Protein AF-A0A7W3LZZ8-F1 (afdb_monomer)

InterPro domains:
  IPR003439 ABC transporter-like, ATP-binding domain [PF00005] (22-126)
  IPR003439 ABC transporter-like, ATP-binding domain [PS50893] (3-242)
  IPR003593 AAA+ ATPase domain [SM00382] (31-153)
  IPR013108 Amidohydrolase 3 [PF07969] (147-336)
  IPR027417 P-loop containing nucleoside triphosphate hydrolase [G3DSA:3.40.50.300] (15-92)
  IPR027417 P-loop containing nucleoside triphosphate hydrolase [SSF52540] (3-135)
  IPR032466 Metal-dependent hydrolase [SSF51556] (204-332)
  IPR050319 ABC Transporter ATP-Binding [PTHR43776] (7-139)

Secondary structure (DSSP, 8-state):
--EEEEEEEEEESSGGG-EEEEEEEEEEE-TT--------TTSSHHHHHHHHTTSS--SEEEEEETTEE-TT--HHHHHHHHHH-----SSSSTTS-TTS-HHHHHHHHH-TTS--TTTTHHHHHHHHHTTT--TTS--EEEEEEP-TT-S-SS-TT-B-SSEEEEEEEEESS--TTTT----SSPPP--HHHHHTTPPTT-----SS-HHHHHHHHHHHHHTTPEEEEEE-SHHHHHHHHHHHHHHHHHSPPSSSS--EEEEE-TT--HHHHHHHHHTTPEEEE-THHHHHHHHIIIIIIS-HHHHTTSS-HHHHHHTT--EEE--TTTTS---HHHHHH-------------------------PPPPPPPPPP-PPP-----

Solvent-accessible surface area (backbone atoms only — not comparable to full-atom values): 22681 Å² total; per-residue (Å²): 107,33,41,36,34,43,45,27,20,31,62,49,76,63,79,98,67,43,45,74,54,38,76,62,40,64,51,75,45,57,54,98,64,87,84,87,87,84,76,63,92,86,68,27,64,70,56,50,57,33,32,71,71,54,76,38,70,55,78,39,59,46,23,28,50,70,82,43,66,46,62,76,54,56,72,70,62,36,52,57,53,50,73,76,53,86,85,84,56,98,59,62,67,85,73,48,61,89,91,49,52,72,55,47,52,44,16,29,75,75,31,78,89,65,57,37,47,76,87,33,40,74,60,40,38,52,56,31,46,77,70,75,37,59,72,82,74,62,66,50,74,42,62,47,71,69,54,97,79,55,71,72,100,66,60,67,52,46,71,54,94,50,43,24,38,48,29,34,35,45,63,32,35,50,38,83,87,67,56,38,26,5,30,90,60,44,39,41,79,33,77,61,26,52,72,59,70,40,57,70,63,40,59,36,60,47,70,54,55,68,67,55,48,38,53,56,48,49,44,41,41,67,65,56,31,24,43,36,33,37,17,32,19,36,47,16,39,48,51,51,53,52,38,50,53,50,46,60,73,76,44,80,65,45,99,63,82,72,51,42,33,39,32,40,39,24,49,49,48,68,71,53,44,44,50,33,42,75,71,56,37,33,46,30,35,34,58,52,54,50,75,78,37,37,63,50,37,20,76,35,36,52,32,57,84,48,40,56,46,46,32,45,61,68,58,43,47,73,64,71,44,73,70,45,79,53,56,67,68,86,79,36,74,92,54,79,61,60,68,73,68,55,73,91,72,64,71,74,78,83,74,88,79,91,84,92,79,92,77,94,74,85,80,81,80,83,74,84,76,85,78,81,79,85,79,84,81,79,85,81,84,82,77,92,128

Foldseek 3Di:
DKKWWAQFWAWDDDDPPIDILDGGDTDIDDPPDDDDDDDDPSNCPVVVVCCSLQNGATPDTFIDDVNHTQNDDDDPVSVVSNLVDDDQDPPNVVVDDPVDDLLQVQQCNVPVPDRDSVVCVVVSQVVCVVVVHHSLNAAAEDAAEQDPVLDDPDAAQPDDRRYGDAAYEAEFWDDLQQLIAQAPAFWDDAPSCVVSVHDHRDHHGTPDDLVRLLSSCLSVQQSQHQYEYEHQYQRSLVSNLVSLVVSVVPPPGDPDQHRAEYEQVFQHDLVSLLSCVVNVYEYEHECCCCVPCLVCVQPGTGHLVRSLRTRPVVSNVVSVHDYHYDNPPPVPDPDPVVRVPDDSPRPDDDDDDDDDDDDDDDDDPPDDDDDDDDDDDDDDDDDDD

Sequence (385 aa):
MTLAAENVTVAFGHGRRAVTVLDDVSLTVPAGTSLGLVGESGSGKSTLAKAMVGLVRPRAGRVLLDGEEVSGLRGARLTAVRRRVQMVSQDPYSSLNPRMTVGRALAEALDPRRADVRAHAAAVARGLEAVALDADAARLRLYEVAGPALRSEVAPGDGDDLVRQVGVKIWADGSPWTGNLAASFPYLDTPATRMLGVPPGHRDRPNHTDAELLGLSLAYYTAGWQLACHANGDQAAEQVLAVWSELLARHPAPPGPPRLRMEHVSAMRPGQFARAHALGITCSLFPDHLHYWGEVIADDLFGPAVAERWAPVGTALATGMRVSLHNDSPVTPSIPCTTSASPPRGCRARAAGSGPASASASPRRCVPRPSTPPGSSTPTTSSAR

Nearest PDB structures (foldseek):
  5lj7-assembly1_A  TM=8.268E-01  e=5.903E-05  Aggregatibacter actinomycetemcomitans
  5lj7-assembly1_B  TM=5.995E-01  e=1.179E-05  Aggregatibacter actinomycetemcomitans
  1l2t-assembly1_B  TM=5.973E-01  e=1.497E-05  Methanocaldococcus jannaschii
  5lil-assembly1_B  TM=5.995E-01  e=1.686E-05  Aggregatibacter actinomycetemcomitans
  3tif-assembly1_B  TM=5.763E-01  e=1.328E-05  Methanocaldococcus jannaschii DSM 2661

Structure (mmCIF, N/CA/C/O backbone):
data_AF-A0A7W3LZZ8-F1
#
_entry.id   AF-A0A7W3LZZ8-F1
#
loop_
_atom_site.group_PDB
_atom_site.id
_atom_site.type_symbol
_atom_site.label_atom_id
_atom_site.label_alt_id
_atom_site.label_comp_id
_atom_site.label_asym_id
_atom_site.label_entity_id
_atom_site.label_seq_id
_atom_site.pdbx_PDB_ins_code
_atom_site.Cartn_x
_atom_site.Cartn_y
_atom_site.Cartn_z
_atom_site.occupancy
_atom_site.B_iso_or_equiv
_atom_site.auth_seq_id
_atom_site.auth_comp_id
_atom_site.auth_asym_id
_atom_site.auth_atom_id
_atom_site.pdbx_PDB_model_num
ATOM 1 N N . MET A 1 1 ? -24.188 6.870 34.800 1.00 78.12 1 MET A N 1
ATOM 2 C CA . MET A 1 1 ? -23.029 5.978 34.917 1.00 78.12 1 MET A CA 1
ATOM 3 C C . MET A 1 1 ? -22.029 6.580 35.883 1.00 78.12 1 MET A C 1
ATOM 5 O O . MET A 1 1 ? -21.268 7.450 35.489 1.00 78.12 1 MET A O 1
ATOM 9 N N . THR A 1 2 ? -22.085 6.168 37.143 1.00 89.06 2 THR A N 1
ATOM 10 C CA . THR A 1 2 ? -21.126 6.530 38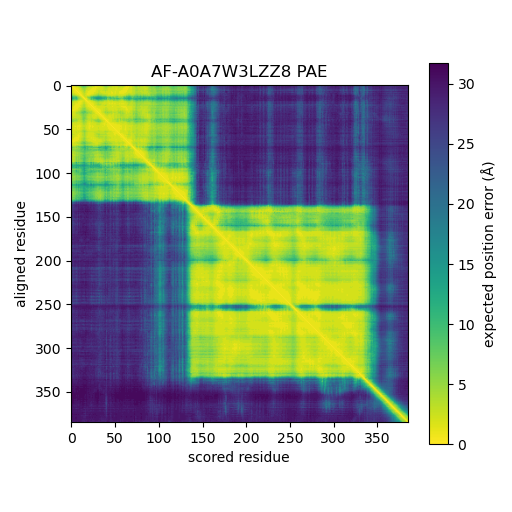.190 1.00 89.06 2 THR A CA 1
ATOM 11 C C . THR A 1 2 ? -20.126 5.392 38.352 1.00 89.06 2 THR A C 1
ATOM 13 O O . THR A 1 2 ? -20.518 4.226 38.384 1.00 89.06 2 THR A O 1
ATOM 16 N N . LEU A 1 3 ? -18.842 5.716 38.454 1.00 90.94 3 LEU A N 1
ATOM 17 C CA . LEU A 1 3 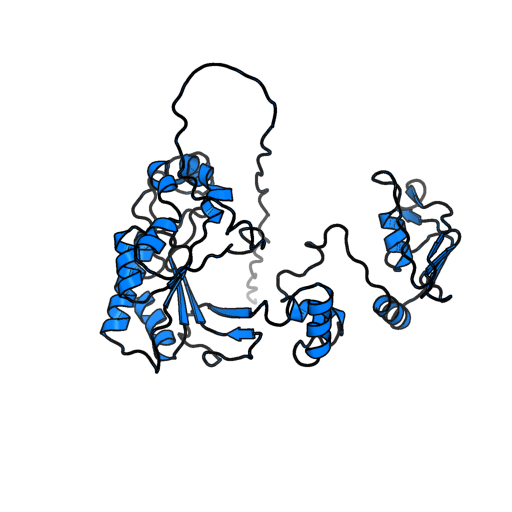? -17.764 4.744 38.616 1.00 90.94 3 LEU A CA 1
ATOM 18 C C . LEU A 1 3 ? -17.008 5.050 39.912 1.00 90.94 3 LEU A C 1
ATOM 20 O O . LEU A 1 3 ? -16.566 6.180 40.100 1.00 90.94 3 LEU A O 1
ATOM 24 N N . ALA A 1 4 ? -16.847 4.068 40.796 1.00 93.75 4 ALA A N 1
ATOM 25 C CA . ALA A 1 4 ? -16.175 4.259 42.079 1.00 93.75 4 ALA A CA 1
ATOM 26 C C . ALA A 1 4 ? -15.146 3.160 42.364 1.00 93.75 4 ALA A C 1
ATOM 28 O O . ALA A 1 4 ? -15.332 1.997 42.010 1.00 93.75 4 ALA A O 1
ATOM 29 N N . ALA A 1 5 ? -14.057 3.545 43.016 1.00 95.12 5 ALA A N 1
ATOM 30 C CA . ALA A 1 5 ? -13.114 2.658 43.677 1.00 95.12 5 ALA A CA 1
ATOM 31 C C . ALA A 1 5 ? -13.191 2.954 45.176 1.00 95.12 5 ALA A C 1
ATOM 33 O O . ALA A 1 5 ? -13.114 4.117 45.570 1.00 95.12 5 ALA A O 1
ATOM 34 N N . GLU A 1 6 ? -13.352 1.920 45.993 1.00 95.88 6 GLU A N 1
ATOM 35 C CA . GLU A 1 6 ? -13.454 2.028 47.447 1.00 95.88 6 GLU A CA 1
ATOM 36 C C . GLU A 1 6 ? -12.376 1.148 48.075 1.00 95.88 6 GLU A C 1
ATOM 38 O O . GLU A 1 6 ? -12.411 -0.080 47.939 1.00 95.88 6 GLU A O 1
ATOM 43 N N . ASN A 1 7 ? -11.409 1.794 48.728 1.00 96.69 7 ASN A N 1
ATOM 44 C CA . ASN A 1 7 ? -10.314 1.160 49.462 1.00 96.69 7 ASN A CA 1
ATOM 45 C C . ASN A 1 7 ? -9.513 0.144 48.628 1.00 96.69 7 ASN A C 1
ATOM 47 O O . ASN A 1 7 ? -9.166 -0.946 49.089 1.00 96.69 7 ASN A O 1
ATOM 51 N N . VAL A 1 8 ? -9.276 0.458 47.349 1.00 96.00 8 VAL A N 1
ATOM 52 C CA . VAL A 1 8 ? -8.687 -0.477 46.385 1.00 96.00 8 VAL A CA 1
ATOM 53 C C . VAL A 1 8 ? -7.187 -0.632 46.621 1.00 96.00 8 VAL A C 1
ATOM 55 O O . VAL A 1 8 ? -6.405 0.290 46.385 1.00 96.00 8 VAL A O 1
ATOM 58 N N . THR A 1 9 ? -6.784 -1.857 46.962 1.00 95.50 9 THR A N 1
ATOM 59 C CA . THR A 1 9 ? -5.377 -2.270 47.050 1.00 95.50 9 THR A CA 1
ATOM 60 C C . THR A 1 9 ? -5.068 -3.310 45.977 1.00 95.50 9 THR A C 1
ATOM 62 O O . THR A 1 9 ? -5.742 -4.339 45.870 1.00 95.50 9 THR A O 1
ATOM 65 N N . VAL A 1 10 ? -4.016 -3.082 45.188 1.00 94.88 10 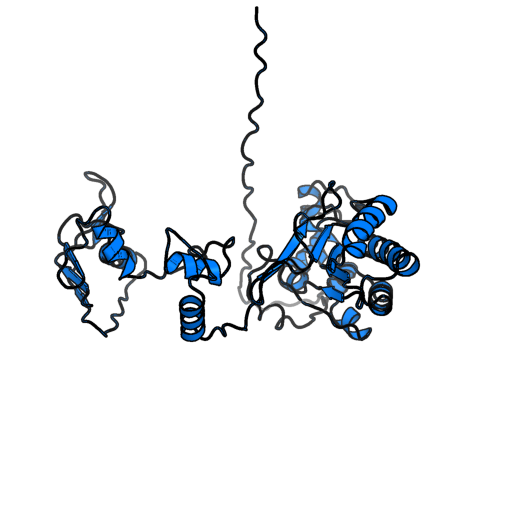VAL A N 1
ATOM 66 C CA . VAL A 1 10 ? -3.532 -4.003 44.146 1.00 94.88 10 VAL A CA 1
ATOM 67 C C . VAL A 1 10 ? -2.060 -4.296 44.382 1.00 94.88 10 VAL A C 1
ATOM 69 O O . VAL A 1 10 ? -1.245 -3.380 44.457 1.00 94.88 10 VAL A O 1
ATOM 72 N N . ALA A 1 11 ? -1.713 -5.581 44.416 1.00 92.12 11 ALA A N 1
ATOM 73 C CA . ALA A 1 11 ? -0.335 -6.047 44.481 1.00 92.12 11 ALA A CA 1
ATOM 74 C C . ALA A 1 11 ? -0.071 -7.107 43.406 1.00 92.12 11 ALA A C 1
ATOM 76 O O . ALA A 1 11 ? -0.936 -7.940 43.132 1.00 92.12 11 ALA A O 1
ATOM 77 N N . PHE A 1 12 ? 1.129 -7.094 42.826 1.00 90.12 12 PHE A N 1
ATOM 78 C CA . PHE A 1 12 ? 1.586 -8.104 41.867 1.00 90.12 12 PHE A CA 1
ATOM 79 C C . PHE A 1 12 ? 2.676 -8.983 42.481 1.00 90.12 12 PHE A C 1
ATOM 81 O O . PHE A 1 12 ? 3.507 -8.505 43.249 1.00 90.12 12 PHE A O 1
ATOM 88 N N . GLY A 1 13 ? 2.699 -10.266 42.117 1.00 86.88 13 GLY A N 1
ATOM 89 C CA . GLY A 1 13 ? 3.614 -11.258 42.690 1.00 86.88 13 GLY A CA 1
ATOM 90 C C . GLY A 1 13 ? 3.001 -12.039 43.858 1.00 86.88 13 GLY A C 1
ATOM 91 O O . GLY A 1 13 ? 1.832 -11.870 44.195 1.00 86.88 13 GLY A O 1
ATOM 92 N N . HIS A 1 14 ? 3.793 -12.929 44.462 1.00 83.00 14 HIS A N 1
ATOM 93 C CA . HIS A 1 14 ? 3.336 -13.860 45.500 1.00 83.00 14 HIS A CA 1
ATOM 94 C C . HIS A 1 14 ? 4.265 -13.841 46.724 1.00 83.00 14 HIS A C 1
ATOM 96 O O . HIS A 1 14 ? 5.479 -13.652 46.604 1.00 83.00 14 HIS A O 1
ATOM 102 N N . GLY A 1 15 ? 3.694 -14.072 47.912 1.00 81.06 15 GLY A N 1
ATOM 103 C CA . GLY A 1 15 ? 4.440 -14.160 49.172 1.00 81.06 15 GLY A CA 1
ATOM 104 C C . GLY A 1 15 ? 5.202 -12.876 49.522 1.00 81.06 15 GLY A C 1
ATOM 105 O O . GLY A 1 15 ? 4.725 -11.772 49.270 1.00 81.06 15 GLY A O 1
ATOM 106 N N . ARG A 1 16 ? 6.412 -13.018 50.082 1.00 81.00 16 ARG A N 1
ATOM 107 C CA . ARG A 1 16 ? 7.270 -11.893 50.517 1.00 81.00 16 ARG A CA 1
ATOM 108 C C . ARG A 1 16 ? 7.828 -11.038 49.365 1.00 81.00 16 ARG A C 1
ATOM 110 O O . ARG A 1 16 ? 8.471 -10.034 49.634 1.00 81.00 16 ARG A O 1
ATOM 117 N N . ARG A 1 17 ? 7.619 -11.435 48.102 1.00 86.56 17 ARG A N 1
ATOM 118 C CA . ARG A 1 17 ? 8.055 -10.696 46.900 1.00 86.56 17 ARG A CA 1
ATOM 119 C C . ARG A 1 17 ? 6.924 -9.906 46.234 1.00 86.56 17 ARG A C 1
ATOM 121 O O . ARG A 1 17 ? 7.135 -9.353 45.160 1.00 86.56 17 ARG A O 1
ATOM 128 N N . ALA A 1 18 ? 5.721 -9.904 46.813 1.00 88.38 18 ALA A N 1
ATOM 129 C CA . ALA A 1 18 ? 4.612 -9.136 46.264 1.00 88.38 18 ALA A CA 1
ATOM 130 C C . ALA A 1 18 ? 4.897 -7.630 46.374 1.00 88.38 18 ALA A C 1
ATOM 132 O O . ALA A 1 18 ? 5.295 -7.150 47.433 1.00 88.38 18 ALA A O 1
ATOM 133 N N . VAL A 1 19 ? 4.670 -6.899 45.286 1.00 91.00 19 VAL A N 1
ATOM 134 C CA . VAL A 1 19 ? 4.833 -5.445 45.217 1.00 91.00 19 VAL A CA 1
ATOM 135 C C . VAL A 1 19 ? 3.452 -4.812 45.176 1.00 91.00 19 VAL A C 1
ATOM 137 O O . VAL A 1 19 ? 2.690 -5.050 44.233 1.00 91.00 19 VAL A O 1
ATOM 140 N N . THR A 1 20 ? 3.125 -4.022 46.196 1.00 92.88 20 THR A N 1
ATOM 141 C CA . THR A 1 20 ? 1.910 -3.201 46.226 1.00 92.88 20 THR A CA 1
ATOM 142 C C . THR A 1 20 ? 2.070 -2.038 45.251 1.00 92.88 20 THR A C 1
ATOM 144 O O . THR A 1 20 ? 3.028 -1.278 45.338 1.00 92.88 20 THR A O 1
ATOM 147 N N . VAL A 1 21 ? 1.147 -1.933 44.296 1.00 95.19 21 VAL A N 1
ATOM 148 C CA . VAL A 1 21 ? 1.124 -0.890 43.257 1.00 95.19 21 VAL A CA 1
ATOM 149 C C . VAL A 1 21 ? 0.016 0.129 43.507 1.00 95.19 21 VAL A C 1
ATOM 151 O O . VAL A 1 21 ? 0.172 1.289 43.144 1.00 95.19 21 VAL A O 1
ATOM 154 N N . LEU A 1 22 ? -1.091 -0.299 44.115 1.00 95.69 22 LEU A N 1
ATOM 155 C CA . LEU A 1 22 ? -2.134 0.579 44.645 1.00 95.69 22 LEU A CA 1
ATOM 156 C C . LEU A 1 22 ? -2.339 0.226 46.109 1.00 95.69 22 LEU A C 1
ATOM 158 O O . LEU A 1 22 ? -2.438 -0.964 46.415 1.00 95.69 22 LEU A O 1
ATOM 162 N N . ASP A 1 23 ? -2.432 1.233 46.964 1.00 95.94 23 ASP A N 1
ATOM 163 C CA . ASP A 1 23 ? -2.621 1.070 48.400 1.00 95.94 23 ASP A CA 1
ATOM 164 C C . ASP A 1 23 ? -3.783 1.954 48.865 1.00 95.94 23 ASP A C 1
ATOM 166 O O . ASP A 1 23 ? -3.701 3.175 48.757 1.00 95.94 23 ASP A O 1
ATOM 170 N N . ASP A 1 24 ? -4.881 1.320 49.285 1.00 96.50 24 ASP A N 1
ATOM 171 C CA . ASP A 1 24 ? -6.087 1.954 49.840 1.00 96.50 24 ASP A CA 1
ATOM 172 C C . ASP A 1 24 ? -6.660 3.120 49.004 1.00 96.50 24 ASP A C 1
ATOM 174 O O . ASP A 1 24 ? -7.053 4.175 49.504 1.00 96.50 24 ASP A O 1
ATOM 178 N N . VAL A 1 25 ? -6.716 2.947 47.681 1.00 96.62 25 VAL A N 1
ATOM 179 C CA . VAL A 1 25 ? -7.151 4.017 46.774 1.00 96.62 25 VAL A CA 1
ATOM 180 C C . VAL A 1 25 ? -8.674 4.115 46.740 1.00 96.62 25 VAL A C 1
ATOM 182 O O . VAL A 1 25 ? -9.355 3.162 46.352 1.00 96.62 25 VAL A O 1
ATOM 185 N N . SER A 1 26 ? -9.201 5.299 47.065 1.00 96.19 26 SER A N 1
ATOM 186 C CA . SER A 1 26 ? -10.628 5.616 46.966 1.00 96.19 26 SER A CA 1
ATOM 187 C C . SER A 1 26 ? -10.879 6.818 46.059 1.00 96.19 26 SER A C 1
ATOM 189 O O . SER A 1 26 ? -10.275 7.874 46.240 1.00 96.19 26 SER A O 1
ATOM 191 N N . LEU A 1 27 ? -11.774 6.669 45.081 1.00 95.31 27 LEU A N 1
ATOM 192 C CA . LEU A 1 27 ? -12.212 7.764 44.210 1.00 95.31 27 LEU A CA 1
ATOM 193 C C . LEU A 1 27 ? -13.601 7.498 43.637 1.00 95.31 27 LEU A C 1
ATOM 195 O O . LEU A 1 27 ? -13.995 6.350 43.451 1.00 95.31 27 LEU A O 1
ATOM 199 N N . THR A 1 28 ? -14.322 8.564 43.299 1.00 94.94 28 THR A N 1
ATOM 200 C CA . THR A 1 28 ? -15.618 8.489 42.615 1.00 94.94 28 THR A CA 1
ATOM 201 C C . THR A 1 28 ? -15.615 9.411 41.403 1.00 94.94 28 THR A C 1
ATOM 203 O O . THR A 1 28 ? -15.209 10.566 41.499 1.00 94.94 28 THR A O 1
ATOM 206 N N . VAL A 1 29 ? -16.088 8.897 40.270 1.00 93.62 29 VAL A N 1
ATOM 207 C CA . VAL A 1 29 ? -16.332 9.636 39.029 1.00 93.62 29 VAL A CA 1
ATOM 208 C C . VAL A 1 29 ? -17.845 9.699 38.813 1.00 93.62 29 VAL A C 1
ATOM 210 O O . VAL A 1 29 ? -18.451 8.685 38.443 1.00 93.62 29 VAL A O 1
ATOM 213 N N . PRO A 1 30 ? -18.485 10.852 39.076 1.00 92.06 30 PRO A N 1
ATOM 214 C CA . PRO A 1 30 ? -19.906 11.038 38.817 1.00 92.06 30 PRO A CA 1
ATOM 215 C C . PRO A 1 30 ? -20.254 10.921 37.331 1.00 92.06 30 PRO A C 1
ATOM 217 O O . PRO A 1 30 ? -19.445 11.222 36.449 1.00 92.06 30 PRO A O 1
ATOM 220 N N . ALA A 1 31 ? -21.499 10.547 37.049 1.00 91.56 31 ALA A N 1
ATOM 221 C CA . ALA A 1 31 ? -22.012 10.502 35.686 1.00 91.56 31 ALA A CA 1
ATOM 222 C C . ALA A 1 31 ? -21.898 11.860 34.975 1.00 91.56 31 ALA A C 1
ATOM 224 O O . ALA A 1 31 ? -22.225 12.894 35.548 1.00 91.56 31 ALA A O 1
ATOM 225 N N . GLY A 1 32 ? -21.464 11.840 33.711 1.00 89.81 32 GLY A N 1
ATOM 226 C CA . GLY A 1 32 ? -21.335 13.050 32.889 1.00 89.81 32 GLY A CA 1
ATOM 227 C C . GLY A 1 32 ? -20.116 13.915 33.217 1.00 89.81 32 GLY A C 1
ATOM 228 O O . GLY A 1 32 ? -20.018 15.025 32.707 1.00 89.81 32 GLY A O 1
ATOM 229 N N . THR A 1 33 ? -19.192 13.424 34.047 1.00 89.50 33 THR A N 1
ATOM 230 C CA . THR A 1 33 ? -17.963 14.143 34.401 1.00 89.50 33 THR A CA 1
ATOM 231 C C . THR A 1 33 ? -16.723 13.458 33.835 1.00 89.50 33 THR A C 1
ATOM 233 O O . THR A 1 33 ? -16.720 12.253 33.577 1.00 89.50 33 THR A O 1
ATOM 236 N N . SER A 1 34 ? -15.657 14.238 33.669 1.00 89.25 34 SER A N 1
ATOM 237 C CA . SER A 1 34 ? -14.332 13.750 33.285 1.00 89.25 34 SER A CA 1
ATOM 238 C C . SER A 1 34 ? -13.378 13.910 34.464 1.00 89.25 34 SER A C 1
ATOM 240 O O . SER A 1 34 ? -13.227 15.013 34.987 1.00 89.25 34 SER A O 1
ATOM 242 N N . LEU A 1 35 ? -12.708 12.827 34.864 1.00 90.50 35 LEU A N 1
ATOM 243 C CA . LEU A 1 35 ? -11.655 12.852 35.881 1.00 90.50 35 LEU A CA 1
ATOM 244 C C . LEU A 1 35 ? -10.285 12.662 35.221 1.00 90.50 35 LEU A C 1
ATOM 246 O O . LEU A 1 35 ? -10.026 11.630 34.602 1.00 90.50 35 LEU A O 1
ATOM 250 N N . GLY A 1 36 ? -9.393 13.638 35.392 1.00 90.69 36 GLY A N 1
ATOM 251 C CA . GLY A 1 36 ? -7.983 13.515 35.022 1.00 90.69 36 GLY A CA 1
ATOM 252 C C . GLY A 1 36 ? -7.151 12.970 36.183 1.00 90.69 36 GLY A C 1
ATOM 253 O O . GLY A 1 36 ? -7.157 13.548 37.265 1.00 90.69 36 GLY A O 1
ATOM 254 N N . LEU A 1 37 ? -6.406 11.883 35.957 1.00 88.00 37 LEU A N 1
ATOM 255 C CA . LEU A 1 37 ? -5.467 11.319 36.932 1.00 88.00 37 LEU A CA 1
ATOM 256 C C . LEU A 1 37 ? -4.023 11.533 36.462 1.00 88.00 37 LEU A C 1
ATOM 258 O O . LEU A 1 37 ? -3.597 10.957 35.460 1.00 88.00 37 LEU A O 1
ATOM 262 N N . VAL A 1 38 ? -3.259 12.331 37.209 1.00 89.31 38 VAL A N 1
ATOM 263 C CA . VAL A 1 38 ? -1.872 12.704 36.885 1.00 89.31 38 VAL A CA 1
ATOM 264 C C . VAL A 1 38 ? -0.921 12.160 37.953 1.00 89.31 38 VAL A C 1
ATOM 266 O O . VAL A 1 38 ? -1.292 12.003 39.110 1.00 89.31 38 VAL A O 1
ATOM 269 N N . GLY A 1 39 ? 0.306 11.825 37.559 1.00 87.88 39 GLY A N 1
ATOM 270 C CA . GLY A 1 39 ? 1.345 11.333 38.462 1.00 87.88 39 GLY A CA 1
ATOM 271 C C . GLY A 1 39 ? 2.546 10.789 37.697 1.00 87.88 39 GLY A C 1
ATOM 272 O O . GLY A 1 39 ? 2.457 10.547 36.490 1.00 87.88 39 GLY A O 1
ATOM 273 N N . GLU A 1 40 ? 3.650 10.545 38.393 1.00 89.50 40 GLU A N 1
ATOM 274 C CA . GLU A 1 40 ? 4.909 10.060 37.811 1.00 89.50 40 GLU A CA 1
ATOM 275 C C . GLU A 1 40 ? 4.777 8.695 37.116 1.00 89.50 40 GLU A C 1
ATOM 277 O O . GLU A 1 40 ? 3.864 7.906 37.390 1.00 89.50 40 GLU A O 1
ATOM 282 N N . SER A 1 41 ? 5.678 8.386 36.179 1.00 85.19 41 SER A N 1
ATOM 283 C CA . SER A 1 41 ? 5.718 7.053 35.564 1.00 85.19 41 SER A CA 1
ATOM 284 C C . SER A 1 41 ? 5.882 5.980 36.647 1.00 85.19 41 SER A C 1
ATOM 286 O O . SER A 1 41 ? 6.714 6.116 37.534 1.00 85.19 41 SER A O 1
ATOM 288 N N . GLY A 1 42 ? 5.062 4.927 36.604 1.00 84.12 42 GLY A N 1
ATOM 289 C CA . GLY A 1 42 ? 5.065 3.875 37.630 1.00 84.12 42 GLY A CA 1
ATOM 290 C C . GLY A 1 42 ? 4.174 4.126 38.854 1.00 84.12 42 GLY A C 1
ATOM 291 O O . GLY A 1 42 ? 3.972 3.199 39.627 1.00 84.12 42 GLY A O 1
ATOM 292 N N . SER A 1 43 ? 3.530 5.292 38.990 1.00 88.25 43 SER A N 1
ATOM 293 C CA . SER A 1 43 ? 2.670 5.631 40.145 1.00 88.25 43 SER A CA 1
ATOM 294 C C . SER A 1 43 ? 1.338 4.853 40.252 1.00 88.25 43 SER A C 1
ATOM 296 O O . SER A 1 43 ? 0.426 5.275 40.953 1.00 88.25 43 SER A O 1
ATOM 298 N N . GLY A 1 44 ? 1.150 3.777 39.483 1.00 90.94 44 GLY A N 1
ATOM 299 C CA . GLY A 1 44 ? -0.055 2.940 39.547 1.00 90.94 44 GLY A CA 1
ATOM 300 C C . GLY A 1 44 ? -1.267 3.402 38.721 1.00 90.94 44 GLY A C 1
ATOM 301 O O . GLY A 1 44 ? -2.237 2.656 38.634 1.00 90.94 44 GLY A O 1
ATOM 302 N N . LYS A 1 45 ? -1.227 4.546 38.019 1.00 93.62 45 LYS A N 1
ATOM 303 C CA . LYS A 1 45 ? -2.365 5.070 37.213 1.00 93.62 45 LYS A CA 1
ATOM 304 C C . LYS A 1 45 ? -2.991 4.038 36.269 1.00 93.62 45 LYS A C 1
ATOM 306 O O . LYS A 1 45 ? -4.197 3.813 36.290 1.00 93.62 45 LYS A O 1
ATOM 311 N N . SER A 1 46 ? -2.163 3.374 35.460 1.00 89.31 46 SER A N 1
ATOM 312 C CA . SER A 1 46 ? -2.633 2.360 34.508 1.00 89.31 46 SER A CA 1
ATOM 313 C C . SER A 1 46 ? -3.168 1.112 35.215 1.00 89.31 46 SER A C 1
ATOM 315 O O . SER A 1 46 ? -4.060 0.449 34.692 1.00 89.31 46 SER A O 1
ATOM 317 N N . THR A 1 47 ? -2.649 0.792 36.402 1.00 91.94 47 THR A N 1
ATOM 318 C CA . THR A 1 47 ? -3.152 -0.300 37.247 1.00 91.94 47 THR A CA 1
ATOM 319 C C . THR A 1 47 ? -4.533 0.035 37.792 1.00 91.94 47 THR A C 1
ATOM 321 O O . THR A 1 47 ? -5.419 -0.812 37.733 1.00 91.94 47 THR A O 1
ATOM 324 N N . LEU A 1 48 ? -4.737 1.272 38.249 1.00 91.62 48 LEU A N 1
ATOM 325 C CA . LEU A 1 48 ? -6.030 1.749 38.728 1.00 91.62 48 LEU A CA 1
ATOM 326 C C . LEU A 1 48 ? -7.062 1.738 37.602 1.00 91.62 48 LEU A C 1
ATOM 328 O O . LEU A 1 48 ? -8.094 1.098 37.752 1.00 91.62 48 LEU A O 1
ATOM 332 N N . ALA A 1 49 ? -6.741 2.307 36.435 1.00 89.56 49 ALA A N 1
ATOM 333 C CA . ALA A 1 49 ? -7.624 2.265 35.267 1.00 89.56 49 ALA A CA 1
ATOM 334 C C . ALA A 1 49 ? -8.026 0.824 34.890 1.00 89.56 49 ALA A C 1
ATOM 336 O O . ALA A 1 49 ? -9.204 0.540 34.685 1.00 89.56 49 ALA A O 1
ATOM 337 N N . LYS A 1 50 ? -7.067 -0.116 34.875 1.00 88.69 50 LYS A N 1
ATOM 338 C CA . LYS A 1 50 ? -7.333 -1.544 34.620 1.00 88.69 50 LYS A CA 1
ATOM 339 C C . LYS A 1 50 ? -8.191 -2.198 35.705 1.00 88.69 50 LYS A C 1
ATOM 341 O O . LYS A 1 50 ? -9.008 -3.059 35.382 1.00 88.69 50 LYS A O 1
ATOM 346 N N . ALA A 1 51 ? -8.010 -1.830 36.972 1.00 89.31 51 ALA A N 1
ATOM 347 C CA . ALA A 1 51 ? -8.847 -2.323 38.061 1.00 89.31 51 ALA A CA 1
ATOM 348 C C . ALA A 1 51 ? -10.288 -1.820 37.915 1.00 89.31 51 ALA A C 1
ATOM 350 O O . ALA A 1 51 ? -11.228 -2.607 38.018 1.00 89.31 51 ALA A O 1
ATOM 351 N N . MET A 1 52 ? -10.452 -0.544 37.560 1.00 87.31 52 MET A N 1
ATOM 352 C CA . MET A 1 52 ? -11.754 0.089 37.361 1.00 87.31 52 MET A CA 1
ATOM 353 C C . MET A 1 52 ? -12.590 -0.565 36.245 1.00 87.31 52 MET A C 1
ATOM 355 O O . MET A 1 52 ? -13.811 -0.619 36.346 1.00 87.31 52 MET A O 1
ATOM 359 N N . VAL A 1 53 ? -11.950 -1.121 35.208 1.00 84.19 53 VAL A N 1
ATOM 360 C CA . VAL A 1 53 ? -12.625 -1.855 34.113 1.00 84.19 53 VAL A CA 1
ATOM 361 C C . VAL A 1 53 ? -12.672 -3.382 34.320 1.00 84.19 53 VAL A C 1
ATOM 363 O O . VAL A 1 53 ? -13.065 -4.131 33.422 1.00 84.19 53 VAL A O 1
ATOM 366 N N . GLY A 1 54 ? -12.233 -3.881 35.481 1.00 83.75 54 GLY A N 1
ATOM 367 C CA . GLY A 1 54 ? -12.227 -5.314 35.793 1.00 83.75 54 GLY A CA 1
ATOM 368 C C . GLY A 1 54 ? -11.222 -6.144 34.978 1.00 83.75 54 GLY A C 1
ATOM 369 O O . GLY A 1 54 ? -11.472 -7.319 34.696 1.00 83.75 54 GLY A O 1
ATOM 370 N N . LEU A 1 55 ? -10.105 -5.548 34.549 1.00 84.81 55 LEU A N 1
ATOM 371 C CA . LEU A 1 55 ? -8.961 -6.254 33.946 1.00 84.81 55 LEU A CA 1
ATOM 372 C C . LEU A 1 55 ? -7.921 -6.677 34.990 1.00 84.81 55 LEU A C 1
ATOM 374 O O . LEU A 1 55 ? -7.201 -7.650 34.784 1.00 84.81 55 LEU A O 1
ATOM 378 N N . VAL A 1 56 ? -7.848 -5.958 36.109 1.00 89.31 56 VAL A N 1
ATOM 379 C CA . VAL A 1 56 ? -7.011 -6.298 37.265 1.00 89.31 56 VAL A CA 1
ATOM 380 C C . VAL A 1 56 ? -7.921 -6.476 38.470 1.00 89.31 56 VAL A C 1
ATOM 382 O O . VAL A 1 56 ? -8.753 -5.620 38.752 1.00 89.31 56 VAL A O 1
ATOM 385 N N . ARG A 1 57 ? -7.782 -7.595 39.182 1.00 88.31 57 ARG A N 1
ATOM 386 C CA . ARG A 1 57 ? -8.570 -7.852 40.387 1.00 88.31 57 ARG A CA 1
ATOM 387 C C . ARG A 1 57 ? -7.884 -7.214 41.603 1.00 88.31 57 ARG A C 1
ATOM 389 O O . ARG A 1 57 ? -6.721 -7.541 41.846 1.00 88.31 57 ARG A O 1
ATOM 396 N N . PRO A 1 58 ? -8.572 -6.354 42.374 1.00 91.88 58 PRO A N 1
ATOM 397 C CA . PRO A 1 58 ? -8.070 -5.884 43.660 1.00 91.88 58 PRO A CA 1
ATOM 398 C C . PRO A 1 58 ? -7.823 -7.041 44.631 1.00 91.88 58 PRO A C 1
ATOM 400 O O . PRO A 1 58 ? -8.537 -8.045 44.618 1.00 91.88 58 PRO A O 1
ATOM 403 N N . ARG A 1 59 ? -6.811 -6.892 45.488 1.00 91.00 59 ARG A N 1
ATOM 404 C CA . ARG A 1 59 ? -6.570 -7.795 46.620 1.00 91.00 59 ARG A CA 1
ATOM 405 C C . ARG A 1 59 ? -7.451 -7.436 47.817 1.00 91.00 59 ARG A C 1
ATOM 407 O O . ARG A 1 59 ? -7.833 -8.329 48.565 1.00 91.00 59 ARG A O 1
ATOM 414 N N . ALA A 1 60 ? -7.756 -6.152 47.972 1.00 92.88 60 ALA A N 1
ATOM 415 C CA . ALA A 1 60 ? -8.697 -5.610 48.943 1.00 92.88 60 ALA A CA 1
ATOM 416 C C . ALA A 1 60 ? -9.455 -4.426 48.323 1.00 92.88 60 ALA A C 1
ATOM 418 O O . ALA A 1 60 ? -9.028 -3.889 47.294 1.00 92.88 60 ALA A O 1
ATOM 419 N N . GLY A 1 61 ? -10.574 -4.058 48.946 1.00 93.88 61 GLY A N 1
ATOM 420 C CA . GLY A 1 61 ? -11.495 -3.054 48.422 1.00 93.88 61 GLY A CA 1
ATOM 421 C C . GLY A 1 61 ? -12.348 -3.568 47.268 1.00 93.88 61 GLY A C 1
ATOM 422 O O . GLY A 1 61 ? -12.347 -4.760 46.944 1.00 93.88 61 GLY A O 1
ATOM 423 N N . ARG A 1 62 ? -13.089 -2.651 46.646 1.00 93.38 62 ARG A N 1
ATOM 424 C CA . ARG A 1 62 ? -14.014 -2.964 45.552 1.00 93.38 62 ARG A CA 1
ATOM 425 C C . ARG A 1 62 ? -14.098 -1.848 44.522 1.00 93.38 62 ARG A C 1
ATOM 427 O O . ARG A 1 62 ? -13.850 -0.681 44.813 1.00 93.38 62 ARG A O 1
ATOM 434 N N . VAL A 1 63 ? -14.465 -2.231 43.305 1.00 93.00 63 VAL A N 1
ATOM 435 C CA . VAL A 1 63 ? -14.771 -1.309 42.206 1.00 93.00 63 VAL A CA 1
ATOM 436 C C . VAL A 1 63 ? -16.254 -1.416 41.903 1.00 93.00 63 VAL A C 1
ATOM 438 O O . VAL A 1 63 ? -16.747 -2.523 41.703 1.00 93.00 63 VAL A O 1
ATOM 441 N N . LEU A 1 64 ? -16.947 -0.286 41.835 1.00 91.81 64 LEU A N 1
ATOM 442 C CA . LEU A 1 64 ? -18.382 -0.198 41.592 1.00 91.81 64 LEU A CA 1
ATOM 443 C C . LEU A 1 64 ? -18.660 0.528 40.276 1.00 91.81 64 LEU A C 1
ATOM 445 O O . LEU A 1 64 ? -18.089 1.587 40.013 1.00 91.81 64 LEU A O 1
ATOM 449 N N . LEU A 1 65 ? -19.591 -0.004 39.489 1.00 89.69 65 LEU A N 1
ATOM 450 C CA . LEU A 1 65 ? -20.160 0.657 38.325 1.00 89.69 65 LEU A CA 1
ATOM 451 C C . LEU A 1 65 ? -21.678 0.757 38.481 1.00 89.69 65 LEU A C 1
ATOM 453 O O . LEU A 1 65 ? -22.367 -0.256 38.491 1.00 89.69 65 LEU A O 1
ATOM 457 N N . ASP A 1 66 ? -22.199 1.979 38.600 1.00 88.31 66 ASP A N 1
ATOM 458 C CA . ASP A 1 66 ? -23.606 2.250 38.936 1.00 88.31 66 ASP A CA 1
ATOM 459 C C . ASP A 1 66 ? -24.089 1.449 40.162 1.00 88.31 66 ASP A C 1
ATOM 461 O O . ASP A 1 66 ? -25.199 0.926 40.194 1.00 88.31 66 ASP A O 1
ATOM 465 N N . GLY A 1 67 ? -23.218 1.326 41.170 1.00 87.25 67 GLY A N 1
ATOM 466 C CA . GLY A 1 67 ? -23.480 0.567 42.396 1.00 87.25 67 GLY A CA 1
ATOM 467 C C . GLY A 1 67 ? -23.291 -0.951 42.275 1.00 87.25 67 GLY A C 1
ATOM 468 O O . GLY A 1 67 ? -23.299 -1.635 43.294 1.00 87.25 67 GLY A O 1
ATOM 469 N N . GLU A 1 68 ? -23.074 -1.497 41.074 1.00 88.00 68 GLU A N 1
ATOM 470 C CA . GLU A 1 68 ? -22.763 -2.917 40.885 1.00 88.00 68 GLU A CA 1
ATOM 471 C C . GLU A 1 68 ? -21.258 -3.167 41.036 1.00 88.00 68 GLU A C 1
ATOM 473 O O . GLU A 1 68 ? -20.439 -2.554 40.349 1.00 88.00 68 GLU A O 1
ATOM 478 N N . GLU A 1 69 ? -20.873 -4.092 41.917 1.00 89.50 69 GLU A N 1
ATOM 479 C CA . GLU A 1 69 ? -19.468 -4.447 42.093 1.00 89.50 69 GLU A CA 1
ATOM 480 C C . GLU A 1 69 ? -18.905 -5.178 40.866 1.00 89.50 69 GLU A C 1
ATOM 482 O O . GLU A 1 69 ? -19.357 -6.262 40.505 1.00 89.50 69 GLU A O 1
ATOM 487 N N . VAL A 1 70 ? -17.853 -4.614 40.270 1.00 84.81 70 VAL A N 1
ATOM 488 C CA . VAL A 1 70 ? -17.137 -5.141 39.101 1.00 84.81 70 VAL A CA 1
ATOM 489 C C . VAL A 1 70 ? -16.096 -6.196 39.504 1.00 84.81 70 VAL A C 1
ATOM 491 O O . VAL A 1 70 ? -15.888 -7.170 38.776 1.00 84.81 70 VAL A O 1
ATOM 494 N N . SER A 1 71 ? -15.465 -6.046 40.678 1.00 71.31 71 SER A N 1
ATOM 495 C CA . SER A 1 71 ? -14.297 -6.816 41.159 1.00 71.31 71 SER A CA 1
ATOM 496 C C . SER A 1 71 ? -14.529 -8.313 41.449 1.00 71.31 71 SER A C 1
ATOM 498 O O . SER A 1 71 ? -13.578 -9.038 41.766 1.00 71.31 71 SER A O 1
ATOM 500 N N . GLY A 1 72 ? -15.751 -8.817 41.264 1.00 72.88 72 GLY A N 1
ATOM 501 C CA . GLY A 1 72 ? -16.111 -10.230 41.440 1.00 72.88 72 GLY A CA 1
ATOM 502 C C . GLY A 1 72 ? -16.904 -10.849 40.286 1.00 72.88 72 GLY A C 1
ATOM 503 O O . GLY A 1 72 ? -17.209 -12.043 40.337 1.00 72.88 72 GLY A O 1
ATOM 504 N N . LEU A 1 73 ? -17.243 -10.079 39.246 1.00 82.06 73 LEU A N 1
ATOM 505 C CA . LEU A 1 73 ? -18.125 -10.561 38.183 1.00 82.06 73 LEU A CA 1
ATOM 506 C C . LEU A 1 73 ? -17.448 -11.619 37.309 1.00 82.06 73 LEU A C 1
ATOM 508 O O . LEU A 1 73 ? -16.254 -11.567 37.016 1.00 82.06 73 LEU A O 1
ATOM 512 N N . ARG A 1 74 ? -18.248 -12.581 36.842 1.00 81.25 74 ARG A N 1
ATOM 513 C CA . ARG A 1 74 ? -17.822 -13.649 35.928 1.00 81.25 74 ARG A CA 1
ATOM 514 C C . ARG A 1 74 ? -18.843 -13.851 34.811 1.00 81.25 74 ARG A C 1
ATOM 516 O O . ARG A 1 74 ? -19.998 -13.434 34.918 1.00 81.25 74 ARG A O 1
ATOM 523 N N . GLY A 1 75 ? -18.404 -14.500 33.733 1.00 84.56 75 GLY A N 1
ATOM 524 C CA . GLY A 1 75 ? -19.267 -14.943 32.637 1.00 84.56 75 GLY A CA 1
ATOM 525 C C . GLY A 1 75 ? -20.080 -13.814 31.993 1.00 84.56 75 GLY A C 1
ATOM 526 O O . GLY A 1 75 ? -19.544 -12.767 31.619 1.00 84.56 75 GLY A O 1
ATOM 527 N N . ALA A 1 76 ? -21.389 -14.037 31.858 1.00 83.94 76 ALA A N 1
ATOM 528 C CA . ALA A 1 76 ? -22.296 -13.115 31.176 1.00 83.94 76 ALA A CA 1
ATOM 529 C C . ALA A 1 76 ? -22.410 -11.749 31.875 1.00 83.94 76 ALA A C 1
ATOM 531 O O . ALA A 1 76 ? -22.448 -10.732 31.188 1.00 83.94 76 ALA A O 1
ATOM 532 N N . ARG A 1 77 ? -22.384 -11.703 33.216 1.00 83.19 77 ARG A N 1
ATOM 533 C CA . ARG A 1 77 ? -22.476 -10.439 33.974 1.00 83.19 77 ARG A CA 1
ATOM 534 C C . ARG A 1 77 ? -21.254 -9.550 33.756 1.00 83.19 77 ARG A C 1
ATOM 536 O O . ARG A 1 77 ? -21.401 -8.371 33.459 1.00 83.19 77 ARG A O 1
ATOM 543 N N . LEU A 1 78 ? -20.053 -10.135 33.792 1.00 82.50 78 LEU A N 1
ATOM 544 C CA . LEU A 1 78 ? -18.821 -9.407 33.463 1.00 82.50 78 LEU A CA 1
ATOM 545 C C . LEU A 1 78 ? -18.837 -8.908 32.011 1.00 82.50 78 LEU A C 1
ATOM 547 O O . LEU A 1 78 ? -18.417 -7.789 31.732 1.00 82.50 78 LEU A O 1
ATOM 551 N N . THR A 1 79 ? -19.348 -9.727 31.087 1.00 80.81 79 THR A N 1
ATOM 552 C CA . THR A 1 79 ? -19.487 -9.346 29.673 1.00 80.81 79 THR A CA 1
ATOM 553 C C . THR A 1 79 ? -20.447 -8.167 29.499 1.00 80.81 79 THR A C 1
ATOM 555 O O . THR A 1 79 ? -20.142 -7.242 28.752 1.00 80.81 79 THR A O 1
ATOM 558 N N . ALA A 1 80 ? -21.581 -8.166 30.206 1.00 82.75 80 ALA A N 1
ATOM 559 C CA . ALA A 1 80 ? -22.559 -7.081 30.165 1.00 82.75 80 ALA A CA 1
ATOM 560 C C . ALA A 1 80 ? -21.972 -5.759 30.684 1.00 82.75 80 ALA A C 1
ATOM 562 O O . ALA A 1 80 ? -22.135 -4.725 30.040 1.00 82.75 80 ALA A O 1
ATOM 563 N N . VAL A 1 81 ? -21.218 -5.798 31.787 1.00 82.44 81 VAL A N 1
ATOM 564 C CA . VAL A 1 81 ? -20.507 -4.622 32.313 1.00 82.44 81 VAL A CA 1
ATOM 565 C C . VAL A 1 81 ? -19.449 -4.120 31.328 1.00 82.44 81 VAL A C 1
ATOM 567 O O . VAL A 1 81 ? -19.413 -2.930 31.027 1.00 82.44 81 VAL A O 1
ATOM 570 N N . ARG A 1 82 ? -18.641 -5.011 30.740 1.00 79.62 82 ARG A N 1
ATOM 571 C CA . ARG A 1 82 ? -17.616 -4.632 29.749 1.00 79.62 82 ARG A CA 1
ATOM 572 C C . ARG A 1 82 ? -18.184 -4.034 28.461 1.00 79.62 82 ARG A C 1
ATOM 574 O O . ARG A 1 82 ? -17.481 -3.294 27.795 1.00 79.62 82 ARG A O 1
ATOM 581 N N . ARG A 1 83 ? -19.449 -4.290 28.116 1.00 81.00 83 ARG A N 1
ATOM 582 C CA . ARG A 1 83 ? -20.115 -3.601 26.992 1.00 81.00 83 ARG A CA 1
ATOM 583 C C . ARG A 1 83 ? -20.454 -2.140 27.299 1.00 81.00 83 ARG A C 1
ATOM 585 O O . ARG A 1 83 ? -20.638 -1.358 26.375 1.00 81.00 83 ARG A O 1
ATOM 592 N N . ARG A 1 84 ? -20.538 -1.772 28.581 1.00 83.12 84 ARG A N 1
ATOM 593 C CA . ARG A 1 84 ? -20.869 -0.415 29.046 1.00 83.12 84 ARG A CA 1
ATOM 594 C C . ARG A 1 84 ? -19.633 0.452 29.277 1.00 83.12 84 ARG A C 1
ATOM 596 O O . ARG A 1 84 ? -19.771 1.661 29.408 1.00 83.12 84 ARG A O 1
ATOM 603 N N . VAL A 1 85 ? -18.446 -0.153 29.343 1.00 81.12 85 VAL A N 1
ATOM 604 C CA . VAL A 1 85 ? -17.184 0.536 29.631 1.00 81.12 85 VAL A CA 1
ATOM 605 C C . VAL A 1 85 ? -16.199 0.279 28.500 1.00 81.12 85 VAL A C 1
ATOM 607 O O . VAL A 1 85 ? -15.870 -0.869 28.227 1.00 81.12 85 VAL A O 1
ATOM 610 N N . GLN A 1 86 ? -15.692 1.341 27.879 1.00 79.62 86 GLN A N 1
ATOM 611 C CA . GLN A 1 86 ? -14.664 1.240 26.845 1.00 79.62 86 GLN A CA 1
ATOM 612 C C . GLN A 1 86 ? -13.333 1.769 27.371 1.00 79.62 86 GLN A C 1
ATOM 614 O O . GLN A 1 86 ? -13.277 2.833 27.986 1.00 79.62 86 GLN A O 1
ATOM 619 N N . MET A 1 87 ? -12.261 1.011 27.140 1.00 79.94 87 MET A N 1
ATOM 620 C CA . MET A 1 87 ? -10.901 1.410 27.488 1.00 79.94 87 MET A CA 1
ATOM 621 C C . MET A 1 87 ? -10.126 1.713 26.210 1.00 79.94 87 MET A C 1
ATOM 623 O O . MET A 1 87 ? -9.952 0.833 25.373 1.00 79.94 87 MET A O 1
ATOM 627 N N . VAL A 1 88 ? -9.612 2.935 26.097 1.00 78.12 88 VAL A N 1
ATOM 628 C CA . VAL A 1 88 ? -8.652 3.309 25.052 1.00 78.12 88 VAL A CA 1
ATOM 629 C C . VAL A 1 88 ? -7.245 3.162 25.630 1.00 78.12 88 VAL A C 1
ATOM 631 O O . VAL A 1 88 ? -6.938 3.713 26.690 1.00 78.12 88 VAL A O 1
ATOM 634 N N . SER A 1 89 ? -6.400 2.358 24.985 1.00 67.62 89 SER A N 1
ATOM 635 C CA . SER A 1 89 ? -5.019 2.129 25.419 1.00 67.62 89 SER A CA 1
ATOM 636 C C . SER A 1 89 ? -4.134 3.351 25.158 1.00 67.62 89 SER A C 1
ATOM 638 O O . SER A 1 89 ? -4.376 4.123 24.238 1.00 67.62 89 SER A O 1
ATOM 640 N N . GLN A 1 90 ? -3.071 3.503 25.957 1.00 66.88 90 GLN A N 1
ATOM 641 C CA . GLN A 1 90 ? -2.068 4.564 25.759 1.00 66.88 90 GLN A CA 1
ATOM 642 C C . GLN A 1 90 ? -1.384 4.477 24.390 1.00 66.88 90 GLN A C 1
ATOM 644 O O . GLN A 1 90 ? -1.050 5.502 23.808 1.00 66.88 90 GLN A O 1
ATOM 649 N N . ASP A 1 91 ? -1.189 3.256 23.893 1.00 66.62 91 ASP A N 1
ATOM 650 C CA . ASP A 1 91 ? -0.827 2.995 22.507 1.00 66.62 91 ASP A CA 1
ATOM 651 C C . ASP A 1 91 ? -2.081 2.503 21.769 1.00 66.62 91 ASP A C 1
ATOM 653 O O . ASP A 1 91 ? -2.460 1.337 21.925 1.00 66.62 91 ASP A O 1
ATOM 657 N N . PRO A 1 92 ? -2.785 3.379 21.035 1.00 50.03 92 PRO A N 1
ATOM 658 C CA . PRO A 1 92 ? -3.984 2.997 20.299 1.00 50.03 92 PRO A CA 1
ATOM 659 C C . PRO A 1 92 ? -3.664 2.135 19.069 1.00 50.03 92 PRO A C 1
ATOM 661 O O . PRO A 1 92 ? -4.562 1.503 18.529 1.00 50.03 92 PRO A O 1
ATOM 664 N N . TYR A 1 93 ? -2.407 2.078 18.612 1.00 50.59 93 TYR A N 1
ATOM 665 C CA . TYR A 1 93 ? -2.050 1.344 17.398 1.00 50.59 93 TYR A CA 1
ATOM 666 C C . TYR A 1 93 ? -1.885 -0.151 17.662 1.00 50.59 93 TYR A C 1
ATOM 668 O O . TYR A 1 93 ? -2.339 -0.963 16.861 1.00 50.59 93 TYR A O 1
ATOM 676 N N . SER A 1 94 ? -1.301 -0.534 18.802 1.00 53.69 94 SER A N 1
ATOM 677 C CA . SER A 1 94 ? -1.183 -1.950 19.187 1.00 53.69 94 SER A CA 1
ATOM 678 C C . SER A 1 94 ? -2.503 -2.596 19.615 1.00 53.69 94 SER A C 1
ATOM 680 O O . SER A 1 94 ? -2.578 -3.824 19.681 1.00 53.69 94 SER A O 1
ATOM 682 N N . SER A 1 95 ? -3.545 -1.807 19.897 1.00 55.88 95 SER A N 1
ATOM 683 C CA . SER A 1 95 ? -4.886 -2.319 20.208 1.00 55.88 95 SER A CA 1
ATOM 684 C C . SER A 1 95 ? -5.772 -2.513 18.977 1.00 55.88 95 SER A C 1
ATOM 686 O O . SER A 1 95 ? -6.786 -3.205 19.072 1.00 55.88 95 SER A O 1
ATOM 688 N N . LEU A 1 96 ? -5.382 -1.972 17.820 1.00 61.75 96 LEU A N 1
ATOM 689 C CA . LEU A 1 96 ? -6.055 -2.217 16.550 1.00 61.75 96 LEU A CA 1
ATOM 690 C C . LEU A 1 96 ? -5.472 -3.457 15.874 1.00 61.75 96 LEU A C 1
ATOM 692 O O . LEU A 1 96 ? -4.259 -3.633 15.778 1.00 61.75 96 LEU A O 1
ATOM 696 N N . ASN A 1 97 ? -6.345 -4.318 15.356 1.00 60.28 97 ASN A N 1
ATOM 697 C CA . ASN A 1 97 ? -5.918 -5.432 14.523 1.00 60.28 97 ASN A CA 1
ATOM 698 C C . ASN A 1 97 ? -5.666 -4.919 13.093 1.00 60.28 97 ASN A C 1
ATOM 700 O O . ASN A 1 97 ? -6.633 -4.598 12.402 1.00 60.28 97 ASN A O 1
ATOM 704 N N . PRO A 1 98 ? -4.413 -4.887 12.599 1.00 51.69 98 PRO A N 1
ATOM 705 C CA . PRO A 1 98 ? -4.105 -4.338 11.276 1.00 51.69 98 PRO A CA 1
ATOM 706 C C . PRO A 1 98 ? -4.693 -5.171 10.128 1.00 51.69 98 PRO A C 1
ATOM 708 O O . PRO A 1 98 ? -4.738 -4.714 8.992 1.00 51.69 98 PRO A O 1
ATOM 711 N N . ARG A 1 99 ? -5.162 -6.396 10.407 1.00 54.22 99 ARG A N 1
ATOM 712 C CA . ARG A 1 99 ? -5.876 -7.240 9.436 1.00 54.22 99 ARG A CA 1
ATOM 713 C C . ARG A 1 99 ? -7.367 -6.911 9.340 1.00 54.22 99 ARG A C 1
ATOM 715 O O . ARG A 1 99 ? -8.069 -7.509 8.528 1.00 54.22 99 ARG A O 1
ATOM 722 N N . MET A 1 100 ? -7.874 -6.017 10.187 1.00 55.00 100 MET A N 1
ATOM 723 C CA . MET A 1 100 ? -9.270 -5.599 10.199 1.00 55.00 100 MET A CA 1
ATOM 724 C C . MET A 1 100 ? -9.417 -4.213 9.589 1.00 55.00 100 MET A C 1
ATOM 726 O O . MET A 1 100 ? -8.640 -3.300 9.850 1.00 55.00 100 MET A O 1
ATOM 730 N N . THR A 1 101 ? -10.461 -4.051 8.785 1.00 61.53 101 THR A N 1
ATOM 731 C CA . THR A 1 101 ? -10.875 -2.735 8.300 1.00 61.53 101 THR A CA 1
ATOM 732 C C . THR A 1 101 ? -11.433 -1.920 9.465 1.00 61.53 101 THR A C 1
ATOM 734 O O . THR A 1 101 ? -11.925 -2.495 10.439 1.00 61.53 101 THR A O 1
ATOM 737 N N . VAL A 1 102 ? -11.439 -0.589 9.352 1.00 67.25 102 VAL A N 1
ATOM 738 C CA . VAL A 1 102 ? -12.058 0.284 10.367 1.00 67.25 102 VAL A CA 1
ATOM 739 C C . VAL A 1 102 ? -13.525 -0.097 10.589 1.00 67.25 102 VAL A C 1
ATOM 741 O O . VAL A 1 102 ? -13.950 -0.281 11.725 1.00 67.25 102 VAL A O 1
ATOM 744 N N . GLY A 1 103 ? -14.280 -0.331 9.509 1.00 70.81 103 GLY A N 1
ATOM 745 C CA . GLY A 1 103 ? -15.668 -0.789 9.600 1.00 70.81 103 GLY A CA 1
ATOM 746 C C . GLY A 1 103 ? -15.817 -2.127 10.331 1.00 70.81 103 GLY A C 1
ATOM 747 O O . GLY A 1 103 ? -16.731 -2.280 11.134 1.00 70.81 103 GLY A O 1
ATOM 748 N N . ARG A 1 104 ? -14.901 -3.084 10.119 1.00 74.25 104 ARG A N 1
ATOM 749 C CA . ARG A 1 104 ? -14.920 -4.386 10.804 1.00 74.25 104 ARG A CA 1
ATOM 750 C C . ARG A 1 104 ? -14.518 -4.273 12.274 1.00 74.25 104 ARG A C 1
ATOM 752 O O . ARG A 1 104 ? -15.112 -4.961 13.094 1.00 74.25 104 ARG A O 1
ATOM 759 N N . ALA A 1 105 ? -13.557 -3.412 12.609 1.00 75.38 105 ALA A N 1
ATOM 760 C CA . ALA A 1 105 ? -13.183 -3.120 13.994 1.00 75.38 105 ALA A CA 1
ATOM 761 C C . ALA A 1 105 ? -14.346 -2.473 14.762 1.00 75.38 105 ALA A C 1
ATOM 763 O O . ALA A 1 105 ? -14.658 -2.876 15.880 1.00 75.38 105 ALA A O 1
ATOM 764 N N . LEU A 1 106 ? -15.053 -1.532 14.128 1.00 79.38 106 LEU A N 1
ATOM 765 C CA . LEU A 1 106 ? -16.258 -0.924 14.692 1.00 79.38 106 LEU A CA 1
ATOM 766 C C . LEU A 1 106 ? -17.411 -1.933 14.804 1.00 79.38 106 LEU A C 1
ATOM 768 O O . LEU A 1 106 ? -18.074 -1.985 15.835 1.00 79.38 106 LEU A O 1
ATOM 772 N N . ALA A 1 107 ? -17.627 -2.779 13.794 1.00 82.06 107 ALA A N 1
ATOM 773 C CA . ALA A 1 107 ? -18.637 -3.836 13.845 1.00 82.06 107 ALA A CA 1
ATOM 774 C C . ALA A 1 107 ? -18.342 -4.878 14.940 1.00 82.06 107 ALA A C 1
ATOM 776 O O . ALA A 1 107 ? -19.263 -5.309 15.627 1.00 82.06 107 ALA A O 1
ATOM 777 N N . GLU A 1 108 ? -17.075 -5.246 15.152 1.00 84.81 108 GLU A N 1
ATOM 778 C CA . GLU A 1 108 ? -16.659 -6.130 16.250 1.00 84.81 108 GLU A CA 1
ATOM 779 C C . GLU A 1 108 ? -16.866 -5.478 17.622 1.00 84.81 108 GLU A C 1
ATOM 781 O O . GLU A 1 108 ? -17.317 -6.141 18.555 1.00 84.81 108 GLU A O 1
ATOM 786 N N . ALA A 1 109 ? -16.601 -4.175 17.750 1.00 80.44 109 ALA A N 1
ATOM 787 C CA . ALA A 1 109 ? -16.880 -3.442 18.982 1.00 80.44 109 ALA A CA 1
ATOM 788 C C . ALA A 1 109 ? -18.388 -3.397 19.309 1.00 80.44 109 ALA A C 1
ATOM 790 O O . ALA A 1 109 ? -18.763 -3.406 20.484 1.00 80.44 109 ALA A O 1
ATOM 791 N N . LEU A 1 110 ? -19.250 -3.378 18.284 1.00 82.69 110 LEU A N 1
ATOM 792 C CA . L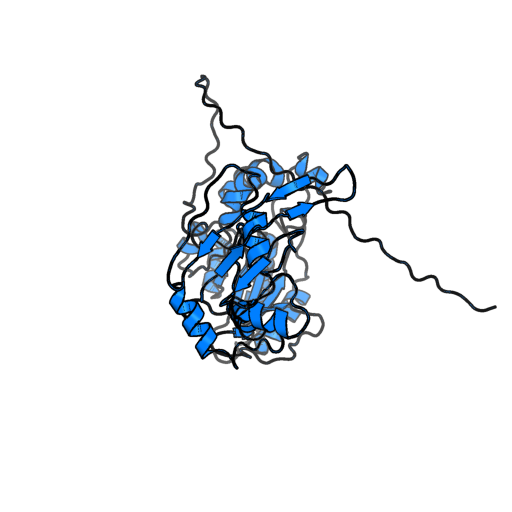EU A 1 110 ? -20.711 -3.396 18.424 1.00 82.69 110 LEU A CA 1
ATOM 793 C C . LEU A 1 110 ? -21.249 -4.795 18.758 1.00 82.69 110 LEU A C 1
ATOM 795 O O . LEU A 1 110 ? -22.019 -4.949 19.712 1.00 82.69 110 LEU A O 1
ATOM 799 N N . ASP A 1 111 ? -20.828 -5.817 18.010 1.00 84.75 111 ASP A N 1
ATOM 800 C CA . ASP A 1 111 ? -21.143 -7.216 18.293 1.00 84.75 111 ASP A CA 1
ATOM 801 C C . ASP A 1 111 ? -19.915 -8.128 18.108 1.00 84.75 111 ASP A C 1
ATOM 803 O O . ASP A 1 111 ? -19.667 -8.648 17.015 1.00 84.75 111 ASP A O 1
ATOM 807 N N . PRO A 1 112 ? -19.181 -8.435 19.193 1.00 76.81 112 PRO A N 1
ATOM 808 C CA . PRO A 1 112 ? -17.984 -9.269 19.107 1.00 76.81 112 PRO A CA 1
ATOM 809 C C . PRO A 1 112 ? -18.284 -10.739 18.774 1.00 76.81 112 PRO A C 1
ATOM 811 O O . PRO A 1 112 ? -17.361 -11.509 18.527 1.00 76.81 112 PRO A O 1
ATOM 814 N N . ARG A 1 113 ? -19.555 -11.175 18.792 1.00 79.06 113 ARG A N 1
ATOM 815 C CA . ARG A 1 113 ? -19.945 -12.544 18.405 1.00 79.06 113 ARG A CA 1
ATOM 816 C C . ARG A 1 113 ? -20.411 -12.634 16.955 1.00 79.06 113 ARG A C 1
ATOM 818 O O . ARG A 1 113 ? -20.394 -13.729 16.396 1.00 79.06 113 ARG A O 1
ATOM 825 N N . ARG A 1 114 ? -20.869 -11.523 16.374 1.00 80.69 114 ARG A N 1
ATOM 826 C CA . ARG A 1 114 ? -21.427 -11.443 15.016 1.00 80.69 114 ARG A CA 1
ATOM 827 C C . ARG A 1 114 ? -21.028 -10.126 14.351 1.00 80.69 114 ARG A C 1
ATOM 829 O O . ARG A 1 114 ? -21.877 -9.325 13.983 1.00 80.69 114 ARG A O 1
ATOM 836 N N . ALA A 1 115 ? -19.724 -9.915 14.203 1.00 78.38 115 ALA A N 1
ATOM 837 C CA . ALA A 1 115 ? -19.189 -8.712 13.580 1.00 78.38 115 ALA A CA 1
ATOM 838 C C . ALA A 1 115 ? -19.547 -8.668 12.083 1.00 78.38 115 ALA A C 1
ATOM 840 O O . ALA A 1 115 ? -18.865 -9.276 11.256 1.00 78.38 115 ALA A O 1
ATOM 841 N N . ASP A 1 116 ? -20.609 -7.939 11.742 1.00 80.31 116 ASP A N 1
ATOM 842 C CA . ASP A 1 116 ? -21.074 -7.737 10.370 1.00 80.31 116 ASP A CA 1
ATOM 843 C C . ASP A 1 116 ? -21.219 -6.237 10.078 1.00 80.31 116 ASP A C 1
ATOM 845 O O . ASP A 1 116 ? -22.006 -5.520 10.697 1.00 80.31 116 ASP A O 1
ATOM 849 N N . VAL A 1 117 ? -20.432 -5.750 9.118 1.00 69.81 117 VAL A N 1
ATOM 850 C CA . VAL A 1 117 ? -20.395 -4.327 8.758 1.00 69.81 117 VAL A CA 1
ATOM 851 C C . VAL A 1 117 ? -21.718 -3.867 8.143 1.00 69.81 117 VAL A C 1
ATOM 853 O O . VAL A 1 117 ? -22.151 -2.751 8.416 1.00 69.81 117 VAL A O 1
ATOM 856 N N . ARG A 1 118 ? -22.387 -4.715 7.352 1.00 70.88 118 ARG A N 1
ATOM 857 C CA . ARG A 1 118 ? -23.660 -4.381 6.697 1.00 70.88 118 ARG A CA 1
ATOM 858 C C . ARG A 1 118 ? -24.791 -4.344 7.711 1.00 70.88 118 ARG A C 1
ATOM 860 O O . ARG A 1 118 ? -25.543 -3.373 7.749 1.00 70.88 118 ARG A O 1
ATOM 867 N N . ALA A 1 119 ? -24.866 -5.350 8.580 1.00 75.31 119 ALA A N 1
ATOM 868 C CA . ALA A 1 119 ? -25.869 -5.401 9.643 1.00 75.31 119 ALA A CA 1
ATOM 869 C C . ALA A 1 119 ? -25.737 -4.224 10.628 1.00 75.31 119 ALA A C 1
ATOM 871 O O . ALA A 1 119 ? -26.719 -3.812 11.247 1.00 75.31 119 ALA A O 1
ATOM 872 N N . HIS A 1 120 ? -24.533 -3.659 10.758 1.00 77.69 120 HIS A N 1
ATOM 873 C CA . HIS A 1 120 ? -24.234 -2.551 11.663 1.00 77.69 120 HIS A CA 1
ATOM 874 C C . HIS A 1 120 ? -23.947 -1.217 10.963 1.00 77.69 120 HIS A C 1
ATOM 876 O O . HIS A 1 120 ? -23.503 -0.278 11.624 1.00 77.69 120 HIS A O 1
ATOM 882 N N . ALA A 1 121 ? -24.244 -1.088 9.666 1.00 73.31 121 ALA A N 1
ATOM 883 C CA . ALA A 1 121 ? -23.814 0.043 8.841 1.00 73.31 121 ALA A CA 1
ATOM 884 C C . ALA A 1 121 ? -24.168 1.412 9.445 1.00 73.31 121 ALA A C 1
ATOM 886 O O . ALA A 1 121 ? -23.309 2.282 9.557 1.00 73.31 121 ALA A O 1
ATOM 887 N N . ALA A 1 122 ? -25.401 1.587 9.931 1.00 77.94 122 ALA A N 1
ATOM 888 C CA . ALA A 1 122 ? -25.838 2.849 10.532 1.00 77.94 122 ALA A CA 1
ATOM 889 C C . ALA A 1 122 ? -25.087 3.198 11.832 1.00 77.94 122 ALA A C 1
ATOM 891 O O . ALA A 1 122 ? -24.844 4.367 12.118 1.00 77.94 122 ALA A O 1
ATOM 892 N N . ALA A 1 123 ? -24.731 2.199 12.643 1.00 77.06 123 ALA A N 1
ATOM 893 C CA . ALA A 1 123 ? -23.982 2.412 13.880 1.00 77.06 123 ALA A CA 1
ATOM 894 C C . ALA A 1 123 ? -22.492 2.656 13.606 1.00 77.06 123 ALA A C 1
ATOM 896 O O . ALA A 1 123 ? -21.892 3.514 14.248 1.00 77.06 123 ALA A O 1
ATOM 897 N N . VAL A 1 124 ? -21.926 1.954 12.621 1.00 75.88 124 VAL A N 1
ATOM 898 C CA . VAL A 1 124 ? -20.564 2.184 12.126 1.00 75.88 124 VAL A CA 1
ATOM 899 C C . VAL A 1 124 ? -20.434 3.602 11.564 1.00 75.88 124 VAL A C 1
ATOM 901 O O . VAL A 1 124 ? -19.519 4.316 11.961 1.00 75.88 124 VAL A O 1
ATOM 904 N N . ALA A 1 125 ? -21.377 4.043 10.727 1.00 71.56 125 ALA A N 1
ATOM 905 C CA . ALA A 1 125 ? -21.388 5.390 10.153 1.00 71.56 125 ALA A CA 1
ATOM 906 C C . ALA A 1 125 ? -21.436 6.481 11.234 1.00 71.56 125 ALA A C 1
ATOM 908 O O . ALA A 1 125 ? -20.586 7.365 11.240 1.00 71.56 125 ALA A O 1
ATOM 909 N N . ARG A 1 126 ? -22.348 6.367 12.211 1.00 75.62 126 ARG A N 1
ATOM 910 C CA . ARG A 1 126 ? -22.402 7.302 13.352 1.00 75.62 126 ARG A CA 1
ATOM 911 C C . ARG A 1 126 ? -21.111 7.314 14.171 1.00 75.62 126 ARG A C 1
ATOM 913 O O . ARG A 1 126 ? -20.710 8.360 14.665 1.00 75.62 126 ARG A O 1
ATOM 920 N N . GLY A 1 127 ? -20.481 6.152 14.352 1.00 72.06 127 GLY A N 1
ATOM 921 C CA . GLY A 1 127 ? -19.214 6.040 15.075 1.00 72.06 127 GLY A CA 1
ATOM 922 C C . GLY A 1 127 ? -18.068 6.757 14.361 1.00 72.06 127 GLY A C 1
ATOM 923 O O . GLY A 1 127 ? -17.273 7.420 15.018 1.00 72.06 127 GLY A O 1
ATOM 924 N N . LEU A 1 128 ? -18.016 6.653 13.030 1.00 70.62 128 LEU A N 1
ATOM 925 C CA . LEU A 1 128 ? -17.055 7.367 12.187 1.00 70.62 128 LEU A CA 1
ATOM 926 C C . LEU A 1 128 ? -17.300 8.881 12.217 1.00 70.62 128 LEU A C 1
ATOM 928 O O . LEU A 1 128 ? -16.375 9.646 12.485 1.00 70.62 128 LEU A O 1
ATOM 932 N N . GLU A 1 129 ? -18.553 9.306 12.057 1.00 71.56 129 GLU A N 1
ATOM 933 C CA . GLU A 1 129 ? -18.947 10.718 12.110 1.00 71.56 129 GLU A CA 1
ATOM 934 C C . GLU A 1 129 ? -18.580 11.361 13.458 1.00 71.56 129 GLU A C 1
ATOM 936 O O . GLU A 1 129 ? -18.010 12.451 13.503 1.00 71.56 129 GLU A O 1
ATOM 941 N N . ALA A 1 130 ? -18.811 10.650 14.568 1.00 71.75 130 ALA A N 1
ATOM 942 C CA . ALA A 1 130 ? -18.475 11.119 15.913 1.00 71.75 130 ALA A CA 1
ATOM 943 C C . ALA A 1 130 ? -16.969 11.363 16.133 1.00 71.75 130 ALA A C 1
ATOM 945 O O . ALA A 1 130 ? -16.600 12.100 17.048 1.00 71.75 130 ALA A O 1
ATOM 946 N N . VAL A 1 131 ? -16.101 10.762 15.312 1.00 69.06 131 VAL A N 1
ATOM 947 C CA . VAL A 1 131 ? -14.645 10.988 15.326 1.00 69.06 131 VAL A CA 1
ATOM 948 C C . VAL A 1 131 ? -14.165 11.813 14.128 1.00 69.06 131 VAL A C 1
ATOM 950 O O . VAL A 1 131 ? -12.974 11.808 13.821 1.00 69.06 131 VAL A O 1
ATOM 953 N N . ALA A 1 132 ? -15.079 12.531 13.467 1.00 64.19 132 ALA A N 1
ATOM 954 C CA . ALA A 1 132 ? -14.815 13.356 12.290 1.00 64.19 132 ALA A CA 1
ATOM 955 C C . ALA A 1 132 ? -14.170 12.584 11.120 1.00 64.19 132 ALA A C 1
ATOM 957 O O . ALA A 1 132 ? -13.381 13.137 10.353 1.00 64.19 132 ALA A O 1
ATOM 958 N N . LEU A 1 133 ? -14.504 11.299 10.982 1.00 59.22 133 LEU A N 1
ATOM 959 C CA . LEU A 1 133 ? -14.228 10.512 9.786 1.00 59.22 133 LEU A CA 1
ATOM 960 C C . LEU A 1 133 ? -15.522 10.420 8.977 1.00 59.22 133 LEU A C 1
ATOM 962 O O . LEU A 1 133 ? -16.496 9.827 9.436 1.00 59.22 133 LEU A O 1
ATOM 966 N N . ASP A 1 134 ? -15.544 10.988 7.772 1.00 53.72 134 ASP A N 1
ATOM 967 C CA . ASP A 1 134 ? -16.705 10.840 6.892 1.00 53.72 134 ASP A CA 1
ATOM 968 C C . ASP A 1 134 ? -16.916 9.359 6.553 1.00 53.72 134 ASP A C 1
ATOM 970 O O . ASP A 1 134 ? -15.973 8.642 6.204 1.00 53.72 134 ASP A O 1
ATOM 974 N N . ALA A 1 135 ? -18.170 8.903 6.599 1.00 50.22 135 ALA A N 1
ATOM 975 C CA . ALA A 1 135 ? -18.547 7.551 6.174 1.00 50.22 135 ALA A CA 1
ATOM 976 C C . ALA A 1 135 ? -18.148 7.266 4.707 1.00 50.22 135 ALA A C 1
ATOM 978 O O . ALA A 1 135 ? -17.942 6.111 4.334 1.00 50.22 135 ALA A O 1
ATOM 979 N N . ASP A 1 136 ? -17.958 8.327 3.913 1.00 49.34 136 ASP A N 1
ATOM 980 C CA . ASP A 1 136 ? -17.509 8.305 2.519 1.00 49.34 136 ASP A CA 1
ATOM 981 C C . ASP A 1 136 ? -15.979 8.427 2.336 1.00 49.34 136 ASP A C 1
ATOM 983 O O . ASP A 1 136 ? -15.481 8.265 1.217 1.00 49.34 136 ASP A O 1
ATOM 987 N N . ALA A 1 137 ? -15.202 8.695 3.396 1.00 50.19 137 ALA A N 1
ATOM 988 C CA . ALA A 1 137 ? -13.773 9.022 3.287 1.00 50.19 137 ALA A CA 1
ATOM 989 C C . ALA A 1 137 ? -12.858 7.820 3.002 1.00 50.19 137 ALA A C 1
ATOM 991 O O . ALA A 1 137 ? -11.705 8.006 2.605 1.00 50.19 137 ALA A O 1
ATOM 992 N N . ALA A 1 138 ? -13.334 6.585 3.187 1.00 53.72 138 ALA A N 1
ATOM 993 C CA . ALA A 1 138 ? -12.517 5.389 3.007 1.00 53.72 138 ALA A CA 1
ATOM 994 C C . ALA A 1 138 ? -13.284 4.280 2.281 1.00 53.72 138 ALA A C 1
ATOM 996 O O . ALA A 1 138 ? -14.231 3.700 2.803 1.00 53.72 138 ALA A O 1
ATOM 997 N N . ARG A 1 139 ? -12.813 3.935 1.079 1.00 62.41 139 ARG A N 1
ATOM 998 C CA . ARG A 1 139 ? -13.266 2.760 0.325 1.00 62.41 139 ARG A CA 1
ATOM 999 C C . ARG A 1 139 ? -12.164 1.717 0.331 1.00 62.41 139 ARG A C 1
ATOM 1001 O O . ARG A 1 139 ? -11.032 2.014 -0.046 1.00 62.41 139 ARG A O 1
ATOM 1008 N N . LEU A 1 140 ? -12.494 0.487 0.695 1.00 61.31 140 LEU A N 1
ATOM 1009 C CA . LEU A 1 140 ? -11.577 -0.634 0.589 1.00 61.31 140 LEU A CA 1
ATOM 1010 C C . LEU A 1 140 ? -11.637 -1.219 -0.819 1.00 61.31 140 LEU A C 1
ATOM 1012 O O . LEU A 1 140 ? -12.685 -1.639 -1.312 1.00 61.31 140 LEU A O 1
ATOM 1016 N N . ARG A 1 141 ? -10.480 -1.252 -1.469 1.00 70.19 141 ARG A N 1
ATOM 1017 C CA . ARG A 1 141 ? -10.313 -1.792 -2.814 1.00 70.19 141 ARG A CA 1
ATOM 1018 C C . ARG A 1 141 ? -9.361 -2.973 -2.725 1.00 70.19 141 ARG A C 1
ATOM 1020 O O . ARG A 1 141 ? -8.173 -2.790 -2.482 1.00 70.19 141 ARG A O 1
ATOM 1027 N N . LEU A 1 142 ? -9.914 -4.174 -2.849 1.00 75.69 142 LEU A N 1
ATOM 1028 C CA . LEU A 1 142 ? -9.172 -5.422 -2.720 1.00 75.69 142 LEU A CA 1
ATOM 1029 C C . LEU A 1 142 ? -8.585 -5.832 -4.068 1.00 75.69 142 LEU A C 1
ATOM 1031 O O . LEU A 1 142 ? -9.218 -5.652 -5.116 1.00 75.69 142 LEU A O 1
ATOM 1035 N N . TYR A 1 143 ? -7.383 -6.398 -4.003 1.00 79.44 143 TYR A N 1
ATOM 1036 C CA . TYR A 1 143 ? -6.715 -7.030 -5.129 1.00 79.44 143 TYR A CA 1
ATOM 1037 C C . TYR A 1 143 ? -6.464 -8.493 -4.797 1.00 79.44 143 TYR A C 1
ATOM 1039 O O . TYR A 1 143 ? -5.887 -8.802 -3.754 1.00 79.44 143 TYR A O 1
ATOM 1047 N N . GLU A 1 144 ? -6.886 -9.378 -5.690 1.00 84.75 144 GLU A N 1
ATOM 1048 C CA . GLU A 1 144 ? -6.539 -10.794 -5.621 1.00 84.75 144 GLU A CA 1
ATOM 1049 C C . GLU A 1 144 ? -5.136 -11.004 -6.188 1.00 84.75 144 GLU A C 1
ATOM 1051 O O . GLU A 1 144 ? -4.765 -10.373 -7.172 1.00 84.75 144 GLU A O 1
ATOM 1056 N N . VAL A 1 145 ? -4.335 -11.875 -5.585 1.00 86.69 145 VAL A N 1
ATOM 1057 C CA . VAL A 1 145 ? -3.034 -12.242 -6.156 1.00 86.69 145 VAL A CA 1
ATOM 1058 C C . VAL A 1 145 ? -3.256 -13.166 -7.347 1.00 86.69 145 VAL A C 1
ATOM 1060 O O . VAL A 1 145 ? -3.925 -14.187 -7.206 1.00 86.69 145 VAL A O 1
ATOM 1063 N N . ALA A 1 146 ? -2.682 -12.829 -8.505 1.00 83.44 146 ALA A N 1
ATOM 1064 C CA . ALA A 1 146 ? -2.724 -13.703 -9.670 1.00 83.44 146 ALA A CA 1
ATOM 1065 C C . ALA A 1 146 ? -2.125 -15.073 -9.322 1.00 83.44 146 ALA A C 1
ATOM 1067 O O . ALA A 1 146 ? -1.044 -15.159 -8.737 1.00 83.44 146 ALA A O 1
ATOM 1068 N N . GLY A 1 147 ? -2.833 -16.140 -9.686 1.00 81.50 147 GLY A N 1
ATOM 1069 C CA . GLY A 1 147 ? -2.466 -17.504 -9.320 1.00 81.50 147 GLY A CA 1
ATOM 1070 C C . GLY A 1 147 ? -2.441 -18.461 -10.511 1.00 81.50 147 GLY A C 1
ATOM 1071 O O . GLY A 1 147 ? -2.927 -18.129 -11.593 1.00 81.50 147 GLY A O 1
ATOM 1072 N N . PRO A 1 148 ? -1.940 -19.694 -10.312 1.00 82.94 148 PRO A N 1
ATOM 1073 C CA . PRO A 1 148 ? -1.798 -20.694 -11.375 1.00 82.94 148 PRO A CA 1
ATOM 1074 C C . PRO A 1 148 ? -3.137 -21.144 -11.977 1.00 82.94 148 PRO A C 1
ATOM 1076 O O . PRO A 1 148 ? -3.164 -21.716 -13.061 1.00 82.94 148 PRO A O 1
ATOM 1079 N N . ALA A 1 149 ? -4.255 -20.885 -11.293 1.00 86.25 149 ALA A N 1
ATOM 1080 C CA . ALA A 1 149 ? -5.592 -21.167 -11.805 1.00 86.25 149 ALA A CA 1
ATOM 1081 C C . ALA A 1 149 ? -6.024 -20.219 -12.941 1.00 86.25 149 ALA A C 1
ATOM 1083 O O . ALA A 1 149 ? -6.997 -20.531 -13.627 1.00 86.25 149 ALA A O 1
ATOM 1084 N N . LEU A 1 150 ? -5.331 -19.081 -13.126 1.00 90.31 150 LEU A N 1
ATOM 1085 C CA . LEU A 1 150 ? -5.603 -18.072 -14.162 1.00 90.31 150 LEU A CA 1
ATOM 1086 C C . LEU A 1 150 ? -7.073 -17.621 -14.216 1.00 90.31 150 LEU A C 1
ATOM 1088 O O . LEU A 1 150 ? -7.621 -17.331 -15.277 1.00 90.31 150 LEU A O 1
ATOM 1092 N N . ARG A 1 151 ? -7.736 -17.600 -13.061 1.00 88.69 151 ARG A N 1
ATOM 1093 C CA . ARG A 1 151 ? -9.127 -17.176 -12.892 1.00 88.69 151 ARG A CA 1
ATOM 1094 C C . ARG A 1 151 ? -9.355 -16.733 -11.454 1.00 88.69 151 ARG A C 1
ATOM 1096 O O . ARG A 1 151 ? -8.574 -17.098 -10.580 1.00 88.69 151 ARG A O 1
ATOM 1103 N N . SER A 1 152 ? -10.430 -15.986 -11.242 1.00 83.94 152 SER A N 1
ATOM 1104 C CA . SER A 1 152 ? -10.954 -15.648 -9.918 1.00 83.94 152 SER A CA 1
ATOM 1105 C C . SER A 1 152 ? -12.252 -16.421 -9.675 1.00 83.94 152 SER A C 1
ATOM 1107 O O . SER A 1 152 ? -12.943 -16.787 -10.629 1.00 83.94 152 SER A O 1
ATOM 1109 N N . GLU A 1 153 ? -12.577 -16.687 -8.411 1.00 85.06 153 GLU A N 1
ATOM 1110 C CA . GLU A 1 153 ? -13.856 -17.293 -8.010 1.00 85.06 153 GLU A CA 1
ATOM 1111 C C . GLU A 1 153 ? -15.010 -16.279 -7.991 1.00 85.06 153 GLU A C 1
ATOM 1113 O O . GLU A 1 153 ? -16.176 -16.670 -8.006 1.00 85.06 153 GLU A O 1
ATOM 1118 N N . VAL A 1 154 ? -14.692 -14.981 -7.984 1.00 82.06 154 VAL A N 1
ATOM 1119 C CA . VAL A 1 154 ? -15.667 -13.884 -7.968 1.00 82.06 154 VAL A CA 1
ATOM 1120 C C . VAL A 1 154 ? -15.625 -13.085 -9.273 1.00 82.06 154 VAL A C 1
ATOM 1122 O O . VAL A 1 154 ? -14.714 -13.229 -10.089 1.00 82.06 154 VAL A O 1
ATOM 1125 N N . ALA A 1 155 ? -16.628 -12.235 -9.492 1.00 85.25 155 ALA A N 1
ATOM 1126 C CA . ALA A 1 155 ? -16.674 -11.342 -10.646 1.00 85.25 155 ALA A CA 1
ATOM 1127 C C . ALA A 1 155 ? -15.933 -10.015 -10.370 1.00 85.25 155 ALA A C 1
ATOM 1129 O O . ALA A 1 155 ? -15.871 -9.564 -9.221 1.00 85.25 155 ALA A O 1
ATOM 1130 N N . PRO A 1 156 ? -15.413 -9.327 -11.405 1.00 84.69 156 PRO A N 1
ATOM 1131 C CA . PRO A 1 156 ? -14.857 -7.990 -11.240 1.00 84.69 156 PRO A CA 1
ATOM 1132 C C . PRO A 1 156 ? -15.861 -7.022 -10.614 1.00 84.69 156 PRO A C 1
ATOM 1134 O O . PRO A 1 156 ? -16.972 -6.844 -11.111 1.00 84.69 156 PRO A O 1
ATOM 1137 N N . GLY A 1 157 ? -15.445 -6.343 -9.547 1.00 79.19 157 GLY A N 1
ATOM 1138 C CA . GLY A 1 157 ? -16.288 -5.385 -8.836 1.00 79.19 157 GLY A CA 1
ATOM 1139 C C . GLY A 1 157 ? -17.201 -6.002 -7.779 1.00 79.19 157 GLY A C 1
ATOM 1140 O O . GLY A 1 157 ? -17.959 -5.239 -7.179 1.00 79.19 157 GLY A O 1
ATOM 1141 N N . ASP A 1 158 ? -17.108 -7.315 -7.527 1.00 76.81 158 ASP A N 1
ATOM 1142 C CA . ASP A 1 158 ? -17.844 -7.979 -6.449 1.00 76.81 158 ASP A CA 1
ATOM 1143 C C . ASP A 1 158 ? -17.640 -7.250 -5.109 1.00 76.81 158 ASP A C 1
ATOM 1145 O O . ASP A 1 158 ? -16.517 -6.872 -4.744 1.00 76.81 158 ASP A O 1
ATOM 1149 N N . GLY A 1 159 ? -18.752 -6.977 -4.420 1.00 76.06 159 GLY A N 1
ATOM 1150 C CA . GLY A 1 159 ? -18.807 -6.125 -3.232 1.00 76.06 159 GLY A CA 1
ATOM 1151 C C . GLY A 1 159 ? -19.858 -5.006 -3.296 1.00 76.06 159 GLY A C 1
ATOM 1152 O O . GLY A 1 159 ? -20.861 -5.102 -3.996 1.00 76.06 159 GLY A O 1
ATOM 1153 N N . ASP A 1 160 ? -19.650 -3.937 -2.527 1.00 69.25 160 ASP A N 1
ATOM 1154 C CA . ASP A 1 160 ? -20.534 -2.766 -2.395 1.00 69.25 160 ASP A CA 1
ATOM 1155 C C . ASP A 1 160 ? -19.735 -1.450 -2.428 1.00 69.25 160 ASP A C 1
ATOM 1157 O O . ASP A 1 160 ? -18.547 -1.456 -2.717 1.00 69.25 160 ASP A O 1
ATOM 1161 N N . ASP A 1 161 ? -20.355 -0.287 -2.231 1.00 59.94 161 ASP A N 1
ATOM 1162 C CA . ASP A 1 161 ? -19.644 1.000 -2.357 1.00 59.94 161 ASP A CA 1
ATOM 1163 C C . ASP A 1 161 ? -18.484 1.189 -1.362 1.00 59.94 161 ASP A C 1
ATOM 1165 O O . ASP A 1 161 ? -17.567 1.975 -1.635 1.00 59.94 161 ASP A O 1
ATOM 1169 N N . LEU A 1 162 ? -18.480 0.440 -0.254 1.00 59.16 162 LEU A N 1
ATOM 1170 C CA . LEU A 1 162 ? -17.466 0.522 0.794 1.00 59.16 162 LEU A CA 1
ATOM 1171 C C . LEU A 1 162 ? -16.340 -0.490 0.590 1.00 59.16 162 LEU A C 1
ATOM 1173 O O . LEU A 1 162 ? -15.182 -0.158 0.839 1.00 59.16 162 LEU A O 1
ATOM 1177 N N . VAL A 1 163 ? -16.646 -1.704 0.125 1.00 66.31 163 VAL A N 1
ATOM 1178 C CA . VAL A 1 163 ? -15.652 -2.757 -0.126 1.00 66.31 163 VAL A CA 1
ATOM 1179 C C . VAL A 1 163 ? -15.898 -3.396 -1.483 1.00 66.31 163 VAL A C 1
ATOM 1181 O O . VAL A 1 163 ? -16.949 -3.990 -1.687 1.00 66.31 163 VAL A O 1
ATOM 1184 N N . ARG A 1 164 ? -14.913 -3.341 -2.390 1.00 71.94 164 ARG A N 1
ATOM 1185 C CA . ARG A 1 164 ? -14.966 -4.068 -3.674 1.00 71.94 164 ARG A CA 1
ATOM 1186 C C . ARG A 1 164 ? -13.666 -4.774 -3.989 1.00 71.94 164 ARG A C 1
ATOM 1188 O O . ARG A 1 164 ? -12.597 -4.168 -3.862 1.00 71.94 164 ARG A O 1
ATOM 1195 N N . GLN A 1 165 ? -13.762 -5.989 -4.514 1.00 79.44 165 GLN A N 1
ATOM 1196 C CA . GLN A 1 165 ? -12.658 -6.602 -5.238 1.00 79.44 165 GLN A CA 1
ATOM 1197 C C . GLN A 1 165 ? -12.590 -5.988 -6.632 1.00 79.44 165 GLN A C 1
ATOM 1199 O O . GLN A 1 165 ? -13.495 -6.137 -7.448 1.00 79.44 165 GLN A O 1
ATOM 1204 N N . VAL A 1 166 ? -11.537 -5.218 -6.898 1.00 82.88 166 VAL A N 1
ATOM 1205 C CA . VAL A 1 166 ? -11.481 -4.377 -8.103 1.00 82.88 166 VAL A CA 1
ATOM 1206 C C . VAL A 1 166 ? -10.448 -4.790 -9.119 1.00 82.88 166 VAL A C 1
ATOM 1208 O O . VAL A 1 166 ? -10.520 -4.303 -10.253 1.00 82.88 166 VAL A O 1
ATOM 1211 N N . GLY A 1 167 ? -9.493 -5.620 -8.718 1.00 89.81 167 GLY A N 1
ATOM 1212 C CA . GLY A 1 167 ? -8.358 -5.947 -9.551 1.00 89.81 167 GLY A CA 1
ATOM 1213 C C . GLY A 1 167 ? -7.588 -7.164 -9.086 1.00 89.81 167 GLY A C 1
ATOM 1214 O O . GLY A 1 167 ? -7.900 -7.796 -8.079 1.00 89.81 167 GLY A O 1
ATOM 1215 N N . VAL A 1 168 ? -6.552 -7.445 -9.857 1.00 92.94 168 VAL A N 1
ATOM 1216 C CA . VAL A 1 168 ? -5.632 -8.554 -9.677 1.00 92.94 168 VAL A CA 1
ATOM 1217 C C . VAL A 1 168 ? -4.220 -7.995 -9.598 1.00 92.94 168 VAL A C 1
ATOM 1219 O O . VAL A 1 168 ? -3.852 -7.094 -10.355 1.00 92.94 168 VAL A O 1
ATOM 1222 N N . LYS A 1 169 ? -3.443 -8.502 -8.647 1.00 94.44 169 LYS A N 1
ATOM 1223 C CA . LYS A 1 169 ? -2.070 -8.109 -8.368 1.00 94.44 169 LYS A CA 1
ATOM 1224 C C . LYS A 1 169 ? -1.103 -9.136 -8.956 1.00 94.44 169 LYS A C 1
ATOM 1226 O O . LYS A 1 169 ? -1.220 -10.330 -8.691 1.00 94.44 169 LYS A O 1
ATOM 1231 N N . ILE A 1 170 ? -0.133 -8.647 -9.719 1.00 96.12 170 ILE A N 1
ATOM 1232 C CA . ILE A 1 170 ? 0.966 -9.407 -10.327 1.00 96.12 170 ILE A CA 1
ATOM 1233 C C . ILE A 1 170 ? 2.292 -8.846 -9.787 1.00 96.12 170 ILE A C 1
ATOM 1235 O O . ILE A 1 170 ? 2.367 -7.654 -9.475 1.00 96.12 170 ILE A O 1
ATOM 1239 N N . TRP A 1 171 ? 3.336 -9.673 -9.686 1.00 95.94 171 TRP A N 1
ATOM 1240 C CA . TRP A 1 171 ? 4.691 -9.250 -9.310 1.00 95.94 171 TRP A CA 1
ATOM 1241 C C . TRP A 1 171 ? 5.695 -9.554 -10.417 1.00 95.94 171 TRP A C 1
ATOM 1243 O O . TRP A 1 171 ? 6.056 -10.709 -10.613 1.00 95.94 171 TRP A O 1
ATOM 1253 N N . ALA A 1 172 ? 6.172 -8.523 -11.113 1.00 96.94 172 ALA A N 1
ATOM 1254 C CA . ALA A 1 172 ? 7.188 -8.665 -12.153 1.00 96.94 172 ALA A CA 1
ATOM 1255 C C . ALA A 1 172 ? 8.610 -8.799 -11.589 1.00 96.94 172 ALA A C 1
ATOM 1257 O O . ALA A 1 172 ? 9.449 -9.413 -12.234 1.00 96.94 172 ALA A O 1
ATOM 1258 N N . ASP A 1 173 ? 8.888 -8.273 -10.398 1.00 97.50 173 ASP A N 1
ATOM 1259 C CA . ASP A 1 173 ? 10.156 -8.443 -9.679 1.00 97.50 173 ASP A CA 1
ATOM 1260 C C . ASP A 1 173 ? 9.958 -8.442 -8.158 1.00 97.50 173 ASP A C 1
ATOM 1262 O O . ASP A 1 173 ? 8.834 -8.599 -7.665 1.00 97.50 173 ASP A O 1
ATOM 1266 N N . GLY A 1 174 ? 11.065 -8.357 -7.420 1.00 91.94 174 GLY A N 1
ATOM 1267 C CA . GLY A 1 174 ? 11.085 -8.250 -5.973 1.00 91.94 174 GLY A CA 1
ATOM 1268 C C . GLY A 1 174 ? 11.536 -6.879 -5.464 1.00 91.94 174 GLY A C 1
ATOM 1269 O O . GLY A 1 174 ? 11.190 -5.820 -5.981 1.00 91.94 174 GLY A O 1
ATOM 1270 N N . SER A 1 175 ? 12.289 -6.893 -4.371 1.00 91.38 175 SER A N 1
ATOM 1271 C CA . SER A 1 175 ? 12.542 -5.726 -3.534 1.00 91.38 175 SER A CA 1
ATOM 1272 C C . SER A 1 175 ? 14.030 -5.375 -3.462 1.00 91.38 175 SER A C 1
ATOM 1274 O O . SER A 1 175 ? 14.864 -6.280 -3.352 1.00 91.38 175 SER A O 1
ATOM 1276 N N . PRO A 1 176 ? 14.385 -4.071 -3.407 1.00 91.38 176 PRO A N 1
ATOM 1277 C CA . PRO A 1 176 ? 15.755 -3.635 -3.147 1.00 91.38 176 PRO A CA 1
ATOM 1278 C C . PRO A 1 176 ? 16.305 -4.193 -1.826 1.00 91.38 176 PRO A C 1
ATOM 1280 O O . PRO A 1 176 ? 17.501 -4.425 -1.690 1.00 91.38 176 PRO A O 1
ATOM 1283 N N . TRP A 1 177 ? 15.429 -4.450 -0.852 1.00 90.19 177 TRP A N 1
ATOM 1284 C CA . TRP A 1 177 ? 15.805 -4.913 0.486 1.00 90.19 177 TRP A CA 1
ATOM 1285 C C . TRP A 1 177 ? 16.135 -6.407 0.540 1.00 90.19 177 TRP A C 1
ATOM 1287 O O . TRP A 1 177 ? 16.725 -6.866 1.511 1.00 90.19 177 TRP A O 1
ATOM 1297 N N . THR A 1 178 ? 15.724 -7.171 -0.472 1.00 89.44 178 THR A N 1
ATOM 1298 C CA . THR A 1 178 ? 15.922 -8.627 -0.541 1.00 89.44 178 THR A CA 1
ATOM 1299 C C . THR A 1 178 ? 17.021 -9.003 -1.532 1.00 89.44 178 THR A C 1
ATOM 1301 O O . THR A 1 178 ? 17.471 -10.143 -1.537 1.00 89.44 178 THR A O 1
ATOM 1304 N N . GLY A 1 179 ? 17.475 -8.059 -2.359 1.00 90.88 179 GLY A N 1
ATOM 1305 C CA . GLY A 1 179 ? 18.470 -8.326 -3.391 1.00 90.88 179 GLY A CA 1
ATOM 1306 C C . GLY A 1 179 ? 17.886 -8.762 -4.731 1.00 90.88 179 GLY A C 1
ATOM 1307 O O . GLY A 1 179 ? 18.635 -8.863 -5.692 1.00 90.88 179 GLY A O 1
ATOM 1308 N N . ASN A 1 180 ? 16.566 -8.947 -4.831 1.00 92.94 180 ASN A N 1
ATOM 1309 C CA . ASN A 1 180 ? 15.894 -9.506 -6.009 1.00 92.94 180 ASN A CA 1
ATOM 1310 C C . ASN A 1 180 ? 15.152 -8.464 -6.862 1.00 92.94 180 ASN A C 1
ATOM 1312 O O . ASN A 1 180 ? 14.053 -8.683 -7.373 1.00 92.94 180 ASN A O 1
ATOM 1316 N N . LEU A 1 181 ? 15.755 -7.283 -6.977 1.00 94.88 181 LEU A N 1
ATOM 1317 C CA . LEU A 1 181 ? 15.261 -6.194 -7.814 1.00 94.88 181 LEU A CA 1
ATOM 1318 C C . LEU A 1 181 ? 15.751 -6.396 -9.252 1.00 94.88 181 LEU A C 1
ATOM 1320 O O . LEU A 1 181 ? 16.962 -6.458 -9.484 1.00 94.88 181 LEU A O 1
ATOM 1324 N N . ALA A 1 182 ? 14.837 -6.420 -10.221 1.00 97.12 182 ALA A N 1
ATOM 1325 C CA . ALA A 1 182 ? 15.195 -6.566 -11.628 1.00 97.12 182 ALA A CA 1
ATOM 1326 C C . ALA A 1 182 ? 15.559 -5.203 -12.234 1.00 97.12 182 ALA A C 1
ATOM 1328 O O . ALA A 1 182 ? 14.716 -4.500 -12.804 1.00 97.12 182 ALA A O 1
ATOM 1329 N N . ALA A 1 183 ? 16.826 -4.812 -12.093 1.00 96.69 183 ALA A N 1
ATOM 1330 C CA . ALA A 1 183 ? 17.329 -3.511 -12.521 1.00 96.69 183 ALA A CA 1
ATOM 1331 C C . ALA A 1 183 ? 18.516 -3.606 -13.492 1.00 96.69 183 ALA A C 1
ATOM 1333 O O . ALA A 1 183 ? 19.300 -4.553 -13.512 1.00 96.69 183 ALA A O 1
ATOM 1334 N N . SER A 1 184 ? 18.665 -2.572 -14.315 1.00 95.62 184 SER A N 1
ATOM 1335 C CA . SER A 1 184 ? 19.759 -2.423 -15.281 1.00 95.62 184 SER A CA 1
ATOM 1336 C C . SER A 1 184 ? 21.100 -2.051 -14.647 1.00 95.62 184 SER A C 1
ATOM 1338 O O . SER A 1 184 ? 22.140 -2.138 -15.303 1.00 95.62 184 SER A O 1
ATOM 1340 N N . PHE A 1 185 ? 21.076 -1.611 -13.393 1.00 95.31 185 PHE A N 1
ATOM 1341 C CA . PHE A 1 185 ? 22.233 -1.235 -12.595 1.00 95.31 185 PHE A CA 1
ATOM 1342 C C . PHE A 1 185 ? 22.475 -2.287 -11.505 1.00 95.31 185 PHE A C 1
ATOM 1344 O O . PHE A 1 185 ? 21.526 -2.916 -11.040 1.00 95.31 185 PHE A O 1
ATOM 1351 N N . PRO A 1 186 ? 23.741 -2.517 -11.122 1.00 95.44 186 PRO A N 1
ATOM 1352 C CA . PRO A 1 186 ? 24.076 -3.513 -10.117 1.00 95.44 186 PRO A CA 1
ATOM 1353 C C . PRO A 1 186 ? 23.863 -3.000 -8.688 1.00 95.44 186 PRO A C 1
ATOM 1355 O O . PRO A 1 186 ? 23.923 -1.794 -8.441 1.00 95.44 186 PRO A O 1
ATOM 1358 N N . TYR A 1 187 ? 23.728 -3.931 -7.744 1.00 95.31 187 TYR A N 1
ATOM 1359 C CA . TYR A 1 187 ? 23.978 -3.645 -6.331 1.00 95.31 187 TYR A CA 1
ATOM 1360 C C . TYR A 1 187 ? 25.460 -3.321 -6.095 1.00 95.31 187 TYR A C 1
ATOM 1362 O O . TYR A 1 187 ? 26.356 -3.933 -6.690 1.00 95.31 187 TYR A O 1
ATOM 1370 N N . LEU A 1 188 ? 25.714 -2.371 -5.198 1.00 94.25 188 LEU A N 1
ATOM 1371 C CA . LEU A 1 188 ? 27.040 -2.048 -4.691 1.00 94.25 188 LEU A CA 1
ATOM 1372 C C . LEU A 1 188 ? 27.591 -3.193 -3.836 1.00 94.25 188 LEU A C 1
ATOM 1374 O O . LEU A 1 188 ? 26.847 -3.966 -3.236 1.00 94.25 188 LEU A O 1
ATOM 1378 N N . ASP A 1 189 ? 28.916 -3.275 -3.744 1.00 94.88 189 ASP A N 1
ATOM 1379 C CA . ASP A 1 189 ? 29.591 -4.186 -2.822 1.00 94.88 189 ASP A CA 1
ATOM 1380 C C . ASP A 1 189 ? 29.835 -3.497 -1.471 1.00 94.88 189 ASP A C 1
ATOM 1382 O O . ASP A 1 189 ? 30.860 -2.845 -1.258 1.00 94.88 189 ASP A O 1
ATOM 1386 N N . THR A 1 190 ? 28.869 -3.615 -0.562 1.00 94.31 190 THR A N 1
ATOM 1387 C CA . THR A 1 190 ? 28.878 -2.974 0.757 1.00 94.31 190 THR A CA 1
ATOM 1388 C C . THR A 1 190 ? 28.668 -4.015 1.856 1.00 94.31 190 THR A C 1
ATOM 1390 O O . THR A 1 190 ? 28.202 -5.128 1.596 1.00 94.31 190 THR A O 1
ATOM 1393 N N . PRO A 1 191 ? 28.986 -3.702 3.126 1.00 93.62 191 PRO A N 1
ATOM 1394 C CA . PRO A 1 191 ? 28.638 -4.586 4.235 1.00 93.62 191 PRO A CA 1
ATOM 1395 C C . PRO A 1 191 ? 27.144 -4.945 4.263 1.00 93.62 191 PRO A C 1
ATOM 1397 O O . PRO A 1 191 ? 26.806 -6.086 4.567 1.00 93.62 191 PRO A O 1
ATOM 1400 N N . ALA A 1 192 ? 26.264 -4.005 3.901 1.00 90.12 192 ALA A N 1
ATOM 1401 C CA . ALA A 1 192 ? 24.824 -4.228 3.856 1.00 90.12 192 ALA A CA 1
ATOM 1402 C C . ALA A 1 192 ? 24.430 -5.252 2.780 1.00 90.12 192 ALA A C 1
ATOM 1404 O O . ALA A 1 192 ? 23.734 -6.216 3.089 1.00 90.12 192 ALA A O 1
ATOM 1405 N N . THR A 1 193 ? 24.912 -5.109 1.542 1.00 92.12 193 THR A N 1
ATOM 1406 C CA . THR A 1 193 ? 24.569 -6.046 0.455 1.00 92.12 193 THR A CA 1
ATOM 1407 C C . THR A 1 193 ? 25.160 -7.436 0.682 1.00 92.12 193 THR A C 1
ATOM 1409 O O . THR A 1 193 ? 24.483 -8.438 0.445 1.00 92.12 193 THR A O 1
ATOM 1412 N N . ARG A 1 194 ? 26.355 -7.528 1.279 1.00 92.19 194 ARG A N 1
ATOM 1413 C CA . ARG A 1 194 ? 26.929 -8.811 1.723 1.00 92.19 194 ARG A CA 1
ATOM 1414 C C . ARG A 1 194 ? 26.086 -9.487 2.806 1.00 92.19 194 ARG A C 1
ATOM 1416 O O . ARG A 1 194 ? 25.917 -10.702 2.762 1.00 92.19 194 ARG A O 1
ATOM 1423 N N . MET A 1 195 ? 25.529 -8.727 3.757 1.00 89.62 195 MET A N 1
ATOM 1424 C CA . MET A 1 195 ? 24.611 -9.268 4.775 1.00 89.62 195 MET A CA 1
ATOM 1425 C C . MET A 1 195 ? 23.303 -9.798 4.176 1.00 89.62 195 MET A C 1
ATOM 1427 O O . MET A 1 195 ? 22.727 -10.734 4.725 1.00 89.62 195 MET A O 1
ATOM 1431 N N . LEU A 1 196 ? 22.854 -9.234 3.052 1.00 86.50 196 LEU A N 1
ATOM 1432 C CA . LEU A 1 196 ? 21.704 -9.733 2.291 1.00 86.50 196 LEU A CA 1
ATOM 1433 C C . LEU A 1 196 ? 22.029 -10.989 1.462 1.00 86.50 196 LEU A C 1
ATOM 1435 O O . LEU A 1 196 ? 21.132 -11.565 0.857 1.00 86.50 196 LEU A O 1
ATOM 1439 N N . GLY A 1 197 ? 23.295 -11.420 1.417 1.00 90.44 197 GLY A N 1
ATOM 1440 C CA . GLY A 1 197 ? 23.738 -12.517 0.555 1.00 90.44 197 GLY A CA 1
ATOM 1441 C C . GLY A 1 197 ? 23.809 -12.136 -0.927 1.00 90.44 197 GLY A C 1
ATOM 1442 O O . GLY A 1 197 ? 23.846 -13.018 -1.782 1.00 90.44 197 GLY A O 1
ATOM 1443 N N . VAL A 1 198 ? 23.831 -10.837 -1.239 1.00 89.56 198 VAL A N 1
ATOM 1444 C CA . VAL A 1 198 ? 23.879 -10.322 -2.609 1.00 89.56 198 VAL A CA 1
ATOM 1445 C C . VAL A 1 198 ? 25.340 -10.219 -3.054 1.00 89.56 198 VAL A C 1
ATOM 1447 O O . VAL A 1 198 ? 26.114 -9.494 -2.422 1.00 89.56 198 VAL A O 1
ATOM 1450 N N . PRO A 1 199 ? 25.759 -10.932 -4.115 1.00 87.75 199 PRO A N 1
ATOM 1451 C CA . PRO A 1 199 ? 27.141 -10.873 -4.568 1.00 87.75 199 PRO A CA 1
ATOM 1452 C C . PRO A 1 199 ? 27.484 -9.501 -5.182 1.00 87.75 199 PRO A C 1
ATOM 1454 O O . PRO A 1 199 ? 26.608 -8.826 -5.729 1.00 87.75 199 PRO A O 1
ATOM 1457 N N . PRO A 1 200 ? 28.763 -9.085 -5.152 1.00 85.00 200 PRO A N 1
ATOM 1458 C CA . PRO A 1 200 ? 29.218 -7.860 -5.809 1.00 85.00 200 PRO A CA 1
ATOM 1459 C C . PRO A 1 200 ? 28.782 -7.800 -7.277 1.00 85.00 200 PRO A C 1
ATOM 1461 O O . PRO A 1 200 ? 28.988 -8.753 -8.029 1.00 85.00 200 PRO A O 1
ATOM 1464 N N . GLY A 1 201 ? 28.193 -6.682 -7.704 1.00 83.31 201 GLY A N 1
ATOM 1465 C CA . GLY A 1 201 ? 27.771 -6.511 -9.096 1.00 83.31 201 GLY A CA 1
ATOM 1466 C C . GLY A 1 201 ? 26.468 -7.231 -9.472 1.00 83.31 201 GLY A C 1
ATOM 1467 O O . GLY A 1 201 ? 26.107 -7.225 -10.651 1.00 83.31 201 GLY A O 1
ATOM 1468 N N . HIS A 1 202 ? 25.768 -7.845 -8.511 1.00 89.56 202 HIS A N 1
ATOM 1469 C CA . HIS A 1 202 ? 24.529 -8.583 -8.755 1.00 89.56 202 HIS A CA 1
ATOM 1470 C C . HIS A 1 202 ? 23.455 -7.720 -9.427 1.00 89.56 202 HIS A C 1
ATOM 1472 O O . HIS A 1 202 ? 23.246 -6.560 -9.065 1.00 89.56 202 HIS A O 1
ATOM 1478 N N . ARG A 1 203 ? 22.750 -8.332 -10.379 1.00 92.38 203 ARG A N 1
ATOM 1479 C CA . ARG A 1 203 ? 21.522 -7.836 -11.001 1.00 92.38 203 ARG A CA 1
ATOM 1480 C C . ARG A 1 203 ? 20.558 -9.004 -11.045 1.00 92.38 203 ARG A C 1
ATOM 1482 O O . ARG A 1 203 ? 20.925 -10.048 -11.589 1.00 92.38 203 ARG A O 1
ATOM 1489 N N . ASP A 1 204 ? 19.368 -8.830 -10.492 1.00 92.56 204 ASP A N 1
ATOM 1490 C CA . ASP A 1 204 ? 18.338 -9.848 -10.646 1.00 92.56 204 ASP A CA 1
ATOM 1491 C C . ASP A 1 204 ? 17.577 -9.649 -11.965 1.00 92.56 204 ASP A C 1
ATOM 1493 O O . ASP A 1 204 ? 17.790 -8.690 -12.716 1.00 92.56 204 ASP A O 1
ATOM 1497 N N . ARG A 1 205 ? 16.696 -10.594 -12.262 1.00 93.62 205 ARG A N 1
ATOM 1498 C CA . ARG A 1 205 ? 15.858 -10.661 -13.452 1.00 93.62 205 ARG A CA 1
ATOM 1499 C C . ARG A 1 205 ? 14.380 -10.636 -13.062 1.00 93.62 205 ARG A C 1
ATOM 1501 O O . ARG A 1 205 ? 14.049 -10.915 -11.912 1.00 93.62 205 ARG A O 1
ATOM 1508 N N . PRO A 1 206 ? 13.482 -10.332 -14.009 1.00 96.56 206 PRO A N 1
ATOM 1509 C CA . PRO A 1 206 ? 12.056 -10.437 -13.750 1.00 96.56 206 PRO A CA 1
ATOM 1510 C C . PRO A 1 206 ? 11.637 -11.850 -13.306 1.00 96.56 206 PRO A C 1
ATOM 1512 O O . PRO A 1 206 ? 12.229 -12.849 -13.722 1.00 96.56 206 PRO A O 1
ATOM 1515 N N . ASN A 1 207 ? 10.586 -11.925 -12.489 1.00 95.38 207 ASN A N 1
ATOM 1516 C CA . ASN A 1 207 ? 10.029 -13.158 -11.921 1.00 95.38 207 ASN A CA 1
ATOM 1517 C C . ASN A 1 207 ? 9.406 -14.085 -12.975 1.00 95.38 207 ASN A C 1
ATOM 1519 O O . ASN A 1 207 ? 9.209 -15.271 -12.713 1.00 95.38 207 ASN A O 1
ATOM 1523 N N . HIS A 1 208 ? 9.051 -13.534 -14.135 1.00 95.50 208 HIS A N 1
ATOM 1524 C CA . HIS A 1 208 ? 8.319 -14.214 -15.194 1.00 95.50 208 HIS A CA 1
ATOM 1525 C C . HIS A 1 208 ? 9.044 -14.065 -16.527 1.00 95.50 208 HIS A C 1
ATOM 1527 O O . HIS A 1 208 ? 9.706 -13.060 -16.792 1.00 95.50 208 HIS A O 1
ATOM 1533 N N . THR A 1 209 ? 8.866 -15.043 -17.403 1.00 97.38 209 THR A N 1
ATOM 1534 C CA . THR A 1 209 ? 9.094 -14.858 -18.837 1.00 97.38 209 THR A CA 1
ATOM 1535 C C . THR A 1 209 ? 7.998 -13.976 -19.443 1.00 97.38 209 THR A C 1
ATOM 1537 O O . THR A 1 209 ? 6.898 -13.862 -18.897 1.00 97.38 209 THR A O 1
ATOM 1540 N N . ASP A 1 210 ? 8.264 -13.392 -20.612 1.00 97.62 210 ASP A N 1
ATOM 1541 C CA . ASP A 1 210 ? 7.286 -12.559 -21.326 1.00 97.62 210 ASP A CA 1
ATOM 1542 C C . ASP A 1 210 ? 5.990 -13.332 -21.619 1.00 97.62 210 ASP A C 1
ATOM 1544 O O . ASP A 1 210 ? 4.893 -12.801 -21.455 1.00 97.62 210 ASP A O 1
ATOM 1548 N N . ALA A 1 211 ? 6.110 -14.615 -21.980 1.00 96.44 211 ALA A N 1
ATOM 1549 C CA . ALA A 1 211 ? 4.974 -15.491 -22.258 1.00 96.44 211 ALA A CA 1
ATOM 1550 C C . ALA A 1 211 ? 4.131 -15.785 -21.005 1.00 96.44 211 ALA A C 1
ATOM 1552 O O . ALA A 1 211 ? 2.902 -15.759 -21.071 1.00 96.44 211 ALA A O 1
ATOM 1553 N N . GLU A 1 212 ? 4.769 -16.029 -19.856 1.00 96.38 212 GLU A N 1
ATOM 1554 C CA . GLU A 1 212 ? 4.067 -16.244 -18.583 1.00 96.38 212 GLU A CA 1
ATOM 1555 C C . GLU A 1 212 ? 3.347 -14.975 -18.124 1.00 96.38 212 GLU A C 1
ATOM 1557 O O . GLU A 1 212 ? 2.172 -15.033 -17.754 1.00 96.38 212 GLU A O 1
ATOM 1562 N N . LEU A 1 213 ? 4.018 -13.820 -18.195 1.00 97.50 213 LEU A N 1
ATOM 1563 C CA . LEU A 1 213 ? 3.422 -12.538 -17.824 1.00 97.50 213 LEU A CA 1
ATOM 1564 C C . LEU A 1 213 ? 2.257 -12.170 -18.751 1.00 97.50 213 LEU A C 1
ATOM 1566 O O . LEU A 1 213 ? 1.236 -11.659 -18.278 1.00 97.50 213 LEU A O 1
ATOM 1570 N N . LEU A 1 214 ? 2.382 -12.451 -20.053 1.00 96.69 214 LEU A N 1
ATOM 1571 C CA . LEU A 1 214 ? 1.308 -12.251 -21.023 1.00 96.69 214 LEU A CA 1
ATOM 1572 C C . LEU A 1 214 ? 0.121 -13.165 -20.721 1.00 96.69 214 LEU A C 1
ATOM 1574 O O . LEU A 1 214 ? -1.004 -12.678 -20.676 1.00 96.69 214 LEU A O 1
ATOM 1578 N N . GLY A 1 215 ? 0.358 -14.455 -20.465 1.00 95.25 215 GLY A N 1
ATOM 1579 C CA . GLY A 1 215 ? -0.691 -15.416 -20.119 1.00 95.25 215 GLY A CA 1
ATOM 1580 C C . GLY A 1 215 ? -1.449 -15.027 -18.848 1.00 95.25 215 GLY A C 1
ATOM 1581 O O . GLY A 1 215 ? -2.681 -14.992 -18.852 1.00 95.25 215 GLY A O 1
ATOM 1582 N N . LEU A 1 216 ? -0.719 -14.647 -17.792 1.00 95.06 216 LEU A N 1
ATOM 1583 C CA . LEU A 1 216 ? -1.292 -14.115 -16.552 1.00 95.06 216 LEU A CA 1
ATOM 1584 C C . LEU A 1 216 ? -2.126 -12.861 -16.819 1.00 95.06 216 LEU A C 1
ATOM 1586 O O . LEU A 1 216 ? -3.280 -12.779 -16.405 1.00 95.06 216 LEU A O 1
ATOM 1590 N N . SER A 1 217 ? -1.562 -11.890 -17.538 1.00 95.88 217 SER A N 1
ATOM 1591 C CA . SER A 1 217 ? -2.244 -10.623 -17.812 1.00 95.88 217 SER A CA 1
ATOM 1592 C C . SER A 1 217 ? -3.501 -10.837 -18.654 1.00 95.88 217 SER A C 1
ATOM 1594 O O . SER A 1 217 ? -4.555 -10.305 -18.320 1.00 95.88 217 SER A O 1
ATOM 1596 N N . LEU A 1 218 ? -3.417 -11.647 -19.712 1.00 94.69 218 LEU A N 1
ATOM 1597 C CA . LEU A 1 218 ? -4.508 -11.899 -20.651 1.00 94.69 218 LEU A CA 1
ATOM 1598 C C . LEU A 1 218 ? -5.723 -12.536 -19.974 1.00 94.69 218 LEU A C 1
ATOM 1600 O O . LEU A 1 218 ? -6.854 -12.107 -20.224 1.00 94.69 218 LEU A O 1
ATOM 1604 N N . ALA A 1 219 ? -5.490 -13.522 -19.104 1.00 93.12 219 ALA A N 1
ATOM 1605 C CA . ALA A 1 219 ? -6.549 -14.254 -18.418 1.00 93.12 219 ALA A CA 1
ATOM 1606 C C . ALA A 1 219 ? -7.462 -13.323 -17.604 1.00 93.12 219 ALA A C 1
ATOM 1608 O O . ALA A 1 219 ? -8.686 -13.397 -17.693 1.00 93.12 219 ALA A O 1
ATOM 1609 N N . TYR A 1 220 ? -6.871 -12.387 -16.861 1.00 92.88 220 TYR A N 1
ATOM 1610 C CA . TYR A 1 220 ? -7.629 -11.450 -16.034 1.00 92.88 220 TYR A CA 1
ATOM 1611 C C . TYR A 1 220 ? -8.081 -10.204 -16.811 1.00 92.88 220 TYR A C 1
ATOM 1613 O O . TYR A 1 220 ? -9.176 -9.694 -16.567 1.00 92.88 220 TYR A O 1
ATOM 1621 N N . TYR A 1 221 ? -7.289 -9.743 -17.783 1.00 92.62 221 TYR A N 1
ATOM 1622 C CA . TYR A 1 221 ? -7.632 -8.608 -18.642 1.00 92.62 221 TYR A CA 1
ATOM 1623 C C . TYR A 1 221 ? -8.919 -8.855 -19.431 1.00 92.62 221 TYR A C 1
ATOM 1625 O O . TYR A 1 221 ? -9.832 -8.033 -19.398 1.00 92.62 221 TYR A O 1
ATOM 1633 N N . THR A 1 222 ? -9.022 -10.008 -20.096 1.00 89.88 222 THR A N 1
ATOM 1634 C CA . THR A 1 222 ? -10.208 -10.372 -20.893 1.00 89.88 222 THR A CA 1
ATOM 1635 C C . THR A 1 222 ? -11.443 -10.609 -20.029 1.00 89.88 222 THR A C 1
ATOM 1637 O O . THR A 1 222 ? -12.560 -10.345 -20.468 1.00 89.88 222 THR A O 1
ATOM 1640 N N . ALA A 1 223 ? -11.245 -11.016 -18.775 1.00 89.25 223 ALA A N 1
ATOM 1641 C CA . ALA A 1 223 ? -12.303 -11.136 -17.781 1.00 89.25 223 ALA A CA 1
ATOM 1642 C C . ALA A 1 223 ? -12.742 -9.787 -17.172 1.00 89.25 223 ALA A C 1
ATOM 1644 O O . ALA A 1 223 ? -13.647 -9.776 -16.344 1.00 89.25 223 ALA A O 1
ATOM 1645 N N . GLY A 1 224 ? -12.146 -8.651 -17.562 1.00 90.06 224 GLY A N 1
ATOM 1646 C CA . GLY A 1 224 ? -12.565 -7.312 -17.121 1.00 90.06 224 GLY A CA 1
ATOM 1647 C C . GLY A 1 224 ? -11.948 -6.829 -15.807 1.00 90.06 224 GLY A C 1
ATOM 1648 O O . GLY A 1 224 ? -12.393 -5.825 -15.242 1.00 90.06 224 GLY A O 1
ATOM 1649 N N . TRP A 1 225 ? -10.917 -7.510 -15.304 1.00 91.44 225 TRP A N 1
ATOM 1650 C CA . TRP A 1 225 ? -10.215 -7.093 -14.093 1.00 91.44 225 TRP A CA 1
ATOM 1651 C C . TRP A 1 225 ? -9.321 -5.872 -14.329 1.00 91.44 225 TRP A C 1
ATOM 1653 O O . TRP A 1 225 ? -8.702 -5.722 -15.381 1.00 91.44 225 TRP A O 1
ATOM 1663 N N . GLN A 1 226 ? -9.176 -5.022 -13.305 1.00 93.06 226 GLN A N 1
ATOM 1664 C CA . GLN A 1 226 ? -8.028 -4.114 -13.256 1.00 93.06 226 GLN A CA 1
ATOM 1665 C C . GLN A 1 226 ? -6.761 -4.920 -12.986 1.00 93.06 226 GLN A C 1
ATOM 1667 O O . GLN A 1 226 ? -6.732 -5.704 -12.042 1.00 93.06 226 GLN A O 1
ATOM 1672 N N . LEU A 1 227 ? -5.698 -4.670 -13.741 1.00 96.06 227 LEU A N 1
ATOM 1673 C CA . LEU A 1 227 ? -4.389 -5.249 -13.459 1.00 96.06 227 LEU A CA 1
ATOM 1674 C C . LEU A 1 227 ? -3.534 -4.247 -12.687 1.00 96.06 227 LEU A C 1
ATOM 1676 O O . LEU A 1 227 ? -3.395 -3.096 -13.099 1.00 96.06 227 LEU A O 1
ATOM 1680 N N . ALA A 1 228 ? -2.955 -4.692 -11.577 1.00 96.75 228 ALA A N 1
ATOM 1681 C CA . ALA A 1 228 ? -1.937 -3.977 -10.822 1.00 96.75 228 ALA A CA 1
ATOM 1682 C C . ALA A 1 228 ? -0.650 -4.805 -10.831 1.00 96.75 228 ALA A C 1
ATOM 1684 O O . ALA A 1 228 ? -0.615 -5.896 -10.272 1.00 96.75 228 ALA A O 1
ATOM 1685 N N . CYS A 1 229 ? 0.417 -4.311 -11.450 1.00 98.06 229 CYS A N 1
ATOM 1686 C CA . CYS A 1 229 ? 1.687 -5.029 -11.522 1.00 98.06 229 CYS A CA 1
ATOM 1687 C C . CYS A 1 229 ? 2.750 -4.326 -10.675 1.00 98.06 229 CYS A C 1
ATOM 1689 O O . CYS A 1 229 ? 3.051 -3.156 -10.898 1.00 98.06 229 CYS A O 1
ATOM 1691 N N . HIS A 1 230 ? 3.310 -5.023 -9.688 1.00 98.00 230 HIS A N 1
ATOM 1692 C CA . HIS A 1 230 ? 4.535 -4.595 -9.016 1.00 98.00 230 HIS A CA 1
ATOM 1693 C C . HIS A 1 230 ? 5.695 -4.681 -10.004 1.00 98.00 230 HIS A C 1
ATOM 1695 O O . HIS A 1 230 ? 5.962 -5.760 -10.525 1.00 98.00 230 HIS A O 1
ATOM 1701 N N . ALA A 1 231 ? 6.343 -3.545 -10.254 1.00 97.75 231 ALA A N 1
ATOM 1702 C CA . ALA A 1 231 ? 7.520 -3.438 -11.105 1.00 97.75 231 ALA A CA 1
ATOM 1703 C C . ALA A 1 231 ? 8.402 -2.323 -10.544 1.00 97.75 231 ALA A C 1
ATOM 1705 O O . ALA A 1 231 ? 8.201 -1.143 -10.843 1.00 97.75 231 ALA A O 1
ATOM 1706 N N . ASN A 1 232 ? 9.314 -2.683 -9.648 1.00 96.56 232 ASN A N 1
ATOM 1707 C CA . ASN A 1 232 ? 10.088 -1.701 -8.905 1.00 96.56 232 ASN A CA 1
ATOM 1708 C C . ASN A 1 232 ? 11.388 -1.327 -9.634 1.00 96.56 232 ASN A C 1
ATOM 1710 O O . ASN A 1 232 ? 11.758 -0.148 -9.679 1.00 96.56 232 ASN A O 1
ATOM 1714 N N . GLY A 1 233 ? 12.049 -2.319 -10.234 1.00 97.75 233 GLY A N 1
ATOM 1715 C CA . GLY A 1 233 ? 13.222 -2.162 -11.084 1.00 97.75 233 GLY A CA 1
ATOM 1716 C C . GLY A 1 233 ? 12.870 -1.734 -12.513 1.00 97.75 233 GLY A C 1
ATOM 1717 O O . GLY A 1 233 ? 11.766 -1.966 -13.010 1.00 97.75 233 GLY A O 1
ATOM 1718 N N . ASP A 1 234 ? 13.814 -1.097 -13.208 1.00 97.94 234 ASP A N 1
ATOM 1719 C CA . ASP A 1 234 ? 13.575 -0.564 -14.552 1.00 97.94 234 ASP A CA 1
ATOM 1720 C C . ASP A 1 234 ? 13.517 -1.647 -15.635 1.00 97.94 234 ASP A C 1
ATOM 1722 O O . ASP A 1 234 ? 12.857 -1.442 -16.652 1.00 97.94 234 ASP A O 1
ATOM 1726 N N . GLN A 1 235 ? 14.150 -2.805 -15.416 1.00 98.19 235 GLN A N 1
ATOM 1727 C CA . GLN A 1 235 ? 14.054 -3.949 -16.331 1.00 98.19 235 GLN A CA 1
ATOM 1728 C C . GLN A 1 235 ? 12.708 -4.666 -16.192 1.00 98.19 235 GLN A C 1
ATOM 1730 O O . GLN A 1 235 ? 12.085 -4.987 -17.201 1.00 98.19 235 GLN A O 1
ATOM 1735 N N . ALA A 1 236 ? 12.204 -4.849 -14.967 1.00 98.38 236 ALA A N 1
ATOM 1736 C CA . ALA A 1 236 ? 10.843 -5.352 -14.766 1.00 98.38 236 ALA A CA 1
ATOM 1737 C C . ALA A 1 236 ? 9.793 -4.402 -15.345 1.00 98.38 236 ALA A C 1
ATOM 1739 O O . ALA A 1 236 ? 8.863 -4.842 -16.019 1.00 98.38 236 ALA A O 1
ATOM 1740 N N . ALA A 1 237 ? 9.963 -3.093 -15.143 1.00 98.38 237 ALA A N 1
ATOM 1741 C CA . ALA A 1 237 ? 9.074 -2.110 -15.746 1.00 98.38 237 ALA A CA 1
ATOM 1742 C C . ALA A 1 237 ? 9.096 -2.176 -17.281 1.00 98.38 237 ALA A C 1
ATOM 1744 O O . ALA A 1 237 ? 8.039 -2.092 -17.905 1.00 98.38 237 ALA A O 1
ATOM 1745 N N . GLU A 1 238 ? 10.270 -2.374 -17.891 1.00 98.50 238 GLU A N 1
ATOM 1746 C CA . GLU A 1 238 ? 10.380 -2.551 -19.341 1.00 98.50 238 GLU A CA 1
ATOM 1747 C C . GLU A 1 238 ? 9.625 -3.791 -19.825 1.00 98.50 238 GLU A C 1
ATOM 1749 O O . GLU A 1 238 ? 8.857 -3.698 -20.784 1.00 98.50 238 GLU A O 1
ATOM 1754 N N . GLN A 1 239 ? 9.782 -4.924 -19.135 1.00 98.62 239 GLN A N 1
ATOM 1755 C CA . GLN A 1 239 ? 9.073 -6.157 -19.472 1.00 98.62 239 GLN A CA 1
ATOM 1756 C C . GLN A 1 239 ? 7.553 -5.965 -19.411 1.00 98.62 239 GLN A C 1
ATOM 1758 O O . GLN A 1 239 ? 6.846 -6.316 -20.355 1.00 98.62 239 GLN A O 1
ATOM 1763 N N . VAL A 1 240 ? 7.043 -5.361 -18.333 1.00 98.69 240 VAL A N 1
ATOM 1764 C CA . VAL A 1 240 ? 5.605 -5.089 -18.181 1.00 98.69 240 VAL A CA 1
ATOM 1765 C C . VAL A 1 240 ? 5.100 -4.186 -19.304 1.00 98.69 240 VAL A C 1
ATOM 1767 O O . VAL A 1 240 ? 4.069 -4.480 -19.904 1.00 98.69 240 VAL A O 1
ATOM 1770 N N . LEU A 1 241 ? 5.829 -3.117 -19.640 1.00 98.62 241 LEU A N 1
ATOM 1771 C CA . LEU A 1 241 ? 5.458 -2.216 -20.735 1.00 98.62 241 LEU A CA 1
ATOM 1772 C C . LEU A 1 241 ? 5.459 -2.917 -22.097 1.00 98.62 241 LEU A C 1
ATOM 1774 O O . LEU A 1 241 ? 4.575 -2.655 -22.913 1.00 98.62 241 LEU A O 1
ATOM 1778 N N . ALA A 1 242 ? 6.428 -3.797 -22.353 1.00 98.38 242 ALA A N 1
ATOM 1779 C CA . ALA A 1 242 ? 6.484 -4.596 -23.572 1.00 98.38 242 ALA A CA 1
ATOM 1780 C C . ALA A 1 242 ? 5.286 -5.545 -23.678 1.00 98.38 242 ALA A C 1
ATOM 1782 O O . ALA A 1 242 ? 4.535 -5.476 -24.654 1.00 98.38 242 ALA A O 1
ATOM 1783 N N . VAL A 1 243 ? 5.051 -6.343 -22.637 1.00 98.31 243 VAL A N 1
ATOM 1784 C CA . VAL A 1 243 ? 3.963 -7.324 -22.593 1.00 98.31 243 VAL A CA 1
ATOM 1785 C C . VAL A 1 243 ? 2.593 -6.654 -22.656 1.00 98.31 243 VAL A C 1
ATOM 1787 O O . VAL A 1 243 ? 1.719 -7.108 -23.390 1.00 98.31 243 VAL A O 1
ATOM 1790 N N . TRP A 1 244 ? 2.375 -5.550 -21.939 1.00 97.56 244 TRP A N 1
ATOM 1791 C CA . TRP A 1 244 ? 1.086 -4.854 -21.975 1.00 97.56 244 TRP A CA 1
ATOM 1792 C C . TRP A 1 244 ? 0.862 -4.078 -23.273 1.00 97.56 244 TRP A C 1
ATOM 1794 O O . TRP A 1 244 ? -0.276 -3.981 -23.725 1.00 97.56 244 TRP A O 1
ATOM 1804 N N . SER A 1 245 ? 1.921 -3.590 -23.923 1.00 96.88 245 SER A N 1
ATOM 1805 C CA . SER A 1 245 ? 1.817 -3.050 -25.282 1.00 96.88 245 SER A CA 1
ATOM 1806 C C . SER A 1 245 ? 1.356 -4.122 -26.272 1.00 96.88 245 SER A C 1
ATOM 1808 O O . SER A 1 245 ? 0.515 -3.839 -27.122 1.00 96.88 245 SER A O 1
ATOM 1810 N N . GLU A 1 246 ? 1.880 -5.347 -26.162 1.00 96.06 246 GLU A N 1
ATOM 1811 C CA . GLU A 1 246 ? 1.443 -6.487 -26.976 1.00 96.06 246 GLU A CA 1
ATOM 1812 C C . GLU A 1 246 ? -0.000 -6.894 -26.654 1.00 96.06 246 GLU A C 1
ATOM 1814 O O . GLU A 1 246 ? -0.808 -7.059 -27.570 1.00 96.06 246 GLU A O 1
ATOM 1819 N N . LEU A 1 247 ? -0.338 -7.000 -25.366 1.00 95.25 247 LEU A N 1
ATOM 1820 C CA . LEU A 1 247 ? -1.680 -7.325 -24.883 1.00 95.25 247 LEU A CA 1
ATOM 1821 C C . LEU A 1 247 ? -2.729 -6.379 -25.480 1.00 95.25 247 LEU A C 1
ATOM 1823 O O . LEU A 1 247 ? -3.696 -6.842 -26.078 1.00 95.25 247 LEU A O 1
ATOM 1827 N N . LEU A 1 248 ? -2.508 -5.066 -25.362 1.00 93.56 248 LEU A N 1
ATOM 1828 C CA . LEU A 1 248 ? -3.423 -4.035 -25.859 1.00 93.56 248 LEU A CA 1
ATOM 1829 C C . LEU A 1 248 ? -3.527 -4.020 -27.388 1.00 93.56 248 LEU A C 1
ATOM 1831 O O . LEU A 1 248 ? -4.587 -3.712 -27.926 1.00 93.56 248 LEU A O 1
ATOM 1835 N N . ALA A 1 249 ? -2.443 -4.350 -28.094 1.00 93.25 249 ALA A N 1
ATOM 1836 C CA . ALA A 1 249 ? -2.443 -4.408 -29.553 1.00 93.25 249 ALA A CA 1
ATOM 1837 C C . ALA A 1 249 ? -3.203 -5.629 -30.096 1.00 93.25 249 ALA A C 1
ATOM 1839 O O . ALA A 1 249 ? -3.809 -5.549 -31.163 1.00 93.25 249 ALA A O 1
ATOM 1840 N N . ARG A 1 250 ? -3.152 -6.766 -29.389 1.00 91.75 250 ARG A N 1
ATOM 1841 C CA . ARG A 1 250 ? -3.720 -8.043 -29.856 1.00 91.75 250 ARG A CA 1
ATOM 1842 C C . ARG A 1 250 ? -5.111 -8.342 -29.315 1.00 91.75 250 ARG A C 1
ATOM 1844 O O . ARG A 1 250 ? -5.839 -9.118 -29.931 1.00 91.75 250 ARG A O 1
ATOM 1851 N N . HIS A 1 251 ? -5.481 -7.755 -28.182 1.00 86.75 251 HIS A N 1
ATOM 1852 C CA . HIS A 1 251 ? -6.714 -8.087 -27.480 1.00 86.75 251 HIS A CA 1
ATOM 1853 C C . HIS A 1 251 ? -7.486 -6.806 -27.147 1.00 86.75 251 HIS A C 1
ATOM 1855 O O . HIS A 1 251 ? -7.064 -6.056 -26.265 1.00 86.75 251 HIS A O 1
ATOM 1861 N N . PRO A 1 252 ? -8.611 -6.527 -27.832 1.00 73.81 252 PRO A N 1
ATOM 1862 C CA . PRO A 1 252 ? -9.442 -5.381 -27.492 1.00 73.81 252 PRO A CA 1
ATOM 1863 C C . PRO A 1 252 ? -10.004 -5.526 -26.072 1.00 73.81 252 PRO A C 1
ATOM 1865 O O . PRO A 1 252 ? -10.341 -6.628 -25.630 1.00 73.81 252 PRO A O 1
ATOM 1868 N N . ALA A 1 253 ? -10.096 -4.402 -25.359 1.00 68.44 253 ALA A N 1
ATOM 1869 C CA . ALA A 1 253 ? -10.589 -4.373 -23.989 1.00 68.44 253 ALA A CA 1
ATOM 1870 C C . ALA A 1 253 ? -12.053 -4.855 -23.904 1.00 68.44 253 ALA A C 1
ATOM 1872 O O . ALA A 1 253 ? -12.851 -4.539 -24.795 1.00 68.44 253 ALA A O 1
ATOM 1873 N N . PRO A 1 254 ? -12.454 -5.540 -22.816 1.00 69.19 254 PRO A N 1
ATOM 1874 C CA . PRO A 1 254 ? -13.866 -5.617 -22.435 1.00 69.19 254 PRO A CA 1
ATOM 1875 C C . PRO A 1 254 ? -14.446 -4.195 -22.247 1.00 69.19 254 PRO A C 1
ATOM 1877 O O . PRO A 1 254 ? -13.677 -3.242 -22.125 1.00 69.19 254 PRO A O 1
ATOM 1880 N N . PRO A 1 255 ? -15.781 -4.001 -22.247 1.00 69.31 255 PRO A N 1
ATOM 1881 C CA . PRO A 1 255 ? -16.398 -2.677 -22.376 1.00 69.31 255 PRO A CA 1
ATOM 1882 C C . PRO A 1 255 ? -15.849 -1.647 -21.373 1.00 69.31 255 PRO A C 1
ATOM 1884 O O . PRO A 1 255 ? -16.084 -1.738 -20.169 1.00 69.31 255 PRO A O 1
ATOM 1887 N N . GLY A 1 256 ? -15.132 -0.649 -21.900 1.00 71.44 256 GLY A N 1
ATOM 1888 C CA . GLY A 1 256 ? -14.491 0.423 -21.138 1.00 71.44 256 GLY A CA 1
ATOM 1889 C C . GLY A 1 256 ? -12.997 0.578 -21.455 1.00 71.44 256 GLY A C 1
ATOM 1890 O O . GLY A 1 256 ? -12.414 -0.235 -22.170 1.00 71.44 256 GLY A O 1
ATOM 1891 N N . PRO A 1 257 ? -12.351 1.647 -20.958 1.00 72.75 257 PRO A N 1
ATOM 1892 C CA . PRO A 1 257 ? -10.911 1.807 -21.097 1.00 72.75 257 PRO A CA 1
ATOM 1893 C C . PRO A 1 257 ? -10.161 0.744 -20.272 1.00 72.75 257 PRO A C 1
ATOM 1895 O O . PRO A 1 257 ? -10.613 0.381 -19.180 1.00 72.75 257 PRO A O 1
ATOM 1898 N N . PRO A 1 258 ? -8.993 0.274 -20.746 1.00 81.75 258 PRO A N 1
ATOM 1899 C CA . PRO A 1 258 ? -8.180 -0.689 -20.017 1.00 81.75 258 PRO A CA 1
ATOM 1900 C C . PRO A 1 258 ? -7.769 -0.131 -18.647 1.00 81.75 258 PRO A C 1
ATOM 1902 O O . PRO A 1 258 ? -7.269 0.988 -18.527 1.00 81.75 258 PRO A O 1
ATOM 1905 N N . ARG A 1 259 ? -7.982 -0.920 -17.589 1.00 91.06 259 ARG A N 1
ATOM 1906 C CA . ARG A 1 259 ? -7.647 -0.549 -16.207 1.00 91.06 259 ARG A CA 1
ATOM 1907 C C . ARG A 1 259 ? -6.300 -1.163 -15.835 1.00 91.06 259 ARG A C 1
ATOM 1909 O O . ARG A 1 259 ? -6.247 -2.224 -15.222 1.00 91.06 259 ARG A O 1
ATOM 1916 N N . LEU A 1 260 ? -5.218 -0.503 -16.235 1.00 95.12 260 LEU A N 1
ATOM 1917 C CA . LEU A 1 260 ? -3.848 -0.973 -16.019 1.00 95.12 260 LEU A CA 1
ATOM 1918 C C . LEU A 1 260 ? -3.101 -0.059 -15.044 1.00 95.12 260 LEU A C 1
ATOM 1920 O O . LEU A 1 260 ? -3.137 1.168 -15.176 1.00 95.12 260 LEU A O 1
ATOM 1924 N N . ARG A 1 261 ? -2.416 -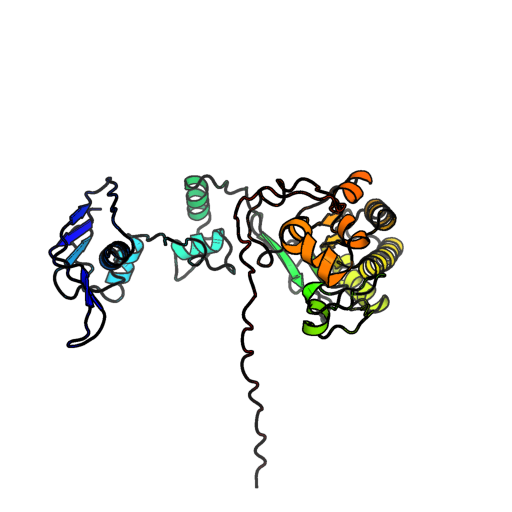0.656 -14.065 1.00 96.62 261 ARG A N 1
ATOM 1925 C CA . ARG A 1 261 ? -1.651 0.056 -13.038 1.00 96.62 261 ARG A CA 1
ATOM 1926 C C . ARG A 1 261 ? -0.292 -0.596 -12.800 1.00 96.62 261 ARG A C 1
ATOM 1928 O O . ARG A 1 261 ? -0.210 -1.809 -12.645 1.00 96.62 261 ARG A O 1
ATOM 1935 N N . MET A 1 262 ? 0.760 0.210 -12.726 1.00 98.06 262 MET A N 1
ATOM 1936 C CA . MET A 1 262 ? 2.094 -0.233 -12.306 1.00 98.06 262 MET A CA 1
ATOM 1937 C C . MET A 1 262 ? 2.421 0.334 -10.928 1.00 98.06 262 MET A C 1
ATOM 1939 O O . MET A 1 262 ? 2.140 1.499 -10.653 1.00 98.06 262 MET A O 1
ATOM 1943 N N . GLU A 1 263 ? 2.998 -0.488 -10.061 1.00 97.12 263 GLU A N 1
ATOM 1944 C CA . GLU A 1 263 ? 3.203 -0.196 -8.642 1.00 97.12 263 GLU A CA 1
ATOM 1945 C C . GLU A 1 263 ? 4.689 -0.021 -8.325 1.00 97.12 263 GLU A C 1
ATOM 1947 O O . GLU A 1 263 ? 5.535 -0.758 -8.832 1.00 97.12 263 GLU A O 1
ATOM 1952 N N . HIS A 1 264 ? 4.970 0.920 -7.425 1.00 96.25 264 HIS A N 1
ATOM 1953 C CA . HIS A 1 264 ? 6.279 1.407 -6.972 1.00 96.25 264 HIS A CA 1
ATOM 1954 C C . HIS A 1 264 ? 7.055 2.163 -8.039 1.00 96.25 264 HIS A C 1
ATOM 1956 O O . HIS A 1 264 ? 7.344 3.342 -7.831 1.00 96.25 264 HIS A O 1
ATOM 1962 N N . VAL A 1 265 ? 7.360 1.504 -9.164 1.00 97.56 265 VAL A N 1
ATOM 1963 C CA . VAL A 1 265 ? 8.032 2.089 -10.335 1.00 97.56 265 VAL A CA 1
ATOM 1964 C C . VAL A 1 265 ? 9.270 2.916 -9.976 1.00 97.56 265 VAL A C 1
ATOM 1966 O O . VAL A 1 265 ? 9.568 3.930 -10.610 1.00 97.56 265 VAL A O 1
ATOM 1969 N N . SER A 1 266 ? 9.987 2.509 -8.922 1.00 96.62 266 SER A N 1
ATOM 1970 C CA . SER A 1 266 ? 10.970 3.384 -8.282 1.00 96.62 266 SER A CA 1
ATOM 1971 C C . SER A 1 266 ? 12.172 3.658 -9.178 1.00 96.62 266 SER A C 1
ATOM 1973 O O . SER A 1 266 ? 12.714 4.756 -9.132 1.00 96.62 266 SER A O 1
ATOM 1975 N N . ALA A 1 267 ? 12.576 2.696 -10.005 1.00 97.12 267 ALA A N 1
ATOM 1976 C CA . ALA A 1 267 ? 13.705 2.846 -10.916 1.00 97.12 267 ALA A CA 1
ATOM 1977 C C . ALA A 1 267 ? 13.306 3.274 -12.343 1.00 97.12 267 ALA A C 1
ATOM 1979 O O . ALA A 1 267 ? 14.190 3.439 -13.186 1.00 97.12 267 ALA A O 1
ATOM 1980 N N . MET A 1 268 ? 12.007 3.446 -12.643 1.00 97.50 268 MET A N 1
ATOM 1981 C CA . MET A 1 268 ? 11.550 3.751 -14.006 1.00 97.50 268 MET A CA 1
ATOM 1982 C C . MET A 1 268 ? 12.194 5.021 -14.573 1.00 97.50 268 MET A C 1
ATOM 1984 O O . MET A 1 268 ? 12.358 6.041 -13.902 1.00 97.50 268 MET A O 1
ATOM 1988 N N . ARG A 1 269 ? 12.517 4.966 -15.865 1.00 96.19 269 ARG A N 1
ATOM 1989 C CA . ARG A 1 269 ? 13.164 6.053 -16.612 1.00 96.19 269 ARG A CA 1
ATOM 1990 C C . ARG A 1 269 ? 12.128 6.971 -17.278 1.00 96.19 269 ARG A C 1
ATOM 1992 O O . ARG A 1 269 ? 11.019 6.519 -17.565 1.00 96.19 269 ARG A O 1
ATOM 1999 N N . PRO A 1 270 ? 12.481 8.221 -17.645 1.00 96.50 270 PRO A N 1
ATOM 2000 C CA . PRO A 1 270 ? 11.552 9.152 -18.298 1.00 96.50 270 PRO A CA 1
ATOM 2001 C C . PRO A 1 270 ? 10.834 8.579 -19.530 1.00 96.50 270 PRO A C 1
ATOM 2003 O O . PRO A 1 270 ? 9.618 8.705 -19.649 1.00 96.50 270 PRO A O 1
ATOM 2006 N N . GLY A 1 271 ? 11.559 7.877 -20.411 1.00 97.62 271 GLY A N 1
ATOM 2007 C CA . GLY A 1 271 ? 10.964 7.239 -21.593 1.00 97.62 271 GLY A CA 1
ATOM 2008 C C . GLY A 1 271 ? 9.961 6.131 -21.251 1.00 97.62 271 GLY A C 1
ATOM 2009 O O . GLY A 1 271 ? 8.96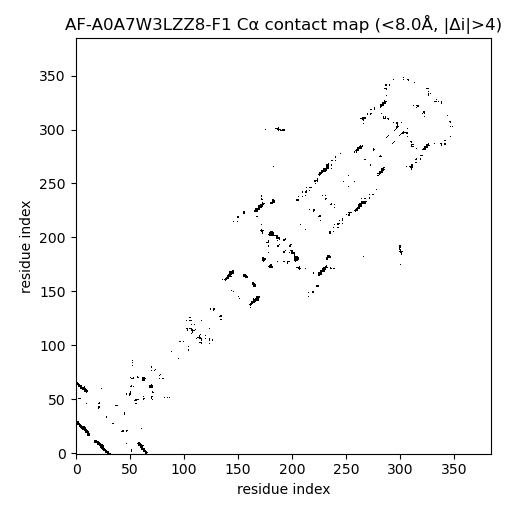9 5.959 -21.953 1.00 97.62 271 GLY A O 1
ATOM 2010 N N . GLN A 1 272 ? 10.168 5.429 -20.135 1.00 98.38 272 GLN A N 1
ATOM 2011 C CA . GLN A 1 272 ? 9.254 4.390 -19.667 1.00 98.38 272 GLN A CA 1
ATOM 2012 C C . GLN A 1 272 ? 7.970 5.003 -19.094 1.00 98.38 272 GLN A C 1
ATOM 2014 O O . GLN A 1 272 ? 6.887 4.502 -19.381 1.00 98.38 272 GLN A O 1
ATOM 2019 N N . PHE A 1 273 ? 8.054 6.126 -18.367 1.00 98.44 273 PHE A N 1
ATOM 2020 C CA . PHE A 1 273 ? 6.860 6.877 -17.951 1.00 98.44 273 PHE A CA 1
ATOM 2021 C C . PHE A 1 273 ? 6.083 7.422 -19.153 1.00 98.44 273 PHE A C 1
ATOM 2023 O O . PHE A 1 273 ? 4.862 7.299 -19.192 1.00 98.44 273 PHE A O 1
ATOM 2030 N N . ALA A 1 274 ? 6.770 7.973 -20.158 1.00 97.94 274 ALA A N 1
ATOM 2031 C CA . ALA A 1 274 ? 6.117 8.456 -21.375 1.00 97.94 274 ALA A CA 1
ATOM 2032 C C . ALA A 1 274 ? 5.375 7.323 -22.107 1.00 97.94 274 ALA A C 1
ATOM 2034 O O . ALA A 1 274 ? 4.223 7.490 -22.509 1.00 97.94 274 ALA A O 1
ATOM 2035 N N . ARG A 1 275 ? 5.997 6.141 -22.212 1.00 98.06 275 ARG A N 1
ATOM 2036 C CA . ARG A 1 275 ? 5.367 4.945 -22.785 1.00 98.06 275 ARG A CA 1
ATOM 2037 C C . ARG A 1 275 ? 4.180 4.458 -21.949 1.00 98.06 275 ARG A C 1
ATOM 2039 O O . ARG A 1 275 ? 3.135 4.161 -22.518 1.00 98.06 275 ARG A O 1
ATOM 2046 N N . ALA A 1 276 ? 4.306 4.423 -20.621 1.00 97.81 276 ALA A N 1
ATOM 2047 C CA . ALA A 1 276 ? 3.204 4.076 -19.722 1.00 97.81 276 ALA A CA 1
ATOM 2048 C C . ALA A 1 276 ? 2.004 5.016 -19.921 1.00 97.81 276 ALA A C 1
ATOM 2050 O O . ALA A 1 276 ? 0.873 4.555 -20.074 1.00 97.81 276 ALA A O 1
ATOM 2051 N N . HIS A 1 277 ? 2.262 6.327 -19.997 1.00 97.06 277 HIS A N 1
ATOM 2052 C CA . HIS A 1 277 ? 1.232 7.332 -20.239 1.00 97.06 277 HIS A CA 1
ATOM 2053 C C . HIS A 1 277 ? 0.521 7.118 -21.580 1.00 97.06 277 HIS A C 1
ATOM 2055 O O . HIS A 1 277 ? -0.708 7.100 -21.618 1.00 97.06 277 HIS A O 1
ATOM 2061 N N . ALA A 1 278 ? 1.283 6.899 -22.658 1.00 96.00 278 ALA A N 1
ATOM 2062 C CA . ALA A 1 278 ? 0.741 6.662 -23.996 1.00 96.00 278 ALA A CA 1
ATOM 2063 C C . ALA A 1 278 ? -0.140 5.401 -24.072 1.00 96.00 278 ALA A C 1
ATOM 2065 O O . ALA A 1 278 ? -1.105 5.369 -24.830 1.00 96.00 278 ALA A O 1
ATOM 2066 N N . LEU A 1 279 ? 0.159 4.382 -23.260 1.00 93.94 279 LEU A N 1
ATOM 2067 C CA . LEU A 1 279 ? -0.635 3.154 -23.140 1.00 93.94 279 LEU A CA 1
ATOM 2068 C C . LEU A 1 279 ? -1.840 3.290 -22.186 1.00 93.94 279 LEU A C 1
ATOM 2070 O O . LEU A 1 279 ? -2.582 2.328 -21.998 1.00 93.94 279 LEU A O 1
ATOM 2074 N N . GLY A 1 280 ? -2.039 4.453 -21.555 1.00 93.69 280 GLY A N 1
ATOM 2075 C CA . GLY A 1 280 ? -3.109 4.672 -20.577 1.00 93.69 280 GLY A CA 1
ATOM 2076 C C . GLY A 1 280 ? -2.876 3.991 -19.221 1.00 93.69 280 GLY A C 1
ATOM 2077 O O . GLY A 1 280 ? -3.818 3.821 -18.447 1.00 93.69 280 GLY A O 1
ATOM 2078 N N . ILE A 1 281 ? -1.637 3.602 -18.914 1.00 95.88 281 ILE A N 1
ATOM 2079 C CA . ILE A 1 281 ? -1.269 2.943 -17.658 1.00 95.88 281 ILE A CA 1
ATOM 2080 C C . ILE A 1 281 ? -1.134 3.993 -16.550 1.00 95.88 281 ILE A C 1
ATOM 2082 O O . ILE A 1 281 ? -0.451 5.005 -16.706 1.00 95.88 281 ILE A O 1
ATOM 2086 N N . THR A 1 282 ? -1.758 3.739 -15.397 1.00 95.56 282 THR A N 1
ATOM 2087 C CA . THR A 1 282 ? -1.567 4.566 -14.195 1.00 95.56 282 THR A CA 1
ATOM 2088 C C . THR A 1 282 ? -0.339 4.098 -13.422 1.00 95.56 282 THR A C 1
ATOM 2090 O O . THR A 1 282 ? -0.243 2.929 -13.056 1.00 95.56 282 THR A O 1
ATOM 2093 N N . CYS A 1 283 ? 0.578 5.002 -13.091 1.00 97.12 283 CYS A N 1
ATOM 2094 C CA . CYS A 1 283 ? 1.697 4.683 -12.207 1.00 97.12 283 CYS A CA 1
ATOM 2095 C C . CYS A 1 283 ? 1.360 5.035 -10.754 1.00 97.12 283 CYS A C 1
ATOM 2097 O O . CYS A 1 283 ? 0.936 6.158 -10.460 1.00 97.12 283 CYS A O 1
ATOM 2099 N N . SER A 1 284 ? 1.590 4.092 -9.836 1.00 95.25 284 SER A N 1
ATOM 2100 C CA . SER A 1 284 ? 1.597 4.369 -8.409 1.00 95.25 284 SER A CA 1
ATOM 2101 C C . SER A 1 284 ? 2.993 4.426 -7.834 1.00 95.25 284 SER A C 1
ATOM 2103 O O . SER A 1 284 ? 3.685 3.416 -7.790 1.00 95.25 284 SER A O 1
ATOM 2105 N N . LEU A 1 285 ? 3.355 5.585 -7.300 1.00 93.94 285 LEU A N 1
ATOM 2106 C CA . LEU A 1 285 ? 4.682 5.827 -6.756 1.00 93.94 285 LEU A CA 1
ATOM 2107 C C . LEU A 1 285 ? 4.680 5.788 -5.228 1.00 93.94 285 LEU A C 1
ATOM 2109 O O . LEU A 1 285 ? 3.676 6.108 -4.588 1.00 93.94 285 LEU A O 1
ATOM 2113 N N . PHE A 1 286 ? 5.833 5.428 -4.673 1.00 91.56 286 PHE A N 1
ATOM 2114 C CA . PHE A 1 286 ? 6.077 5.342 -3.238 1.00 91.56 286 PHE A CA 1
ATOM 2115 C C . PHE A 1 286 ? 7.193 6.312 -2.823 1.00 91.56 286 PHE A C 1
ATOM 2117 O O . PHE A 1 286 ? 8.350 5.907 -2.709 1.00 91.56 286 PHE A O 1
ATOM 2124 N N . PRO A 1 287 ? 6.897 7.609 -2.638 1.00 86.06 287 PRO A N 1
ATOM 2125 C CA . PRO A 1 287 ? 7.930 8.599 -2.337 1.00 86.06 287 PRO A CA 1
ATOM 2126 C C . PRO A 1 287 ? 8.570 8.390 -0.958 1.00 86.06 287 PRO A C 1
ATOM 2128 O O . PRO A 1 287 ? 9.730 8.757 -0.774 1.00 86.06 287 PRO A O 1
ATOM 2131 N N . ASP A 1 288 ? 7.882 7.742 -0.009 1.00 85.56 288 ASP A N 1
ATOM 2132 C CA . ASP A 1 288 ? 8.455 7.488 1.318 1.00 85.56 288 ASP A CA 1
ATOM 2133 C C . ASP A 1 288 ? 9.658 6.525 1.263 1.00 85.56 288 ASP A C 1
ATOM 2135 O O . ASP A 1 288 ? 10.430 6.484 2.222 1.00 85.56 288 ASP A O 1
ATOM 2139 N N . HIS A 1 289 ? 9.896 5.829 0.134 1.00 83.94 289 HIS A N 1
ATOM 2140 C CA . HIS A 1 289 ? 11.168 5.136 -0.098 1.00 83.94 289 HIS A CA 1
ATOM 2141 C C . HIS A 1 289 ? 12.368 6.063 0.126 1.00 83.94 289 HIS A C 1
ATOM 2143 O O . HIS A 1 289 ? 13.350 5.673 0.756 1.00 83.94 289 HIS A O 1
ATOM 2149 N N . LEU A 1 290 ? 12.270 7.303 -0.355 1.00 86.75 290 LEU A N 1
ATOM 2150 C CA . LEU A 1 290 ? 13.314 8.308 -0.193 1.00 86.75 290 LEU A CA 1
ATOM 2151 C C . LEU A 1 290 ? 13.388 8.818 1.246 1.00 86.75 290 LEU A C 1
ATOM 2153 O O . LEU A 1 290 ? 14.480 9.040 1.760 1.00 86.75 290 LEU A O 1
ATOM 2157 N N . HIS A 1 291 ? 12.238 8.994 1.902 1.00 84.56 291 HIS A N 1
ATOM 2158 C CA . HIS A 1 291 ? 12.182 9.515 3.266 1.00 84.56 291 HIS A CA 1
ATOM 2159 C C . HIS A 1 291 ? 12.819 8.559 4.281 1.00 84.56 291 HIS A C 1
ATOM 2161 O O . HIS A 1 291 ? 13.615 8.994 5.111 1.00 84.56 291 HIS A O 1
ATOM 2167 N N . TYR A 1 292 ? 12.480 7.270 4.213 1.00 85.25 292 TYR A N 1
ATOM 2168 C CA . TYR A 1 292 ? 12.953 6.281 5.183 1.00 85.25 292 TYR A CA 1
ATOM 2169 C C . TYR A 1 292 ? 14.284 5.638 4.795 1.00 85.25 292 TYR A C 1
ATOM 2171 O O . TYR A 1 292 ? 15.047 5.256 5.681 1.00 85.25 292 TYR A O 1
ATOM 2179 N N . TRP A 1 293 ? 14.573 5.516 3.495 1.00 91.56 293 TRP A N 1
ATOM 2180 C CA . TRP A 1 293 ? 15.710 4.728 3.017 1.00 91.56 293 TRP A CA 1
ATOM 2181 C C . TRP A 1 293 ? 16.537 5.400 1.918 1.00 91.56 293 TRP A C 1
ATOM 2183 O O . TRP A 1 293 ? 17.385 4.739 1.326 1.00 91.56 293 TRP A O 1
ATOM 2193 N N . GLY A 1 294 ? 16.356 6.696 1.647 1.00 90.50 294 GLY A N 1
ATOM 2194 C CA . GLY A 1 294 ? 17.131 7.401 0.619 1.00 90.50 294 GLY A CA 1
ATOM 2195 C C . GLY A 1 294 ? 18.648 7.299 0.824 1.00 90.50 294 GLY A C 1
ATOM 2196 O O . GLY A 1 294 ? 19.375 7.066 -0.138 1.00 90.50 294 GLY A O 1
ATOM 2197 N N . GLU A 1 295 ? 19.117 7.389 2.074 1.00 92.06 295 GLU A N 1
ATOM 2198 C CA . GLU A 1 295 ? 20.538 7.210 2.422 1.00 92.06 295 GLU A CA 1
ATOM 2199 C C . GLU A 1 295 ? 21.008 5.771 2.171 1.00 92.06 295 GLU A C 1
ATOM 2201 O O . GLU A 1 295 ? 22.040 5.570 1.549 1.00 92.06 295 GLU A O 1
ATOM 2206 N N . VAL A 1 296 ? 20.216 4.762 2.545 1.00 93.31 296 VAL A N 1
ATOM 2207 C CA . VAL A 1 296 ? 20.546 3.344 2.297 1.00 93.31 296 VAL A CA 1
ATOM 2208 C C . VAL A 1 296 ? 20.602 3.051 0.792 1.00 93.31 296 VAL A C 1
ATOM 2210 O O . VAL A 1 296 ? 21.497 2.365 0.307 1.00 93.31 296 VAL A O 1
ATOM 2213 N N . ILE A 1 297 ? 19.673 3.605 0.013 1.00 94.19 297 ILE A N 1
ATOM 2214 C CA . ILE A 1 297 ? 19.667 3.481 -1.451 1.00 94.19 297 ILE A CA 1
ATOM 2215 C C . ILE A 1 297 ? 20.937 4.109 -2.047 1.00 94.19 297 ILE A C 1
ATOM 2217 O O . ILE A 1 297 ? 21.553 3.514 -2.935 1.00 94.19 297 ILE A O 1
ATOM 2221 N N . ALA A 1 298 ? 21.335 5.288 -1.559 1.00 94.44 298 ALA A N 1
ATOM 2222 C CA . ALA A 1 298 ? 22.493 6.026 -2.054 1.00 94.44 298 ALA A CA 1
ATOM 2223 C C . ALA A 1 298 ? 23.832 5.404 -1.638 1.00 94.44 298 ALA A C 1
ATOM 2225 O O . ALA A 1 298 ? 24.705 5.237 -2.486 1.00 94.44 298 ALA A O 1
ATOM 2226 N N . ASP A 1 299 ? 23.987 5.050 -0.368 1.00 94.06 299 ASP A N 1
ATOM 2227 C CA . ASP A 1 299 ? 25.286 4.719 0.218 1.00 94.06 299 ASP A CA 1
ATOM 2228 C C . ASP A 1 299 ? 25.519 3.206 0.286 1.00 94.06 299 ASP A C 1
ATOM 2230 O O . ASP A 1 299 ? 26.644 2.742 0.092 1.00 94.06 299 ASP A O 1
ATOM 2234 N N . ASP A 1 300 ? 24.458 2.427 0.515 1.00 93.81 300 ASP A N 1
ATOM 2235 C CA . ASP A 1 300 ? 24.567 0.991 0.770 1.00 93.81 300 ASP A CA 1
ATOM 2236 C C . ASP A 1 300 ? 24.187 0.128 -0.441 1.00 93.81 300 ASP A C 1
ATOM 2238 O O . ASP A 1 300 ? 24.797 -0.925 -0.639 1.00 93.81 300 ASP A O 1
ATOM 2242 N N . LEU A 1 301 ? 23.191 0.532 -1.245 1.00 94.50 301 LEU A N 1
ATOM 2243 C CA . LEU A 1 301 ? 22.611 -0.337 -2.280 1.00 94.50 301 LEU A CA 1
ATOM 2244 C C . LEU A 1 301 ? 23.033 -0.012 -3.711 1.00 94.50 301 LEU A C 1
ATOM 2246 O O . LEU A 1 301 ? 23.483 -0.921 -4.400 1.00 94.50 301 LEU A O 1
ATOM 2250 N N . PHE A 1 302 ? 22.863 1.224 -4.195 1.00 95.31 302 PHE A N 1
ATOM 2251 C CA . PHE A 1 302 ? 22.927 1.502 -5.643 1.00 95.31 302 PHE A CA 1
ATOM 2252 C C . PHE A 1 302 ? 23.763 2.718 -6.047 1.00 95.31 302 PHE A C 1
ATOM 2254 O O . PHE A 1 302 ? 24.047 2.900 -7.234 1.00 95.31 302 PHE A O 1
ATOM 2261 N N . GLY A 1 303 ? 24.174 3.555 -5.098 1.00 94.12 303 GLY A N 1
ATOM 2262 C CA . GLY A 1 303 ? 24.962 4.748 -5.387 1.00 94.12 303 GLY A CA 1
ATOM 2263 C C . GLY A 1 303 ? 24.108 6.014 -5.545 1.00 94.12 303 GLY A C 1
ATOM 2264 O O . GLY A 1 303 ? 22.919 5.949 -5.883 1.00 94.12 303 GLY A O 1
ATOM 2265 N N . PRO A 1 304 ? 24.722 7.200 -5.384 1.00 93.62 304 PRO A N 1
ATOM 2266 C CA . PRO A 1 304 ? 24.015 8.482 -5.412 1.00 93.62 304 PRO A CA 1
ATOM 2267 C C . PRO A 1 304 ? 23.329 8.755 -6.756 1.00 93.62 304 PRO A C 1
ATOM 2269 O O . PRO A 1 304 ? 22.205 9.245 -6.789 1.00 93.62 304 PRO A O 1
ATOM 2272 N N . ALA A 1 305 ? 23.950 8.358 -7.871 1.00 91.44 305 ALA A N 1
ATOM 2273 C CA . ALA A 1 305 ? 23.390 8.571 -9.204 1.00 91.44 305 ALA A CA 1
ATOM 2274 C C . ALA A 1 305 ? 22.067 7.818 -9.436 1.00 91.44 305 ALA A C 1
ATOM 2276 O O . ALA A 1 305 ? 21.246 8.263 -10.239 1.00 91.44 305 ALA A O 1
ATOM 2277 N N . VAL A 1 306 ? 21.865 6.671 -8.778 1.00 93.25 306 VAL A N 1
ATOM 2278 C CA . VAL A 1 306 ? 20.593 5.934 -8.820 1.00 93.25 306 VAL A CA 1
ATOM 2279 C C . VAL A 1 306 ? 19.602 6.552 -7.837 1.00 93.25 306 VAL A C 1
ATOM 2281 O O . VAL A 1 306 ? 18.465 6.820 -8.222 1.00 93.25 306 VAL A O 1
ATOM 2284 N N . ALA A 1 307 ? 20.040 6.842 -6.608 1.00 92.69 307 ALA A N 1
ATOM 2285 C CA . ALA A 1 307 ? 19.197 7.425 -5.564 1.00 92.69 307 ALA A CA 1
ATOM 2286 C C . ALA A 1 307 ? 18.561 8.764 -5.975 1.00 92.69 307 ALA A C 1
ATOM 2288 O O . ALA A 1 307 ? 17.381 8.990 -5.717 1.00 92.69 307 ALA A O 1
ATOM 2289 N N . GLU A 1 308 ? 19.296 9.621 -6.691 1.00 90.19 308 GLU A N 1
ATOM 2290 C CA . GLU A 1 308 ? 18.795 10.905 -7.209 1.00 90.19 308 GLU A CA 1
ATOM 2291 C C . GLU A 1 308 ? 17.580 10.776 -8.139 1.00 90.19 308 GLU A C 1
ATOM 2293 O O . GLU A 1 308 ? 16.813 11.728 -8.290 1.00 90.19 308 GLU A O 1
ATOM 2298 N N . ARG A 1 309 ? 17.406 9.615 -8.780 1.00 90.19 309 ARG A N 1
ATOM 2299 C CA . ARG A 1 309 ? 16.312 9.342 -9.723 1.00 90.19 309 ARG A CA 1
ATOM 2300 C C . ARG A 1 309 ? 15.308 8.324 -9.190 1.00 90.19 309 ARG A C 1
ATOM 2302 O O . ARG A 1 309 ? 14.454 7.877 -9.949 1.00 90.19 309 ARG A O 1
ATOM 2309 N N . TRP A 1 310 ? 15.410 7.952 -7.919 1.00 94.38 310 TRP A N 1
ATOM 2310 C CA . TRP A 1 310 ? 14.554 6.944 -7.313 1.00 94.38 310 TRP A CA 1
ATOM 2311 C C . TRP A 1 310 ? 13.164 7.508 -6.989 1.00 94.38 310 TRP A C 1
ATOM 2313 O O . TRP A 1 310 ? 13.040 8.635 -6.518 1.00 94.38 310 TRP A O 1
ATOM 2323 N N . ALA A 1 311 ? 12.115 6.726 -7.251 1.00 93.00 311 ALA A N 1
ATOM 2324 C CA . ALA A 1 311 ? 10.706 7.108 -7.116 1.00 93.00 311 ALA A CA 1
ATOM 2325 C C . ALA A 1 311 ? 10.384 8.506 -7.708 1.00 93.00 311 ALA A C 1
ATOM 2327 O O . ALA A 1 311 ? 9.875 9.383 -7.001 1.00 93.00 311 ALA A O 1
ATOM 2328 N N . PRO A 1 312 ? 10.668 8.757 -9.004 1.00 92.00 312 PRO A N 1
ATOM 2329 C CA . PRO A 1 312 ? 10.732 10.109 -9.556 1.00 92.00 312 PRO A CA 1
ATOM 2330 C C . PRO A 1 312 ? 9.340 10.679 -9.903 1.00 92.00 312 PRO A C 1
ATOM 2332 O O . PRO A 1 312 ? 8.992 10.855 -11.072 1.00 92.00 312 PRO A O 1
ATOM 2335 N N . VAL A 1 313 ? 8.545 11.034 -8.886 1.00 91.81 313 VAL A N 1
ATOM 2336 C CA . VAL A 1 313 ? 7.167 11.562 -9.029 1.00 91.81 313 VAL A CA 1
ATOM 2337 C C . VAL A 1 313 ? 7.086 12.738 -10.007 1.00 91.81 313 VAL A C 1
ATOM 2339 O O . VAL A 1 313 ? 6.199 12.774 -10.856 1.00 91.81 313 VAL A O 1
ATOM 2342 N N . GLY A 1 314 ? 8.036 13.675 -9.941 1.00 89.25 314 GLY A N 1
ATOM 2343 C CA . GLY A 1 314 ? 8.077 14.820 -10.857 1.00 89.25 314 GLY A CA 1
ATOM 2344 C C . GLY A 1 314 ? 8.263 14.420 -12.325 1.00 89.25 314 GLY A C 1
ATOM 2345 O O . GLY A 1 314 ? 7.650 15.022 -13.200 1.00 89.25 314 GLY A O 1
ATOM 2346 N N . THR A 1 315 ? 9.043 13.366 -12.596 1.00 93.25 315 THR A N 1
ATOM 2347 C CA . THR A 1 315 ? 9.232 12.841 -13.961 1.00 93.25 315 THR A CA 1
ATOM 2348 C C . THR A 1 315 ? 7.939 12.236 -14.491 1.00 93.25 315 THR A C 1
ATOM 2350 O O . THR A 1 315 ? 7.575 12.488 -15.635 1.00 93.25 315 THR A O 1
ATOM 2353 N N . ALA A 1 316 ? 7.222 11.483 -13.653 1.00 93.00 316 ALA A N 1
ATOM 2354 C CA . ALA A 1 316 ? 5.918 10.942 -14.010 1.00 93.00 316 ALA A CA 1
ATOM 2355 C C . ALA A 1 316 ? 4.933 12.077 -14.339 1.00 93.00 316 ALA A C 1
ATOM 2357 O O . ALA A 1 316 ? 4.395 12.118 -15.443 1.00 93.00 316 ALA A O 1
ATOM 2358 N N . LEU A 1 317 ? 4.774 13.059 -13.446 1.00 92.62 317 LEU A N 1
ATOM 2359 C CA . LEU A 1 317 ? 3.882 14.209 -13.652 1.00 92.62 317 LEU A CA 1
ATOM 2360 C C . LEU A 1 317 ? 4.213 15.019 -14.916 1.00 92.62 317 LEU A C 1
ATOM 2362 O O . LEU A 1 317 ? 3.298 15.457 -15.608 1.00 92.62 317 LEU A O 1
ATOM 2366 N N . ALA A 1 318 ? 5.496 15.175 -15.255 1.00 93.31 318 ALA A N 1
ATOM 2367 C CA . ALA A 1 318 ? 5.933 15.900 -16.451 1.00 93.31 318 ALA A CA 1
ATOM 2368 C C . ALA A 1 318 ? 5.453 15.268 -17.772 1.00 93.31 318 ALA A C 1
ATOM 2370 O O . ALA A 1 318 ? 5.422 15.946 -18.794 1.00 93.31 318 ALA A O 1
ATOM 2371 N N . THR A 1 319 ? 5.047 13.993 -17.763 1.00 95.56 319 THR A N 1
ATOM 2372 C CA . THR A 1 319 ? 4.430 13.345 -18.936 1.00 95.56 319 THR A CA 1
ATOM 2373 C C . THR A 1 319 ? 2.974 13.753 -19.165 1.00 95.56 319 THR A C 1
ATOM 2375 O O . THR A 1 319 ? 2.438 13.467 -20.229 1.00 95.56 319 THR A O 1
ATOM 2378 N N . GLY A 1 320 ? 2.321 14.380 -18.179 1.00 91.69 320 GLY A N 1
ATOM 2379 C CA . GLY A 1 320 ? 0.878 14.638 -18.177 1.00 91.69 320 GLY A CA 1
ATOM 2380 C C . GLY A 1 320 ? 0.032 13.502 -17.585 1.00 91.69 320 GLY A C 1
ATOM 2381 O O . GLY A 1 320 ? -1.191 13.632 -17.500 1.00 91.69 320 GLY A O 1
ATOM 2382 N N . MET A 1 321 ? 0.643 12.395 -17.138 1.00 93.06 321 MET A N 1
ATOM 2383 C CA . MET A 1 321 ? -0.104 11.303 -16.510 1.00 93.06 321 MET A CA 1
ATOM 2384 C C . MET A 1 321 ? -0.693 11.699 -15.151 1.00 93.06 321 MET A C 1
ATOM 2386 O O . MET A 1 321 ? -0.078 12.402 -14.347 1.00 93.06 321 MET A O 1
ATOM 2390 N N . ARG A 1 322 ? -1.868 11.142 -14.846 1.00 88.25 322 ARG A N 1
ATOM 2391 C CA . ARG A 1 322 ? -2.368 11.089 -13.470 1.00 88.25 322 ARG A CA 1
ATOM 2392 C C . ARG A 1 322 ? -1.616 9.990 -12.726 1.00 88.25 322 ARG A C 1
ATOM 2394 O O . ARG A 1 322 ? -1.607 8.845 -13.171 1.00 88.25 322 ARG A O 1
ATOM 2401 N N . VAL A 1 323 ? -1.015 10.343 -11.596 1.00 89.44 323 VAL A N 1
ATOM 2402 C CA . VAL A 1 323 ? -0.308 9.403 -10.716 1.00 89.44 323 VAL A CA 1
ATOM 2403 C C . VAL A 1 323 ? -1.121 9.130 -9.455 1.00 89.44 323 VAL A C 1
ATOM 2405 O O . VAL A 1 323 ? -1.928 9.959 -9.037 1.00 89.44 323 VAL A O 1
ATOM 2408 N N . SER A 1 324 ? -0.877 7.987 -8.818 1.00 88.62 324 SER A N 1
ATOM 2409 C CA . SER A 1 324 ? -1.316 7.730 -7.441 1.00 88.62 324 SER A CA 1
ATOM 2410 C C . SER A 1 324 ? -0.111 7.598 -6.516 1.00 88.62 324 SER A C 1
ATOM 2412 O O . SER A 1 324 ? 0.919 7.064 -6.918 1.00 88.62 324 SER A O 1
ATOM 2414 N N . LEU A 1 325 ? -0.237 8.021 -5.264 1.00 86.62 325 LEU A N 1
ATOM 2415 C CA . LEU A 1 325 ? 0.788 7.796 -4.245 1.00 86.62 325 LEU A CA 1
ATOM 2416 C C . LEU A 1 325 ? 0.310 6.714 -3.273 1.00 86.62 325 LEU A C 1
ATOM 2418 O O . LEU A 1 325 ? -0.890 6.600 -3.023 1.00 86.62 325 LEU A O 1
ATOM 2422 N N . HIS A 1 326 ? 1.228 5.907 -2.753 1.00 84.62 326 HIS A N 1
ATOM 2423 C CA . HIS A 1 326 ? 0.939 4.927 -1.707 1.00 84.62 326 HIS A CA 1
ATOM 2424 C C . HIS A 1 326 ? 2.068 4.891 -0.679 1.00 84.62 326 HIS A C 1
ATOM 2426 O O . HIS A 1 326 ? 3.155 5.402 -0.938 1.00 84.62 326 HIS A O 1
ATOM 2432 N N . ASN A 1 327 ? 1.794 4.276 0.471 1.00 78.94 327 ASN A N 1
ATOM 2433 C CA . ASN A 1 327 ?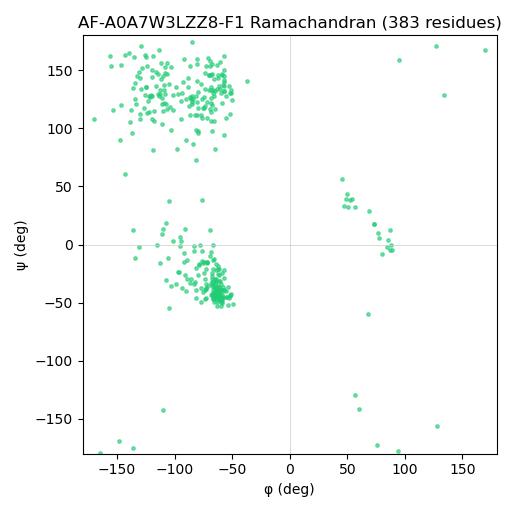 2.737 4.122 1.577 1.00 78.94 327 ASN A CA 1
ATOM 2434 C C . ASN A 1 327 ? 3.109 2.645 1.862 1.00 78.94 327 ASN A C 1
ATOM 2436 O O . ASN A 1 327 ? 3.848 2.345 2.784 1.00 78.94 327 ASN A O 1
ATOM 2440 N N . ASP A 1 328 ? 2.549 1.701 1.105 1.00 84.81 328 ASP A N 1
ATOM 2441 C CA . ASP A 1 328 ? 2.883 0.270 1.180 1.00 84.81 328 ASP A CA 1
ATOM 2442 C C . ASP A 1 328 ? 2.806 -0.338 2.597 1.00 84.81 328 ASP A C 1
ATOM 2444 O O . ASP A 1 328 ? 3.631 -1.150 3.002 1.00 84.81 328 ASP A O 1
ATOM 2448 N N . SER A 1 329 ? 1.823 0.077 3.402 1.00 72.50 329 SER A N 1
ATOM 2449 C CA . SER A 1 329 ? 1.651 -0.434 4.769 1.00 72.50 329 SER A CA 1
ATOM 2450 C C . SER A 1 329 ? 1.602 -1.976 4.805 1.00 72.50 329 SER A C 1
ATOM 2452 O O . SER A 1 329 ? 0.903 -2.577 3.985 1.00 72.50 329 SER A O 1
ATOM 2454 N N . PRO A 1 330 ? 2.292 -2.643 5.753 1.00 71.50 330 PRO A N 1
ATOM 2455 C CA . PRO A 1 330 ? 2.947 -2.083 6.939 1.00 71.50 330 PRO A CA 1
ATOM 2456 C C . PRO A 1 330 ? 4.418 -1.675 6.742 1.00 71.50 330 PRO A C 1
ATOM 2458 O O . PRO A 1 330 ? 5.108 -1.460 7.737 1.00 71.50 330 PRO A O 1
ATOM 2461 N N . VAL A 1 331 ? 4.919 -1.584 5.502 1.00 75.88 331 VAL A N 1
ATOM 2462 C CA . VAL A 1 331 ? 6.319 -1.215 5.216 1.00 75.88 331 VAL A CA 1
ATOM 2463 C C . VAL A 1 331 ? 6.634 0.191 5.737 1.00 75.88 331 VAL A C 1
ATOM 2465 O O . VAL A 1 331 ? 7.667 0.374 6.380 1.00 75.88 331 VAL A O 1
ATOM 2468 N N . THR A 1 332 ? 5.729 1.162 5.554 1.00 72.31 332 THR A N 1
ATOM 2469 C CA . THR A 1 332 ? 5.770 2.452 6.270 1.00 72.31 332 THR A CA 1
ATOM 2470 C C . THR A 1 332 ? 4.455 2.740 7.010 1.00 72.31 332 THR A C 1
ATOM 2472 O O . THR A 1 332 ? 3.424 2.111 6.738 1.00 72.31 332 THR A O 1
ATOM 2475 N N . PRO A 1 333 ? 4.460 3.663 7.996 1.00 68.94 333 PRO A N 1
ATOM 2476 C CA . PRO A 1 333 ? 3.262 4.029 8.748 1.00 68.94 333 PRO A CA 1
ATOM 2477 C C . PRO A 1 333 ? 2.116 4.522 7.854 1.00 68.94 333 PRO A C 1
ATOM 2479 O O . PRO A 1 333 ? 2.334 5.228 6.874 1.00 68.94 333 PRO A O 1
ATOM 2482 N N . SER A 1 334 ? 0.873 4.210 8.233 1.00 62.34 334 SER A N 1
ATOM 2483 C CA . SER A 1 334 ? -0.360 4.568 7.505 1.00 62.34 334 SER A CA 1
ATOM 2484 C C . SER A 1 334 ? -0.786 6.033 7.649 1.00 62.34 334 SER A C 1
ATOM 2486 O O . SER A 1 334 ? -1.974 6.315 7.776 1.00 62.34 334 SER A O 1
ATOM 2488 N N . ILE A 1 335 ? 0.167 6.968 7.658 1.00 54.41 335 ILE A N 1
ATOM 2489 C CA . ILE A 1 335 ? -0.083 8.401 7.840 1.00 54.41 335 ILE A CA 1
ATOM 2490 C C . ILE A 1 335 ? -0.205 9.051 6.451 1.00 54.41 335 ILE A C 1
ATOM 2492 O O . ILE A 1 335 ? 0.810 9.232 5.785 1.00 54.41 335 ILE A O 1
ATOM 2496 N N . PRO A 1 336 ? -1.403 9.462 5.991 1.00 46.03 336 PRO A N 1
ATOM 2497 C CA . PRO A 1 336 ? -1.584 9.982 4.629 1.00 46.03 336 PRO A CA 1
ATOM 2498 C C . PRO A 1 336 ? -0.779 11.262 4.348 1.00 46.03 336 PRO A C 1
ATOM 2500 O O . PRO A 1 336 ? -0.446 11.565 3.206 1.00 46.03 336 PRO A O 1
ATOM 2503 N N . CYS A 1 337 ? -0.466 12.032 5.395 1.00 36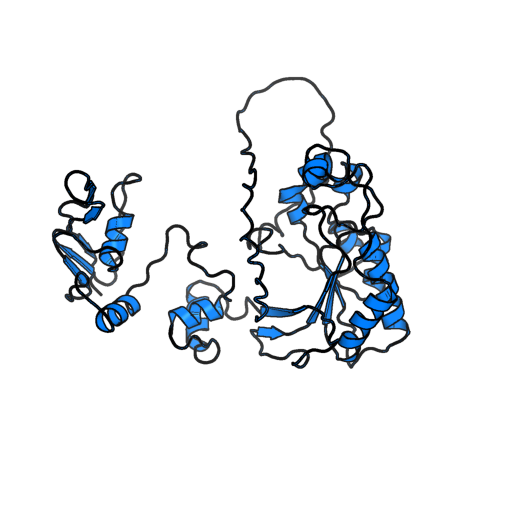.09 337 CYS A N 1
ATOM 2504 C CA . CYS A 1 337 ? 0.155 13.347 5.274 1.00 36.09 337 CYS A CA 1
ATOM 2505 C C . CYS A 1 337 ? 1.680 13.316 5.076 1.00 36.09 337 CYS A C 1
ATOM 2507 O O . CYS A 1 337 ? 2.221 14.305 4.587 1.00 36.09 337 CYS A O 1
ATOM 2509 N N . THR A 1 338 ? 2.395 12.232 5.413 1.00 47.00 338 THR A N 1
ATOM 2510 C CA . THR A 1 338 ? 3.859 12.156 5.194 1.00 47.00 338 THR A CA 1
ATOM 2511 C C . THR A 1 338 ? 4.205 12.040 3.711 1.00 47.00 338 THR A C 1
ATOM 2513 O O . THR A 1 338 ? 5.157 12.670 3.243 1.00 47.00 338 THR A O 1
ATOM 2516 N N . THR A 1 339 ? 3.367 11.330 2.955 1.00 41.19 339 THR A N 1
ATOM 2517 C CA . THR A 1 339 ? 3.497 11.140 1.506 1.00 41.19 339 THR A CA 1
ATOM 2518 C C . THR A 1 339 ? 3.284 12.451 0.730 1.00 41.19 339 THR A C 1
ATOM 2520 O O . THR A 1 339 ? 3.928 12.676 -0.291 1.00 41.19 339 THR A O 1
ATOM 2523 N N . SER A 1 340 ? 2.435 13.354 1.241 1.00 34.19 340 SER A N 1
ATOM 2524 C CA . SER A 1 340 ? 2.160 14.684 0.662 1.00 34.19 340 SER A CA 1
ATOM 2525 C C . SER A 1 340 ? 3.156 15.764 1.105 1.00 34.19 340 SER A C 1
ATOM 2527 O O . SER A 1 340 ? 3.397 16.723 0.376 1.00 34.19 340 SER A O 1
ATOM 2529 N N . ALA A 1 341 ? 3.710 15.634 2.316 1.00 32.81 341 ALA A N 1
ATOM 2530 C CA . ALA A 1 341 ? 4.590 16.625 2.942 1.00 32.81 341 ALA A CA 1
ATOM 2531 C C . ALA A 1 341 ? 6.086 16.355 2.725 1.00 32.81 341 ALA A C 1
ATOM 2533 O O . ALA A 1 341 ? 6.914 17.096 3.252 1.00 32.81 341 ALA A O 1
ATOM 2534 N N . SER A 1 342 ? 6.444 15.317 1.966 1.00 37.06 342 SER A N 1
ATOM 2535 C CA . SER A 1 342 ? 7.816 15.081 1.521 1.00 37.06 342 SER A CA 1
ATOM 2536 C C . SER A 1 342 ? 8.104 15.962 0.300 1.00 37.06 342 SER A C 1
ATOM 2538 O O . SER A 1 342 ? 7.707 15.601 -0.809 1.00 37.06 342 SER A O 1
ATOM 2540 N N . PRO A 1 343 ? 8.768 17.130 0.440 1.00 32.41 343 PRO A N 1
ATOM 2541 C CA . PRO A 1 343 ? 9.231 17.854 -0.734 1.00 32.41 343 PRO A CA 1
ATOM 2542 C C . PRO A 1 343 ? 10.179 16.944 -1.528 1.00 32.41 343 PRO A C 1
ATOM 2544 O O . PRO A 1 343 ? 10.931 16.187 -0.904 1.00 32.41 343 PRO A O 1
ATOM 2547 N N . PRO A 1 344 ? 10.203 17.028 -2.871 1.00 37.38 344 PRO A N 1
ATOM 2548 C CA . PRO A 1 344 ? 11.199 16.350 -3.688 1.00 37.38 344 PRO A CA 1
ATOM 2549 C C . PRO A 1 344 ? 12.572 16.956 -3.374 1.00 37.38 344 PRO A C 1
ATOM 2551 O O . PRO A 1 344 ? 13.054 17.867 -4.043 1.00 37.38 344 PRO A O 1
ATOM 2554 N N . ARG A 1 345 ? 13.201 16.506 -2.290 1.00 34.66 345 ARG A N 1
ATOM 2555 C CA . ARG A 1 345 ? 14.598 16.801 -2.011 1.00 34.66 345 ARG A CA 1
ATOM 2556 C C . ARG A 1 345 ? 15.388 15.840 -2.876 1.00 34.66 345 ARG A C 1
ATOM 2558 O O . ARG A 1 345 ? 15.572 14.689 -2.506 1.00 34.66 345 ARG A O 1
ATOM 2565 N N . GLY A 1 346 ? 15.837 16.314 -4.036 1.00 35.66 346 GLY A N 1
ATOM 2566 C CA . GLY A 1 346 ? 16.946 15.656 -4.717 1.00 35.66 346 GLY A CA 1
ATOM 2567 C C . GLY A 1 346 ? 18.091 15.493 -3.717 1.00 35.66 346 GLY A C 1
ATOM 2568 O O . GLY A 1 346 ? 18.387 16.432 -2.967 1.00 35.66 346 GLY A O 1
ATOM 2569 N N . CYS A 1 347 ? 18.684 14.301 -3.663 1.00 32.94 347 CYS A N 1
ATOM 2570 C CA . CYS A 1 347 ? 19.874 14.026 -2.868 1.00 32.94 347 CYS A CA 1
ATOM 2571 C C . CYS A 1 347 ? 20.987 14.986 -3.306 1.00 32.94 347 CYS A C 1
ATOM 2573 O O . CYS A 1 347 ? 21.697 14.732 -4.269 1.00 32.94 347 CYS A O 1
ATOM 2575 N N . ARG A 1 348 ? 21.143 16.129 -2.630 1.00 28.53 348 ARG A N 1
ATOM 2576 C CA . ARG A 1 348 ? 22.333 16.962 -2.810 1.00 28.53 348 ARG A CA 1
ATOM 2577 C C . ARG A 1 348 ? 23.475 16.287 -2.065 1.00 28.53 348 ARG A C 1
ATOM 2579 O O . ARG A 1 348 ? 23.497 16.302 -0.835 1.00 28.53 348 ARG A O 1
ATOM 2586 N N . ALA A 1 349 ? 24.418 15.728 -2.817 1.00 30.58 349 ALA A N 1
ATOM 2587 C CA . ALA A 1 349 ? 25.717 15.317 -2.306 1.00 30.58 349 ALA A CA 1
ATOM 2588 C C . ALA A 1 349 ? 26.349 16.471 -1.504 1.00 30.58 349 ALA A C 1
ATOM 2590 O O . ALA A 1 349 ? 26.488 17.591 -2.005 1.00 30.58 349 ALA A O 1
ATOM 2591 N N . ARG A 1 350 ? 26.717 16.219 -0.241 1.00 28.52 350 ARG A N 1
ATOM 2592 C CA . ARG A 1 350 ? 27.532 17.159 0.538 1.00 28.52 350 ARG A CA 1
ATOM 2593 C C . ARG A 1 350 ? 28.932 17.189 -0.073 1.00 28.52 350 ARG A C 1
ATOM 2595 O O . ARG A 1 350 ? 29.704 16.253 0.102 1.00 28.52 350 ARG A O 1
ATOM 2602 N N . ALA A 1 351 ? 29.257 18.274 -0.771 1.00 25.94 351 ALA A N 1
ATOM 2603 C CA . ALA A 1 351 ? 30.637 18.616 -1.085 1.00 25.94 351 ALA A CA 1
ATOM 2604 C C . ALA A 1 351 ? 31.402 18.887 0.223 1.00 25.94 351 ALA A C 1
ATOM 2606 O O . ALA A 1 351 ? 30.902 19.571 1.119 1.00 25.94 351 ALA A O 1
ATOM 2607 N N . ALA A 1 352 ? 32.600 18.315 0.331 1.00 33.34 352 ALA A N 1
ATOM 2608 C CA . ALA A 1 352 ? 33.502 18.479 1.461 1.00 33.34 352 ALA A CA 1
ATOM 2609 C C . ALA A 1 352 ? 33.914 19.953 1.646 1.00 33.34 352 ALA A C 1
ATOM 2611 O O . ALA A 1 352 ? 34.302 20.619 0.689 1.00 33.34 352 ALA A O 1
ATOM 2612 N N . GLY A 1 353 ? 33.857 20.445 2.887 1.00 25.06 353 GLY A N 1
ATOM 2613 C CA . GLY A 1 353 ? 34.278 21.796 3.262 1.00 25.06 353 GLY A CA 1
ATOM 2614 C C . GLY A 1 353 ? 34.321 21.974 4.783 1.00 25.06 353 GLY A C 1
ATOM 2615 O O . GLY A 1 353 ? 33.292 21.992 5.445 1.00 25.06 353 GLY A O 1
ATOM 2616 N N . SER A 1 354 ? 35.544 22.052 5.297 1.00 26.97 354 SER A N 1
ATOM 2617 C CA . SER A 1 354 ? 36.043 22.269 6.666 1.00 26.97 354 SER A CA 1
ATOM 2618 C C . SER A 1 354 ? 35.293 23.250 7.595 1.00 26.97 354 SER A C 1
ATOM 2620 O O . SER A 1 354 ? 35.010 24.374 7.192 1.00 26.97 354 SER A O 1
ATOM 2622 N N . GLY A 1 355 ? 35.174 22.890 8.887 1.00 23.86 355 GLY A N 1
ATOM 2623 C CA . GLY A 1 355 ? 35.054 23.834 10.022 1.00 23.86 355 GLY A CA 1
ATOM 2624 C C . GLY A 1 355 ? 33.956 23.498 11.053 1.00 23.86 355 GLY A C 1
ATOM 2625 O O . GLY A 1 355 ? 32.822 23.271 10.640 1.00 23.86 355 GLY A O 1
ATOM 2626 N N . PRO A 1 356 ? 34.238 23.445 12.377 1.00 31.66 356 PRO A N 1
ATOM 2627 C CA . PRO A 1 356 ? 33.332 22.845 13.355 1.00 31.66 356 PRO A CA 1
ATOM 2628 C C . PRO A 1 356 ? 32.366 23.860 13.985 1.00 31.66 356 PRO A C 1
ATOM 2630 O O . PRO A 1 356 ? 32.765 24.945 14.397 1.00 31.66 356 PRO A O 1
ATOM 2633 N N . ALA A 1 357 ? 31.109 23.455 14.168 1.00 26.88 357 ALA A N 1
ATOM 2634 C CA . ALA A 1 357 ? 30.243 24.001 15.207 1.00 26.88 357 ALA A CA 1
ATOM 2635 C C . ALA A 1 357 ? 29.301 22.898 15.704 1.00 26.88 357 ALA A C 1
ATOM 2637 O O . ALA A 1 357 ? 28.553 22.279 14.949 1.00 26.88 357 ALA A O 1
ATOM 2638 N N . SER A 1 358 ? 29.421 22.624 16.994 1.00 27.98 358 SER A N 1
ATOM 2639 C CA . SER A 1 358 ? 28.734 21.601 17.768 1.00 27.98 358 SER A CA 1
ATOM 2640 C C . SER A 1 358 ? 27.231 21.854 17.902 1.00 27.98 358 SER A C 1
ATOM 2642 O O . SER A 1 358 ? 26.831 22.908 18.389 1.00 27.98 358 SER A O 1
ATOM 2644 N N . ALA A 1 359 ? 26.417 20.838 17.621 1.00 27.64 359 ALA A N 1
ATOM 2645 C CA . ALA A 1 359 ? 25.150 20.612 18.312 1.00 27.64 359 ALA A CA 1
ATOM 2646 C C . ALA A 1 359 ? 24.820 19.116 18.251 1.00 27.64 359 ALA A C 1
ATOM 2648 O O . ALA A 1 359 ? 24.664 18.526 17.184 1.00 27.64 359 ALA A O 1
ATOM 2649 N N . SER A 1 360 ? 24.789 18.492 19.422 1.00 27.98 360 SER A N 1
ATOM 2650 C CA . SER A 1 360 ? 24.533 17.075 19.634 1.00 27.98 360 SER A CA 1
ATOM 2651 C C . SER A 1 360 ? 23.088 16.702 19.295 1.00 27.98 360 SER A C 1
ATOM 2653 O O . SER A 1 360 ? 22.165 17.066 20.021 1.00 27.98 360 SER A O 1
ATOM 2655 N N . ALA A 1 361 ? 22.901 15.890 18.261 1.00 26.12 361 ALA A N 1
ATOM 2656 C CA . ALA A 1 361 ? 21.736 15.028 18.117 1.00 26.12 361 ALA A CA 1
ATOM 2657 C C . ALA A 1 361 ? 22.231 13.683 17.578 1.00 26.12 361 ALA A C 1
ATOM 2659 O O . ALA A 1 361 ? 22.641 13.571 16.428 1.00 26.12 361 ALA A O 1
ATOM 2660 N N . SER A 1 362 ? 22.275 12.676 18.450 1.00 22.56 362 SER A N 1
ATOM 2661 C CA . SER A 1 362 ? 22.673 11.316 18.088 1.00 22.56 362 SER A CA 1
ATOM 2662 C C . SER A 1 362 ? 21.538 10.653 17.290 1.00 22.56 362 SER A C 1
ATOM 2664 O O . SER A 1 362 ? 20.434 10.529 17.833 1.00 22.56 362 SER A O 1
ATOM 2666 N N . PRO A 1 363 ? 21.748 10.232 16.029 1.00 28.52 363 PRO A N 1
ATOM 2667 C CA . PRO A 1 363 ? 20.740 9.493 15.284 1.00 28.52 363 PRO A CA 1
ATOM 2668 C C . PRO A 1 363 ? 20.674 8.061 15.826 1.00 28.52 363 PRO A C 1
ATOM 2670 O O . PRO A 1 363 ? 21.644 7.300 15.784 1.00 28.52 363 PRO A O 1
ATOM 2673 N N . ARG A 1 364 ? 19.515 7.678 16.372 1.00 26.17 364 ARG A N 1
ATOM 2674 C CA . ARG A 1 364 ? 19.251 6.297 16.792 1.00 26.17 364 ARG A CA 1
ATOM 2675 C C . ARG A 1 364 ? 19.239 5.401 15.550 1.00 26.17 364 ARG A C 1
ATOM 2677 O O . ARG A 1 364 ? 18.269 5.402 14.801 1.00 26.17 364 ARG A O 1
ATOM 2684 N N . ARG A 1 365 ? 20.295 4.601 15.367 1.00 26.02 365 ARG A N 1
ATOM 2685 C CA . ARG A 1 365 ? 20.293 3.427 14.480 1.00 26.02 365 ARG A CA 1
ATOM 2686 C C . ARG A 1 365 ? 19.149 2.498 14.900 1.00 26.02 365 ARG A C 1
ATOM 2688 O O . ARG A 1 365 ? 19.237 1.854 15.944 1.00 26.02 365 ARG A O 1
ATOM 2695 N N . CYS A 1 366 ? 18.088 2.409 14.103 1.00 23.88 366 CYS A N 1
ATOM 2696 C CA . CYS A 1 366 ? 17.161 1.283 14.187 1.00 23.88 366 CYS A CA 1
ATOM 2697 C C . CYS A 1 366 ? 17.788 0.105 13.442 1.00 23.88 366 CYS A C 1
ATOM 2699 O O . CYS A 1 366 ? 17.698 0.006 12.225 1.00 23.88 366 CYS A O 1
ATOM 2701 N N . VAL A 1 367 ? 18.462 -0.774 14.182 1.00 28.08 367 VAL A N 1
ATOM 2702 C CA . VAL A 1 367 ? 18.846 -2.099 13.687 1.00 28.08 367 VAL A CA 1
ATOM 2703 C C . VAL A 1 367 ? 17.648 -3.030 13.914 1.00 28.08 367 VAL A C 1
ATOM 2705 O O . VAL A 1 367 ? 17.231 -3.176 15.068 1.00 28.08 367 VAL A O 1
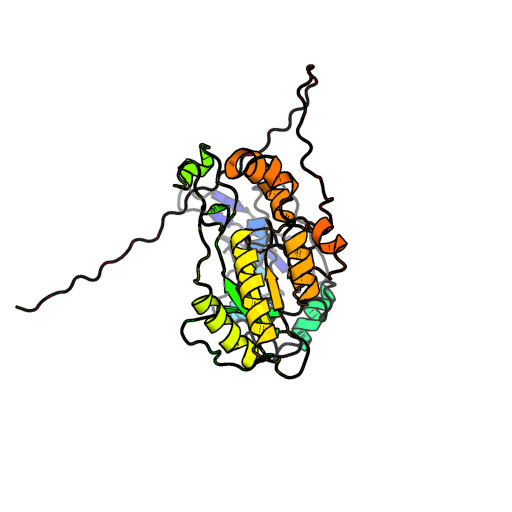ATOM 2708 N N . PRO A 1 368 ? 17.070 -3.666 12.881 1.00 26.64 368 PRO A N 1
ATOM 2709 C CA . PRO A 1 368 ? 16.062 -4.695 13.089 1.00 26.64 368 PRO A CA 1
ATOM 2710 C C . PRO A 1 368 ? 16.721 -5.925 13.729 1.00 26.64 368 PRO A C 1
ATOM 2712 O O . PRO A 1 368 ? 17.716 -6.449 13.231 1.00 26.64 368 PRO A O 1
ATOM 2715 N N . ARG A 1 369 ? 16.184 -6.383 14.867 1.00 25.48 369 ARG A N 1
ATOM 2716 C CA . ARG A 1 369 ? 16.568 -7.676 15.453 1.00 25.48 369 ARG A CA 1
ATOM 2717 C C . ARG A 1 369 ? 16.060 -8.804 14.542 1.00 25.48 369 ARG A C 1
ATOM 2719 O O . ARG A 1 369 ? 14.896 -8.745 14.145 1.00 25.48 369 ARG A O 1
ATOM 2726 N N . PRO A 1 370 ? 16.864 -9.841 14.253 1.00 27.61 370 PRO A N 1
ATOM 2727 C CA . PRO A 1 370 ? 16.388 -10.990 13.495 1.00 27.61 370 PRO A CA 1
ATOM 2728 C C . PRO A 1 370 ? 15.333 -11.745 14.311 1.00 27.61 370 PRO A C 1
ATOM 2730 O O . PRO A 1 370 ? 15.552 -12.078 15.478 1.00 27.61 370 PRO A O 1
ATOM 2733 N N . SER A 1 371 ? 14.178 -11.993 13.698 1.00 29.44 371 SER A N 1
ATOM 2734 C CA . SER A 1 371 ? 13.196 -12.949 14.199 1.00 29.44 371 SER A CA 1
ATOM 2735 C C . SER A 1 371 ? 13.629 -14.351 13.773 1.00 29.44 371 SER A C 1
ATOM 2737 O O . SER A 1 371 ? 13.953 -14.601 12.615 1.00 29.44 371 SER A O 1
ATOM 2739 N N . THR A 1 372 ? 13.697 -15.266 14.733 1.00 28.52 372 THR A N 1
ATOM 2740 C CA . THR A 1 372 ? 13.962 -16.685 14.500 1.00 28.52 372 THR A CA 1
ATOM 2741 C C . THR A 1 372 ? 12.809 -17.298 13.691 1.00 28.52 372 THR A C 1
ATOM 2743 O O . THR A 1 372 ? 11.651 -17.088 14.063 1.00 28.52 372 THR A O 1
ATOM 2746 N N . PRO A 1 373 ? 13.071 -18.066 12.619 1.00 29.02 373 PRO A N 1
ATOM 2747 C CA . PRO A 1 373 ? 12.015 -18.777 11.905 1.00 29.02 373 PRO A CA 1
ATOM 2748 C C . PRO A 1 373 ? 11.466 -19.937 12.762 1.00 29.02 373 PRO A C 1
ATOM 2750 O O . PRO A 1 373 ? 12.229 -20.556 13.511 1.00 29.02 373 PRO A O 1
ATOM 2753 N N . PRO A 1 374 ? 10.162 -20.261 12.679 1.00 31.75 374 PRO A N 1
ATOM 2754 C CA . PRO A 1 374 ? 9.610 -21.438 13.337 1.00 31.75 374 PRO A CA 1
ATOM 2755 C C . PRO A 1 374 ? 10.140 -22.708 12.657 1.00 31.75 374 PRO A C 1
ATOM 2757 O O . PRO A 1 374 ? 10.171 -22.806 11.432 1.00 31.75 374 PRO A O 1
ATOM 2760 N N . GLY A 1 375 ? 10.589 -23.663 13.475 1.00 27.48 375 GLY A N 1
ATOM 2761 C CA . GLY A 1 375 ? 11.217 -24.904 13.032 1.00 27.48 375 GLY A CA 1
ATOM 2762 C C . GLY A 1 375 ? 10.329 -25.745 12.114 1.00 27.48 375 GLY A C 1
ATOM 2763 O O . GLY A 1 375 ? 9.138 -25.937 12.362 1.00 27.48 375 GLY A O 1
ATOM 2764 N N . SER A 1 376 ? 10.952 -26.275 11.066 1.00 27.97 376 SER A N 1
ATOM 2765 C CA . SER A 1 376 ? 10.420 -27.335 10.223 1.00 27.97 376 SER A CA 1
ATOM 2766 C C . SER A 1 376 ? 10.262 -28.618 11.044 1.00 27.97 376 SER A C 1
ATOM 2768 O O . SER A 1 376 ? 11.234 -29.190 11.532 1.00 27.97 376 SER A O 1
ATOM 2770 N N . SER A 1 377 ? 9.025 -29.087 11.194 1.00 28.12 377 SER A N 1
ATOM 2771 C CA . SER A 1 377 ? 8.760 -30.472 11.578 1.00 28.12 377 SER A CA 1
ATOM 2772 C C . SER A 1 377 ? 8.732 -31.309 10.302 1.00 28.12 377 SER A C 1
ATOM 2774 O O . SER A 1 377 ? 7.865 -31.154 9.445 1.00 28.12 377 SER A O 1
ATOM 2776 N N . THR A 1 378 ? 9.733 -32.164 10.141 1.00 27.91 378 THR A N 1
ATOM 2777 C CA . THR A 1 378 ? 9.732 -33.244 9.155 1.00 27.91 378 THR A CA 1
ATOM 2778 C C . THR A 1 378 ? 8.774 -34.350 9.619 1.00 27.91 378 THR A C 1
ATOM 2780 O O . THR A 1 378 ? 8.833 -34.748 10.784 1.00 27.91 378 THR A O 1
ATOM 2783 N N . PRO A 1 379 ? 7.902 -34.888 8.749 1.00 28.94 379 PRO A N 1
ATOM 2784 C CA . PRO A 1 379 ? 7.139 -36.083 9.066 1.00 28.94 379 PRO A CA 1
ATOM 2785 C C . PRO A 1 379 ? 8.025 -37.317 8.868 1.00 28.94 379 PRO A C 1
ATOM 2787 O O . PRO A 1 379 ? 8.497 -37.600 7.768 1.00 28.94 379 PRO A O 1
ATOM 2790 N N . THR A 1 380 ? 8.260 -38.056 9.949 1.00 26.75 380 THR A N 1
ATOM 2791 C CA . THR A 1 380 ? 8.853 -39.393 9.926 1.00 26.75 380 THR A CA 1
ATOM 2792 C C . THR A 1 380 ? 7.870 -40.385 9.306 1.00 26.75 380 THR A C 1
ATOM 2794 O O . THR A 1 380 ? 6.796 -40.653 9.841 1.00 26.75 380 THR A O 1
ATOM 2797 N N . THR A 1 381 ? 8.250 -40.968 8.173 1.00 28.42 381 THR A N 1
ATOM 2798 C CA . THR A 1 381 ? 7.615 -42.163 7.614 1.00 28.42 381 THR A CA 1
ATOM 2799 C C . THR A 1 381 ? 7.980 -43.375 8.472 1.00 28.42 381 THR A C 1
ATOM 2801 O O . THR A 1 381 ? 9.122 -43.829 8.455 1.00 28.42 381 THR A O 1
ATOM 2804 N N . SER A 1 382 ? 7.009 -43.898 9.219 1.00 25.14 382 SER A N 1
ATOM 2805 C CA . SER A 1 382 ? 7.060 -45.237 9.812 1.00 25.14 382 SER A CA 1
ATOM 2806 C C . SER A 1 382 ? 6.643 -46.253 8.747 1.00 25.14 382 SER A C 1
ATOM 2808 O O . SER A 1 382 ? 5.494 -46.259 8.304 1.00 25.14 382 SER A O 1
ATOM 2810 N N . SER A 1 383 ? 7.587 -47.082 8.300 1.00 25.92 383 SER A N 1
ATOM 2811 C CA . SER A 1 383 ? 7.301 -48.282 7.519 1.00 25.92 383 SER A CA 1
ATOM 2812 C C . SER A 1 383 ? 7.012 -49.440 8.467 1.00 25.92 383 SER A C 1
ATOM 2814 O O . SER A 1 383 ? 7.831 -49.761 9.327 1.00 25.92 383 SER A O 1
ATOM 2816 N N . ALA A 1 384 ? 5.875 -50.092 8.260 1.00 26.73 384 ALA A N 1
ATOM 2817 C CA . ALA A 1 384 ? 5.557 -51.376 8.853 1.00 26.73 384 ALA A CA 1
ATOM 2818 C C . ALA A 1 384 ? 6.593 -52.445 8.460 1.00 26.73 384 ALA A C 1
ATOM 2820 O O . ALA A 1 384 ? 6.762 -52.735 7.272 1.00 26.73 384 ALA A O 1
ATOM 2821 N N . ARG A 1 385 ? 7.234 -53.043 9.465 1.00 30.55 385 ARG A N 1
ATOM 2822 C CA . ARG A 1 385 ? 7.337 -54.491 9.698 1.00 30.55 385 ARG A CA 1
ATOM 2823 C C . ARG A 1 385 ? 7.817 -54.748 11.116 1.00 30.55 385 ARG A C 1
ATOM 2825 O O . ARG A 1 385 ? 8.702 -53.992 11.568 1.00 30.55 385 ARG A O 1
#

pLDDT: mean 78.82, std 21.79, range [22.56, 98.69]

Mean predicted aligned error: 17.2 Å

Organism: Actinomadura namibiensis (NCBI:txid182080)

Radius of gyration: 28.12 Å; Cα contacts (8 Å, |Δi|>4): 581; chains: 1; bounding box: 62×78×80 Å